Protein AF-A0A351PT34-F1 (afdb_monomer)

Solvent-accessible surface area (backbone atoms only — not comparable to full-atom values): 20825 Å² total; per-residue (Å²): 94,41,33,37,40,36,27,38,67,72,41,41,56,56,54,56,76,32,40,38,92,77,50,46,73,50,76,48,78,38,96,47,91,84,58,63,81,78,79,71,58,79,75,64,71,78,38,69,30,39,33,36,29,38,81,54,64,69,60,34,54,50,48,55,47,46,53,30,66,76,67,69,41,60,70,79,36,53,37,54,43,52,58,39,51,56,33,73,46,65,73,33,46,58,56,27,42,64,65,46,55,67,95,84,51,29,52,23,41,34,34,23,20,41,56,41,47,61,27,49,52,38,79,81,74,46,54,42,41,69,61,23,24,44,67,40,31,50,61,53,44,32,54,48,50,52,50,41,48,73,75,42,35,82,53,55,43,47,30,44,31,38,38,35,36,48,71,50,50,43,44,45,42,48,58,32,41,61,40,91,50,27,61,47,22,49,66,64,43,24,35,76,72,90,63,58,81,58,33,85,75,18,84,92,52,97,68,54,60,68,59,53,48,48,49,46,56,46,67,38,45,74,54,54,50,76,85,41,46,66,57,46,62,71,44,35,38,65,84,61,35,44,62,75,39,46,54,52,85,56,64,69,41,62,81,73,29,68,51,55,44,48,72,62,54,42,69,67,56,71,93,82,49,63,52,59,82,48,84,46,64,71,50,30,58,49,31,54,55,33,46,52,52,34,54,55,49,49,39,70,52,23,78,81,43,44,38,37,37,31,32,67,39,33,35,42,72,49,43,64,75,43,47,77,54,44,51,82,31,37,60,61,40,54,51,51,54,52,60,45,44,77,77,40,88,53,46,78,47,77,35,49,83,38,77,66,17,75,37,63,78,22,18,38,44,46,56,39,42,9,47,64,24,10,54,52,46,35,53,52,50,49,51,57,72,70,79,107

Nearest PDB structures (foldseek):
  8ik1-assembly1_A  TM=6.262E-01  e=2.803E-04  Geobacillus sp. PA-3
  8ik1-assembly2_B  TM=6.720E-01  e=3.844E-03  Geobacillus sp. PA-3
  7e16-assembly2_B  TM=6.379E-01  e=2.253E-03  Geobacillus thermodenitrificans
  2hsj-assembly1_D  TM=5.787E-01  e=2.644E-03  Streptococcus pneumoniae TIGR4
  7osk-assembly2_B  TM=1.761E-01  e=2.899E+00  Ignisphaera aggregans DSM 17230

pLDDT: mean 87.59, std 12.41, range [37.28, 98.88]

Mean predicted aligned error: 6.76 Å

Radius of gyration: 22.77 Å; Cα contacts (8 Å, |Δi|>4): 614; chains: 1; bounding box: 52×45×59 Å

Sequence (388 aa):
MKCLLIGLKSDIALVQTTMRADVDCNWLLVDEYCELDRNLDEGCLYYDAIIVAVADKTVSARMVKSVIETLSISPNKVFDFYRYYDSLMPYMRADRCMKAVSSEGLDGIILGISMAAVGIIPEMLGNYVNLAVSSQDLYYNYKTLDYCYNKYNTKLRTAKRVIIDMYDYTYFNFDVSLGIMALPYYSRYHGFILDSHNFEDNHLYSYDFSRLTSYVINSQSESFVAAKKVLWDKIFDMKNSYNVYADISFPIRWGERFHIASDEEIANYNVKTSIVTRTYQKTIDENVATFEKLLKLIYRINPDMDIVLVFMPFYYQTQMKYEALYQNHKEFFLNTITEFKKRYPIRFINYKNCFLAHEKRCYFDAIHFNYWGASNFTKLLKNDLHNL

Structure (mmCIF, N/CA/C/O backbone):
data_AF-A0A351PT34-F1
#
_entry.id   AF-A0A351PT34-F1
#
loop_
_atom_site.group_PDB
_atom_site.id
_atom_site.type_symbol
_atom_site.label_atom_id
_atom_site.label_alt_id
_atom_site.label_comp_id
_atom_site.label_asym_id
_atom_site.label_entity_id
_atom_site.label_seq_id
_atom_site.pdbx_PDB_ins_code
_atom_site.Cartn_x
_atom_site.Cartn_y
_atom_site.Cartn_z
_atom_site.occupancy
_atom_site.B_iso_or_equiv
_atom_site.auth_seq_id
_atom_site.auth_comp_id
_atom_site.auth_asym_id
_atom_site.auth_atom_id
_atom_site.pdbx_PDB_model_num
ATOM 1 N N . MET A 1 1 ? 22.731 -13.973 -27.785 1.00 88.69 1 MET A N 1
ATOM 2 C CA . MET A 1 1 ? 22.156 -12.666 -28.180 1.00 88.69 1 MET A CA 1
ATOM 3 C C . MET A 1 1 ? 22.954 -11.599 -27.468 1.00 88.69 1 MET A C 1
ATOM 5 O O . MET A 1 1 ? 23.203 -11.788 -26.284 1.00 88.69 1 MET A O 1
ATOM 9 N N . LYS A 1 2 ? 23.384 -10.558 -28.179 1.00 93.19 2 LYS A N 1
ATOM 10 C CA . LYS A 1 2 ? 24.205 -9.475 -27.636 1.00 93.19 2 LYS A CA 1
ATOM 11 C C . LYS A 1 2 ? 23.333 -8.304 -27.214 1.00 93.19 2 LYS A C 1
ATOM 13 O O . LYS A 1 2 ? 22.642 -7.716 -28.045 1.00 93.19 2 LYS A O 1
ATOM 18 N N . CYS A 1 3 ? 23.397 -7.939 -25.945 1.00 94.00 3 CYS A N 1
ATOM 19 C CA . CYS A 1 3 ? 22.664 -6.820 -25.376 1.00 94.00 3 CYS A CA 1
ATOM 20 C C . CYS A 1 3 ? 23.618 -5.764 -24.816 1.00 94.00 3 CYS A C 1
ATOM 22 O O . CYS A 1 3 ? 24.674 -6.090 -24.273 1.00 94.00 3 CYS A O 1
ATOM 24 N N . LEU A 1 4 ? 23.213 -4.502 -24.929 1.00 92.75 4 LEU A N 1
ATOM 25 C CA . LEU A 1 4 ? 23.863 -3.378 -24.267 1.00 92.75 4 LEU A CA 1
ATOM 26 C C . LEU A 1 4 ? 22.914 -2.799 -23.218 1.00 92.75 4 LEU A C 1
ATOM 28 O O . LEU A 1 4 ? 21.814 -2.365 -23.562 1.00 92.75 4 LEU A O 1
ATOM 32 N N . LEU A 1 5 ? 23.341 -2.773 -21.956 1.00 92.12 5 LEU A N 1
ATOM 33 C CA . LEU A 1 5 ? 22.661 -2.030 -20.895 1.00 92.12 5 LEU A CA 1
ATOM 34 C C . LEU A 1 5 ? 23.243 -0.624 -20.788 1.00 92.12 5 LEU A C 1
ATOM 36 O O . LEU A 1 5 ? 24.460 -0.465 -20.747 1.00 92.12 5 LEU A O 1
ATOM 40 N N . ILE A 1 6 ? 22.384 0.384 -20.685 1.00 89.56 6 ILE A N 1
ATOM 41 C CA . ILE A 1 6 ? 22.793 1.779 -20.497 1.00 89.56 6 ILE A CA 1
ATOM 42 C C . ILE A 1 6 ? 22.073 2.338 -19.276 1.00 89.56 6 ILE A C 1
ATOM 44 O O . ILE A 1 6 ? 20.843 2.312 -19.227 1.00 89.56 6 ILE A O 1
ATOM 48 N N . GLY A 1 7 ? 22.813 2.850 -18.296 1.00 87.94 7 GLY A N 1
ATOM 49 C CA . GLY A 1 7 ? 22.222 3.400 -17.078 1.00 87.94 7 GLY A CA 1
ATOM 50 C C . GLY A 1 7 ? 23.202 3.534 -15.918 1.00 87.94 7 GLY A C 1
ATOM 51 O O . GLY A 1 7 ? 24.412 3.348 -16.067 1.00 87.94 7 GLY A O 1
ATOM 52 N N . LEU A 1 8 ? 22.660 3.858 -14.744 1.00 82.25 8 LEU A N 1
ATOM 53 C CA . LEU A 1 8 ? 23.435 3.918 -13.506 1.00 82.25 8 LEU A CA 1
ATOM 54 C C . LEU A 1 8 ? 23.854 2.511 -13.067 1.00 82.25 8 LEU A C 1
ATOM 56 O O . LEU A 1 8 ? 23.142 1.530 -13.297 1.00 82.25 8 LEU A O 1
ATOM 60 N N . LYS A 1 9 ? 24.968 2.419 -12.333 1.00 81.81 9 LYS A N 1
ATOM 61 C CA . LYS A 1 9 ? 25.490 1.149 -11.799 1.00 81.81 9 LYS A CA 1
ATOM 62 C C . LYS A 1 9 ? 24.443 0.339 -11.025 1.00 81.81 9 LYS A C 1
ATOM 64 O O . LYS A 1 9 ? 24.374 -0.876 -11.190 1.00 81.81 9 LYS A O 1
ATOM 69 N N . SER A 1 10 ? 23.640 0.996 -10.187 1.00 76.06 10 SER A N 1
ATOM 70 C CA . SER A 1 10 ? 22.600 0.335 -9.385 1.00 76.06 10 SER A CA 1
ATOM 71 C C . SER A 1 10 ? 21.512 -0.298 -10.249 1.00 76.06 10 SER A C 1
ATOM 73 O O . SER A 1 10 ? 21.052 -1.403 -9.970 1.00 76.06 10 SER A O 1
ATOM 75 N N . ASP A 1 11 ? 21.114 0.404 -11.304 1.00 80.50 11 ASP A N 1
ATOM 76 C CA . ASP A 1 11 ? 19.986 0.032 -12.144 1.00 80.50 11 ASP A CA 1
ATOM 77 C C . ASP A 1 11 ? 20.396 -1.075 -13.114 1.00 80.50 11 ASP A C 1
ATOM 79 O O . ASP A 1 11 ? 19.663 -2.045 -13.281 1.00 80.50 11 ASP A O 1
ATOM 83 N N . ILE A 1 12 ? 21.605 -0.985 -13.674 1.00 85.69 12 ILE A N 1
ATOM 84 C CA . ILE A 1 12 ? 22.213 -2.056 -14.471 1.00 85.69 12 ILE A CA 1
ATOM 85 C C . ILE A 1 12 ? 22.315 -3.342 -13.653 1.00 85.69 12 ILE A C 1
ATOM 87 O O . ILE A 1 12 ? 21.863 -4.384 -14.123 1.00 85.69 12 ILE A O 1
ATOM 91 N N . ALA A 1 13 ? 22.842 -3.273 -12.425 1.00 81.75 13 ALA A N 1
ATOM 92 C CA . ALA A 1 13 ? 22.970 -4.448 -11.567 1.00 81.75 13 ALA A CA 1
ATOM 93 C C . ALA A 1 13 ? 21.612 -5.127 -11.333 1.00 81.75 13 ALA A C 1
ATOM 95 O O . ALA A 1 13 ? 21.509 -6.345 -11.457 1.00 81.75 13 ALA A O 1
ATOM 96 N N . LEU A 1 14 ? 20.560 -4.345 -11.062 1.00 78.06 14 LEU A N 1
ATOM 97 C CA . LEU A 1 14 ? 19.203 -4.862 -10.897 1.00 78.06 14 LEU A CA 1
ATOM 98 C C . LEU A 1 14 ? 18.681 -5.525 -12.179 1.00 78.06 14 LEU A C 1
ATOM 100 O O . LEU A 1 14 ? 18.246 -6.675 -12.136 1.00 78.06 14 LEU A O 1
ATOM 104 N N . VAL A 1 15 ? 18.758 -4.837 -13.321 1.00 84.12 15 VAL A N 1
ATOM 105 C CA . VAL A 1 15 ? 18.279 -5.368 -14.606 1.00 84.12 15 VAL A CA 1
ATOM 106 C C . VAL A 1 15 ? 18.992 -6.674 -14.962 1.00 84.12 15 VAL A C 1
ATOM 108 O O . VAL A 1 15 ? 18.329 -7.642 -15.344 1.00 84.12 15 VAL A O 1
ATOM 111 N N . GLN A 1 16 ? 20.309 -6.753 -14.746 1.00 85.31 16 GLN A N 1
ATOM 112 C CA . GLN A 1 16 ? 21.107 -7.958 -14.999 1.00 85.31 16 GLN A CA 1
ATOM 113 C C . GLN A 1 16 ? 20.617 -9.177 -14.217 1.00 85.31 16 GLN A C 1
ATOM 115 O O . GLN A 1 16 ? 20.589 -10.268 -14.780 1.00 85.31 16 GLN A O 1
ATOM 120 N N . THR A 1 17 ? 20.156 -9.012 -12.968 1.00 80.56 17 THR A N 1
ATOM 121 C CA . THR A 1 17 ? 19.618 -10.140 -12.175 1.00 80.56 17 THR A CA 1
ATOM 122 C C . THR A 1 17 ? 18.403 -10.816 -12.814 1.00 80.56 17 THR A C 1
ATOM 124 O O . THR A 1 17 ? 18.017 -11.913 -12.417 1.00 80.56 17 THR A O 1
ATOM 127 N N . THR A 1 18 ? 17.783 -10.159 -13.796 1.00 79.94 18 THR A N 1
ATOM 128 C CA . THR A 1 18 ? 16.522 -10.595 -14.409 1.00 79.94 18 THR A CA 1
ATOM 129 C C . THR A 1 18 ? 16.674 -11.006 -15.866 1.00 79.94 18 THR A C 1
ATOM 131 O O . THR A 1 18 ? 15.737 -11.528 -16.477 1.00 79.94 18 THR A O 1
ATOM 134 N N . MET A 1 19 ? 17.872 -10.809 -16.413 1.00 86.50 19 MET A N 1
ATOM 135 C CA . MET A 1 19 ? 18.257 -11.326 -17.714 1.00 86.50 19 MET A CA 1
ATOM 136 C C . MET A 1 19 ? 18.486 -12.834 -17.628 1.00 86.50 19 MET A C 1
ATOM 138 O O . MET A 1 19 ? 18.852 -13.379 -16.586 1.00 86.50 19 MET A O 1
ATOM 142 N N . ARG A 1 20 ? 18.256 -13.530 -18.739 1.00 88.31 20 ARG A N 1
ATOM 143 C CA . ARG A 1 20 ? 18.582 -14.953 -18.839 1.00 88.31 20 ARG A CA 1
ATOM 144 C C . ARG A 1 20 ? 20.097 -15.143 -18.867 1.00 88.31 20 ARG A C 1
ATOM 146 O O . ARG A 1 20 ? 20.826 -14.319 -19.414 1.00 88.31 20 ARG A O 1
ATOM 153 N N . ALA A 1 21 ? 20.557 -16.264 -18.318 1.00 87.38 21 ALA A N 1
ATOM 154 C CA . ALA A 1 21 ? 21.982 -16.574 -18.193 1.00 87.38 21 ALA A CA 1
ATOM 155 C C . ALA A 1 21 ? 22.719 -16.723 -19.541 1.00 87.38 21 ALA A C 1
ATOM 157 O O . ALA A 1 21 ? 23.940 -16.627 -19.579 1.00 87.38 21 ALA A O 1
ATOM 158 N N . ASP A 1 22 ? 21.998 -16.970 -20.638 1.00 88.94 22 ASP A N 1
ATOM 159 C CA . ASP A 1 22 ? 22.531 -17.136 -21.996 1.00 88.94 22 ASP A CA 1
ATOM 160 C C . ASP A 1 22 ? 22.596 -15.825 -22.807 1.00 88.94 22 ASP A C 1
ATOM 162 O O . ASP A 1 22 ? 22.963 -15.832 -23.990 1.00 88.94 22 ASP A O 1
ATOM 166 N N . VAL A 1 23 ? 22.248 -14.688 -22.195 1.00 91.12 23 VAL A N 1
ATOM 167 C CA . VAL A 1 23 ? 22.363 -13.368 -22.822 1.00 91.12 23 VAL A CA 1
ATOM 168 C C . VAL A 1 23 ? 23.766 -12.805 -22.604 1.00 91.12 23 VAL A C 1
ATOM 170 O O . VAL A 1 23 ? 24.199 -12.597 -21.474 1.00 91.12 23 VAL A O 1
ATOM 173 N N . ASP A 1 24 ? 24.459 -12.518 -23.706 1.00 92.50 24 ASP A N 1
ATOM 174 C CA . ASP A 1 24 ? 25.754 -11.838 -23.703 1.00 92.50 24 ASP A CA 1
ATOM 175 C C . ASP A 1 24 ? 25.510 -10.338 -23.511 1.00 92.50 24 ASP A C 1
ATOM 177 O O . ASP A 1 24 ? 24.868 -9.699 -24.348 1.00 92.50 24 ASP A O 1
ATOM 181 N N . CYS A 1 25 ? 25.942 -9.788 -22.379 1.00 90.75 25 CYS A N 1
ATOM 182 C CA . CYS A 1 25 ? 25.548 -8.460 -21.934 1.00 90.75 25 CYS A CA 1
ATOM 183 C C . CYS A 1 25 ? 26.762 -7.584 -21.628 1.00 90.75 25 CYS A C 1
ATOM 185 O O . CYS A 1 25 ? 27.471 -7.818 -20.651 1.00 90.75 25 CYS A O 1
ATOM 187 N N . ASN A 1 26 ? 26.911 -6.502 -22.390 1.00 91.19 26 ASN A N 1
ATOM 188 C CA . ASN A 1 26 ? 27.830 -5.413 -22.072 1.00 91.19 26 ASN A CA 1
ATOM 189 C C . ASN A 1 26 ? 27.077 -4.249 -21.423 1.00 91.19 26 ASN A C 1
ATOM 191 O O . ASN A 1 26 ? 25.846 -4.174 -21.475 1.00 91.19 26 ASN A O 1
ATOM 195 N N . TRP A 1 27 ? 27.818 -3.326 -20.817 1.00 88.62 27 TRP A N 1
ATOM 196 C CA . TRP A 1 27 ? 27.250 -2.154 -20.165 1.00 88.62 27 TRP A CA 1
ATOM 197 C C . TRP A 1 27 ? 27.975 -0.871 -20.551 1.00 88.62 27 TRP A C 1
ATOM 199 O O . TRP A 1 27 ? 29.199 -0.833 -20.666 1.00 88.62 27 TRP A O 1
ATOM 209 N N . LEU A 1 28 ? 27.192 0.194 -20.672 1.00 86.00 28 LEU A N 1
ATOM 210 C CA . LEU A 1 28 ? 27.648 1.569 -20.704 1.00 86.00 28 LEU A CA 1
ATOM 211 C C . LEU A 1 28 ? 27.178 2.237 -19.409 1.00 86.00 28 LEU A C 1
ATOM 213 O O . LEU A 1 28 ? 25.996 2.554 -19.247 1.00 86.00 28 LEU A O 1
ATOM 217 N N . LEU A 1 29 ? 28.108 2.387 -18.465 1.00 80.38 29 LEU A N 1
ATOM 218 C CA . LEU A 1 29 ? 27.846 3.092 -17.216 1.00 80.38 29 LEU A CA 1
ATOM 219 C C . LEU A 1 29 ? 27.753 4.587 -17.482 1.00 80.38 29 LEU A C 1
ATOM 221 O O . LEU A 1 29 ? 28.527 5.142 -18.262 1.00 80.38 29 LEU A O 1
ATOM 225 N N . VAL A 1 30 ? 26.833 5.227 -16.776 1.00 74.25 30 VAL A N 1
ATOM 226 C CA . VAL A 1 30 ? 26.807 6.678 -16.650 1.00 74.25 30 VAL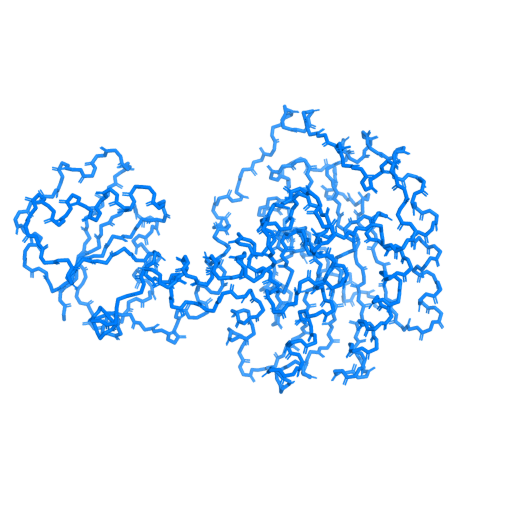 A CA 1
ATOM 227 C C . VAL A 1 30 ? 26.900 7.057 -15.186 1.00 74.25 30 VAL A C 1
ATOM 229 O O . VAL A 1 30 ? 26.234 6.453 -14.343 1.00 74.25 30 VAL A O 1
ATOM 232 N N . ASP A 1 31 ? 27.772 8.018 -14.895 1.00 66.81 31 ASP A N 1
ATOM 233 C CA . ASP A 1 31 ? 28.004 8.502 -13.535 1.00 66.81 31 ASP A CA 1
ATOM 234 C C . ASP A 1 31 ? 26.850 9.406 -13.094 1.00 66.81 31 ASP A C 1
ATOM 236 O O . ASP A 1 31 ? 26.349 9.291 -11.975 1.00 66.81 31 ASP A O 1
ATOM 240 N N . GLU A 1 32 ? 26.345 10.224 -14.022 1.00 65.62 32 GLU A N 1
ATOM 241 C CA . GLU A 1 32 ? 25.172 11.063 -13.823 1.00 65.62 32 GLU A CA 1
ATOM 242 C C . GLU A 1 32 ? 24.239 11.052 -15.036 1.00 65.62 32 GLU A C 1
ATOM 244 O O . GLU A 1 32 ? 24.641 10.912 -16.194 1.00 65.62 32 GLU A O 1
ATOM 249 N N . TYR A 1 33 ? 22.953 11.297 -14.777 1.00 64.38 33 TYR A N 1
ATOM 250 C CA . TYR A 1 33 ? 21.924 11.360 -15.814 1.00 64.38 33 TYR A CA 1
ATOM 251 C C . TYR A 1 33 ? 22.118 12.494 -16.844 1.00 64.38 33 TYR A C 1
ATOM 253 O O . TYR A 1 33 ? 21.413 12.546 -17.857 1.00 64.38 33 TYR A O 1
ATOM 261 N N . CYS A 1 34 ? 23.018 13.442 -16.586 1.00 59.59 34 CYS A N 1
ATOM 262 C CA . CYS A 1 34 ? 23.300 14.582 -17.455 1.00 59.59 34 CYS A CA 1
ATOM 263 C C . CYS A 1 34 ? 24.416 14.307 -18.485 1.00 59.59 34 CYS A C 1
ATOM 265 O O . CYS A 1 34 ? 24.529 15.054 -19.454 1.00 59.59 34 CYS A O 1
ATOM 267 N N . GLU A 1 35 ? 25.199 13.234 -18.329 1.00 62.88 35 GLU A N 1
ATOM 268 C CA . GLU A 1 35 ? 26.380 12.950 -19.170 1.00 62.88 35 GLU A CA 1
ATOM 269 C C . GLU A 1 35 ? 26.117 11.942 -20.301 1.00 62.88 35 GLU A C 1
ATOM 271 O O . GLU A 1 35 ? 26.996 11.611 -21.096 1.00 62.88 35 GLU A O 1
ATOM 276 N N . LEU A 1 36 ? 24.874 11.482 -20.393 1.00 60.16 36 LEU A N 1
ATOM 277 C CA . LEU A 1 36 ? 24.427 10.360 -21.212 1.00 60.16 36 LEU A CA 1
ATOM 278 C C . LEU A 1 36 ? 24.641 10.499 -22.724 1.00 60.16 36 LEU A C 1
ATOM 280 O O . LEU A 1 36 ? 24.808 9.486 -23.397 1.00 60.16 36 LEU A O 1
ATOM 284 N N . ASP A 1 37 ? 24.687 11.718 -23.259 1.00 57.22 37 ASP A N 1
ATOM 285 C CA . ASP A 1 37 ? 24.884 11.931 -24.697 1.00 57.22 37 ASP A CA 1
ATOM 286 C C . ASP A 1 37 ? 26.363 11.815 -25.127 1.00 57.22 37 ASP A C 1
ATOM 288 O O . ASP A 1 37 ? 26.646 11.735 -26.319 1.00 57.22 37 ASP A O 1
ATOM 292 N N . ARG A 1 38 ? 27.328 11.794 -24.189 1.00 58.19 38 ARG A N 1
ATOM 293 C CA . ARG A 1 38 ? 28.769 11.863 -24.520 1.00 58.19 38 ARG A CA 1
ATOM 294 C C . ARG A 1 38 ? 29.431 10.517 -24.820 1.00 58.19 38 ARG A C 1
ATOM 296 O O . ARG A 1 38 ? 30.517 10.510 -25.390 1.00 58.19 38 ARG A O 1
ATOM 303 N N . ASN A 1 39 ? 28.788 9.407 -24.460 1.00 61.59 39 ASN A N 1
ATOM 304 C CA . ASN A 1 39 ? 29.368 8.059 -24.542 1.00 61.59 39 ASN A CA 1
ATOM 305 C C . ASN A 1 39 ? 28.641 7.130 -25.537 1.00 61.59 39 ASN A C 1
ATOM 307 O O . ASN A 1 39 ? 28.889 5.927 -25.552 1.00 61.59 39 ASN A O 1
ATOM 311 N N . LEU A 1 40 ? 27.718 7.665 -26.341 1.00 70.88 40 LEU A N 1
ATOM 312 C CA . LEU A 1 40 ? 27.011 6.918 -27.382 1.00 70.88 40 LEU A CA 1
ATOM 313 C C . LEU A 1 40 ? 27.804 6.979 -28.694 1.00 70.88 40 LEU A C 1
ATOM 315 O O . LEU A 1 40 ? 28.000 8.059 -29.245 1.00 70.88 40 LEU A O 1
ATOM 319 N N . ASP A 1 41 ? 28.225 5.825 -29.210 1.00 75.62 41 ASP A N 1
ATOM 320 C CA . ASP A 1 41 ? 28.946 5.712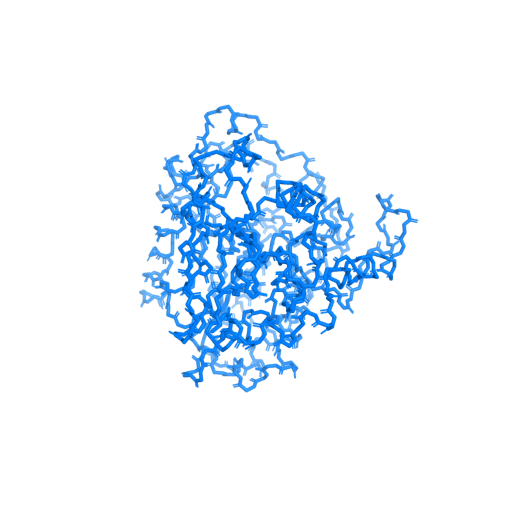 -30.481 1.00 75.62 41 ASP A CA 1
ATOM 321 C C . ASP A 1 41 ? 28.339 4.645 -31.414 1.00 75.62 41 ASP A C 1
ATOM 323 O O . ASP A 1 41 ? 27.401 3.917 -31.063 1.00 75.62 41 ASP A O 1
ATOM 327 N N . GLU A 1 42 ? 28.883 4.544 -32.630 1.00 76.62 42 GLU A N 1
ATOM 328 C CA . GLU A 1 42 ? 28.472 3.552 -33.635 1.00 76.62 42 GLU A CA 1
ATOM 329 C C . GLU A 1 42 ? 28.631 2.097 -33.154 1.00 76.62 42 GLU A C 1
ATOM 331 O O . GLU A 1 42 ? 27.983 1.195 -33.687 1.00 76.62 42 GLU A O 1
ATOM 336 N N . GLY A 1 43 ? 29.423 1.849 -32.105 1.00 78.88 43 GLY A N 1
ATOM 337 C CA . GLY A 1 43 ? 29.565 0.552 -31.449 1.00 78.88 43 GLY A CA 1
ATOM 338 C C . GLY A 1 43 ? 28.241 -0.005 -30.914 1.00 78.88 43 GLY A C 1
ATOM 339 O O . GLY A 1 43 ? 28.062 -1.223 -30.826 1.00 78.88 43 GLY A O 1
ATOM 340 N N . CYS A 1 44 ? 27.260 0.859 -30.642 1.00 79.62 44 CYS A N 1
ATOM 341 C CA . CYS A 1 44 ? 25.910 0.457 -30.248 1.00 79.62 44 CYS A CA 1
ATOM 342 C C . CYS A 1 44 ? 25.160 -0.318 -31.354 1.00 79.62 44 CYS A C 1
ATOM 344 O O . CYS A 1 44 ? 24.260 -1.104 -31.052 1.00 79.62 44 CYS A O 1
ATOM 346 N N . LEU A 1 45 ? 25.531 -0.149 -32.632 1.00 82.06 45 LEU A N 1
ATOM 347 C CA . LEU A 1 45 ? 24.875 -0.810 -33.770 1.00 82.06 45 LEU A CA 1
ATOM 348 C C . LEU A 1 45 ? 25.103 -2.330 -33.802 1.00 82.06 45 LEU A C 1
ATOM 350 O O . LEU A 1 45 ? 24.301 -3.056 -34.397 1.00 82.06 45 LEU A O 1
ATOM 354 N N . TYR A 1 46 ? 26.161 -2.817 -33.145 1.00 87.81 46 TYR A N 1
ATOM 355 C CA . TYR A 1 46 ? 26.529 -4.237 -33.113 1.00 87.81 46 TYR A CA 1
ATOM 356 C C . TYR A 1 46 ? 25.693 -5.080 -32.142 1.00 87.81 46 TYR A C 1
ATOM 358 O O . TYR A 1 46 ? 25.857 -6.301 -32.099 1.00 87.81 46 TYR A O 1
ATOM 366 N N . TYR A 1 47 ? 24.809 -4.455 -31.363 1.00 91.50 47 TYR A N 1
ATOM 367 C CA . TYR A 1 47 ? 23.953 -5.155 -30.413 1.00 91.50 47 TYR A CA 1
ATOM 368 C C . TYR A 1 47 ? 22.600 -5.534 -31.034 1.00 91.50 47 TYR A C 1
ATOM 370 O O . TYR A 1 47 ? 22.011 -4.822 -31.859 1.00 91.50 47 TYR A O 1
ATOM 378 N N . ASP A 1 48 ? 22.089 -6.690 -30.612 1.00 91.25 48 ASP A N 1
ATOM 379 C CA . ASP A 1 48 ? 20.762 -7.181 -30.983 1.00 91.25 48 ASP A CA 1
ATOM 380 C C . ASP A 1 48 ? 19.667 -6.367 -30.278 1.00 91.25 48 ASP A C 1
ATOM 382 O O . ASP A 1 48 ? 18.604 -6.122 -30.853 1.00 91.25 48 ASP A O 1
ATOM 386 N N . ALA A 1 49 ? 19.949 -5.920 -29.049 1.00 92.44 49 ALA A N 1
ATOM 387 C CA . ALA A 1 49 ? 19.077 -5.064 -28.257 1.00 92.44 49 ALA A CA 1
ATOM 388 C C . ALA A 1 49 ? 19.872 -4.058 -27.414 1.00 92.44 49 ALA A C 1
ATOM 390 O O . ALA A 1 49 ? 20.937 -4.374 -26.881 1.00 92.44 49 ALA A O 1
ATOM 391 N N . ILE A 1 50 ? 19.302 -2.869 -27.249 1.00 91.88 50 ILE A N 1
ATOM 392 C CA . ILE A 1 50 ? 19.782 -1.824 -26.346 1.00 91.88 50 ILE A CA 1
ATOM 393 C C . ILE A 1 50 ? 18.717 -1.606 -25.284 1.00 91.88 50 ILE A C 1
ATOM 395 O O . ILE A 1 50 ? 17.547 -1.396 -25.596 1.00 91.88 50 ILE A O 1
ATOM 399 N N . ILE A 1 51 ? 19.116 -1.662 -24.024 1.00 92.19 51 ILE A N 1
ATOM 400 C CA . ILE A 1 51 ? 18.215 -1.595 -22.883 1.00 92.19 51 ILE A CA 1
ATOM 401 C C . ILE A 1 51 ? 18.638 -0.399 -22.037 1.00 92.19 51 ILE A C 1
ATOM 403 O O . ILE A 1 51 ? 19.715 -0.374 -21.444 1.00 92.19 51 ILE A O 1
ATOM 407 N N . VAL A 1 52 ? 17.763 0.593 -21.978 1.00 90.88 52 VAL A N 1
ATOM 408 C CA . VAL A 1 52 ? 17.874 1.734 -21.080 1.00 90.88 52 VAL A CA 1
ATOM 409 C C . VAL A 1 52 ? 17.397 1.290 -19.700 1.00 90.88 52 VAL A C 1
ATOM 411 O O . VAL A 1 52 ? 16.205 1.097 -19.460 1.00 90.88 52 VAL A O 1
ATOM 414 N N . ALA A 1 53 ? 18.354 1.092 -18.800 1.00 88.56 53 ALA A N 1
ATOM 415 C CA . ALA A 1 53 ? 18.163 0.710 -17.410 1.00 88.56 53 ALA A CA 1
ATOM 416 C C . ALA A 1 53 ? 18.189 1.969 -16.531 1.00 88.56 53 ALA A C 1
ATOM 418 O O . ALA A 1 53 ? 19.106 2.168 -15.739 1.00 88.56 53 ALA A O 1
ATOM 419 N N . VAL A 1 54 ? 17.193 2.844 -16.697 1.00 83.06 54 VAL A N 1
ATOM 420 C CA . VAL A 1 54 ? 17.038 4.072 -15.903 1.00 83.06 54 VAL A CA 1
ATOM 421 C C . VAL A 1 54 ? 15.612 4.171 -15.387 1.00 83.06 54 VAL A C 1
ATOM 423 O O . VAL A 1 54 ? 14.673 4.212 -16.177 1.00 83.06 54 VAL A O 1
ATOM 426 N N . ALA A 1 55 ? 15.438 4.190 -14.064 1.00 76.38 55 ALA A N 1
ATOM 427 C CA . ALA A 1 55 ? 14.095 4.240 -13.477 1.00 76.38 55 ALA A CA 1
ATOM 428 C C . ALA A 1 55 ? 13.429 5.614 -13.568 1.00 76.38 55 ALA A C 1
ATOM 430 O O . ALA A 1 55 ? 12.198 5.695 -13.581 1.00 76.38 55 ALA A O 1
ATOM 431 N N . ASP A 1 56 ? 14.210 6.697 -13.630 1.00 79.12 56 ASP A N 1
ATOM 432 C CA . ASP A 1 56 ? 13.635 8.022 -13.835 1.00 79.12 56 ASP A CA 1
ATOM 433 C C . ASP A 1 56 ? 12.992 8.097 -15.226 1.00 79.12 56 ASP A C 1
ATOM 435 O O . ASP A 1 56 ? 13.666 8.019 -16.254 1.00 79.12 56 ASP A O 1
ATOM 439 N N . LYS A 1 57 ? 11.667 8.266 -15.257 1.00 79.00 57 LYS A N 1
ATOM 440 C CA . LYS A 1 57 ? 10.881 8.240 -16.498 1.00 79.00 57 LYS A CA 1
ATOM 441 C C . LYS A 1 57 ? 11.262 9.363 -17.460 1.00 79.00 57 LYS A C 1
ATOM 443 O O . LYS A 1 57 ? 11.205 9.169 -18.673 1.00 79.00 57 LYS A O 1
ATOM 448 N N . THR A 1 58 ? 11.642 10.528 -16.939 1.00 81.88 58 THR A N 1
ATOM 449 C CA . THR A 1 58 ? 11.991 11.693 -17.760 1.00 81.88 58 THR A CA 1
ATOM 450 C C . THR A 1 58 ? 13.350 11.483 -18.411 1.00 81.88 58 THR A C 1
ATOM 452 O O . THR A 1 58 ? 13.505 11.690 -19.617 1.00 81.88 58 THR A O 1
ATOM 455 N N . VAL A 1 59 ? 14.329 11.024 -17.629 1.00 82.94 59 VAL A N 1
ATOM 456 C CA . VAL A 1 59 ? 15.669 10.722 -18.130 1.00 82.94 59 VAL A CA 1
ATOM 457 C C . VAL A 1 59 ? 15.630 9.541 -19.094 1.00 82.94 59 VAL A C 1
ATOM 459 O O . VAL A 1 59 ? 16.186 9.648 -20.185 1.00 82.94 59 VAL A O 1
ATOM 462 N N . SER A 1 60 ? 14.936 8.456 -18.743 1.00 86.44 60 SER A N 1
ATOM 463 C CA . SER A 1 60 ? 14.813 7.270 -19.596 1.00 86.44 60 SER A CA 1
ATOM 464 C C . SER A 1 60 ? 14.178 7.613 -20.947 1.00 86.44 60 SER A C 1
ATOM 466 O O . SER A 1 60 ? 14.729 7.278 -21.996 1.00 86.44 60 SER A O 1
ATOM 468 N N . ALA A 1 61 ? 13.086 8.390 -20.958 1.00 85.62 61 ALA A N 1
ATOM 469 C CA . ALA A 1 61 ? 12.447 8.828 -22.200 1.00 85.62 61 ALA A CA 1
ATOM 470 C C . ALA A 1 61 ? 13.385 9.671 -23.080 1.00 85.62 61 ALA A C 1
ATOM 472 O O . ALA A 1 61 ? 13.438 9.470 -24.296 1.00 85.62 61 ALA A O 1
ATOM 473 N N . ARG A 1 62 ? 14.154 10.586 -22.473 1.00 85.50 62 ARG A N 1
ATOM 474 C CA . ARG A 1 62 ? 15.176 11.366 -23.184 1.00 85.50 62 ARG A CA 1
ATOM 475 C C . ARG A 1 62 ? 16.267 10.461 -23.759 1.00 85.50 62 ARG A C 1
ATOM 477 O O . ARG A 1 62 ? 16.612 10.618 -24.922 1.00 85.50 62 ARG A O 1
ATOM 484 N N . MET A 1 63 ? 16.763 9.496 -22.987 1.00 83.75 63 MET A N 1
ATOM 485 C CA . MET A 1 63 ? 17.793 8.555 -23.439 1.00 83.75 63 MET A CA 1
ATOM 486 C C . MET A 1 63 ? 17.330 7.692 -24.603 1.00 83.75 63 MET A C 1
ATOM 488 O O . MET A 1 63 ? 18.047 7.552 -25.586 1.00 83.75 63 MET A O 1
ATOM 492 N N . VAL A 1 64 ? 16.133 7.113 -24.506 1.00 88.50 64 VAL A N 1
ATOM 493 C CA . VAL A 1 64 ? 15.560 6.306 -25.587 1.00 88.50 64 VAL A CA 1
ATOM 494 C C . VAL A 1 64 ? 15.473 7.131 -26.865 1.00 88.50 64 VAL A C 1
ATOM 496 O O . VAL A 1 64 ? 15.837 6.637 -27.932 1.00 88.50 64 VAL A O 1
ATOM 499 N N . LYS A 1 65 ? 15.052 8.396 -26.751 1.00 87.25 65 LYS A N 1
ATOM 500 C CA . LYS A 1 65 ? 15.029 9.336 -27.871 1.00 87.25 65 LYS A CA 1
ATOM 501 C C . LYS A 1 65 ? 16.434 9.563 -28.446 1.00 87.25 65 LYS A C 1
ATOM 503 O O . LYS A 1 65 ? 16.604 9.358 -29.642 1.00 87.25 65 LYS A O 1
ATOM 508 N N . SER A 1 66 ? 17.435 9.885 -27.619 1.00 82.31 66 SER A N 1
ATOM 509 C CA . SER A 1 66 ? 18.828 10.071 -28.067 1.00 82.31 66 SER A CA 1
ATOM 510 C C . SER A 1 66 ? 19.389 8.828 -28.771 1.00 82.31 66 SER A C 1
ATOM 512 O O . SER A 1 66 ? 19.963 8.942 -29.849 1.00 82.31 66 SER A O 1
ATOM 514 N N . VAL A 1 67 ? 19.192 7.625 -28.218 1.00 84.62 67 VAL A N 1
ATOM 515 C CA . VAL A 1 67 ? 19.684 6.368 -28.818 1.00 84.62 67 VAL A CA 1
ATOM 516 C C . VAL A 1 67 ? 19.050 6.115 -30.189 1.00 84.62 67 VAL A C 1
ATOM 518 O O . VAL A 1 67 ? 19.730 5.674 -31.113 1.00 84.62 67 VAL A O 1
ATOM 521 N N . ILE A 1 68 ? 17.751 6.382 -30.339 1.00 88.00 68 ILE A N 1
ATOM 522 C CA . ILE A 1 68 ? 17.037 6.166 -31.603 1.00 88.00 68 ILE A CA 1
ATOM 523 C C . ILE A 1 68 ? 17.425 7.224 -32.640 1.00 88.00 68 ILE A C 1
ATOM 525 O O . ILE A 1 68 ? 17.736 6.875 -33.776 1.00 88.00 68 ILE A O 1
ATOM 529 N N . GLU A 1 69 ? 17.394 8.503 -32.266 1.00 85.75 69 GLU A N 1
ATOM 530 C CA . GLU A 1 69 ? 17.538 9.620 -33.205 1.00 85.75 69 GLU A CA 1
ATOM 531 C C . GLU A 1 69 ? 18.999 9.881 -33.580 1.00 85.75 69 GLU A C 1
ATOM 533 O O . GLU A 1 69 ? 19.305 10.017 -34.763 1.00 85.75 69 GLU A O 1
ATOM 538 N N . THR A 1 70 ? 19.915 9.896 -32.607 1.00 80.25 70 THR A N 1
ATOM 539 C CA . THR A 1 70 ? 21.330 10.221 -32.852 1.00 80.25 70 THR A CA 1
ATOM 540 C C . THR A 1 70 ? 22.054 9.091 -33.577 1.00 80.25 70 THR A C 1
ATOM 542 O O . THR A 1 70 ? 22.852 9.347 -34.473 1.00 80.25 70 THR A O 1
ATOM 545 N N . LEU A 1 71 ? 21.759 7.834 -33.228 1.00 79.00 71 LEU A N 1
ATOM 546 C CA . LEU A 1 71 ? 22.429 6.662 -33.806 1.00 79.00 71 LEU A CA 1
ATOM 547 C C . LEU A 1 71 ? 21.612 5.982 -34.917 1.00 79.00 71 LEU A C 1
ATOM 549 O O . LEU A 1 71 ? 22.029 4.949 -35.440 1.00 79.00 71 LEU A O 1
ATOM 553 N N . SER A 1 72 ? 20.442 6.529 -35.276 1.00 81.75 72 SER A N 1
ATOM 554 C CA . SER A 1 72 ? 19.522 5.957 -36.276 1.00 81.75 72 SER A CA 1
ATOM 555 C C . SER A 1 72 ? 19.182 4.477 -36.024 1.00 81.75 72 SER A C 1
ATOM 557 O O . SER A 1 72 ? 19.003 3.682 -36.951 1.00 81.75 72 SER A O 1
ATOM 559 N N . ILE A 1 73 ? 19.097 4.083 -34.750 1.00 84.12 73 ILE A N 1
ATOM 560 C CA . ILE A 1 73 ? 18.815 2.703 -34.348 1.00 84.12 73 ILE A CA 1
ATOM 561 C C . ILE A 1 73 ? 17.317 2.440 -34.450 1.00 84.12 73 ILE A C 1
ATOM 563 O O . ILE A 1 73 ? 16.490 3.236 -34.012 1.00 84.12 73 ILE A O 1
ATOM 567 N N . SER A 1 74 ? 16.953 1.275 -34.994 1.00 86.19 74 SER A N 1
ATOM 568 C CA . SER A 1 74 ? 15.551 0.865 -35.076 1.00 86.19 74 SER A CA 1
ATOM 569 C C . SER A 1 74 ? 14.877 0.925 -33.694 1.00 86.19 74 SER A C 1
ATOM 571 O O . SER A 1 74 ? 15.354 0.260 -32.767 1.00 86.19 74 SER A O 1
ATOM 573 N N . PRO A 1 75 ? 13.721 1.604 -33.551 1.00 86.06 75 PRO A N 1
ATOM 574 C CA . PRO A 1 75 ? 12.989 1.675 -32.285 1.00 86.06 75 PRO A CA 1
ATOM 575 C C . PRO A 1 75 ? 12.646 0.309 -31.680 1.00 86.06 75 PRO A C 1
ATOM 577 O O . PRO A 1 75 ? 12.451 0.204 -30.471 1.00 86.06 75 PRO A O 1
ATOM 580 N N . ASN A 1 76 ? 12.579 -0.746 -32.500 1.00 84.38 76 ASN A N 1
ATOM 581 C CA . ASN A 1 76 ? 12.303 -2.116 -32.063 1.00 84.38 76 ASN A CA 1
ATOM 582 C C . ASN A 1 76 ? 13.481 -2.780 -31.333 1.00 84.38 76 ASN A C 1
ATOM 584 O O . ASN A 1 76 ? 13.257 -3.749 -30.612 1.00 84.38 76 ASN A O 1
ATOM 588 N N . LYS A 1 77 ? 14.706 -2.263 -31.497 1.00 87.75 77 LYS A N 1
ATOM 589 C CA . LYS A 1 77 ? 15.901 -2.733 -30.781 1.00 87.75 77 LYS A CA 1
ATOM 590 C C . LYS A 1 77 ? 16.093 -2.056 -29.422 1.00 87.75 77 LYS A C 1
ATOM 592 O O . LYS A 1 77 ? 16.846 -2.577 -28.609 1.00 87.75 77 LYS A O 1
ATOM 597 N N . VAL A 1 78 ? 15.444 -0.914 -29.176 1.00 89.12 78 VAL A N 1
ATOM 598 C CA . VAL A 1 78 ? 15.647 -0.100 -27.966 1.00 89.12 78 VAL A CA 1
ATOM 599 C C . VAL A 1 78 ? 14.510 -0.317 -26.965 1.00 89.12 78 VAL A C 1
ATOM 601 O O . VAL A 1 78 ? 13.331 -0.176 -27.307 1.00 89.12 78 VAL A O 1
ATOM 604 N N . PHE A 1 79 ? 14.849 -0.630 -25.718 1.00 87.12 79 PHE A N 1
ATOM 605 C CA . PHE A 1 79 ? 13.909 -0.854 -24.621 1.00 87.12 79 PHE A CA 1
ATOM 606 C C . PHE A 1 79 ? 14.121 0.168 -23.515 1.00 87.12 79 PHE A C 1
ATOM 608 O O . PHE A 1 79 ? 15.210 0.255 -22.965 1.00 87.12 79 PHE A O 1
ATOM 615 N N . ASP A 1 80 ? 13.063 0.880 -23.140 1.00 89.25 80 ASP A N 1
ATOM 616 C CA . ASP A 1 80 ? 12.970 1.476 -21.809 1.00 89.25 80 ASP A CA 1
ATOM 617 C C . ASP A 1 80 ? 12.615 0.347 -20.839 1.00 89.25 80 ASP A C 1
ATOM 619 O O . ASP A 1 80 ? 11.481 -0.140 -20.864 1.00 89.25 80 ASP A O 1
ATOM 623 N N . PHE A 1 81 ? 13.589 -0.139 -20.065 1.00 87.12 81 PHE A N 1
ATOM 624 C CA . PHE A 1 81 ? 13.399 -1.344 -19.263 1.00 87.12 81 PHE A CA 1
ATOM 625 C C . PHE A 1 81 ? 12.239 -1.185 -18.281 1.00 87.12 81 PHE A C 1
ATOM 627 O O . PHE A 1 81 ? 11.304 -1.981 -18.311 1.00 87.12 81 PHE A O 1
ATOM 634 N N . TYR A 1 82 ? 12.280 -0.148 -17.441 1.00 81.56 82 TYR A N 1
ATOM 635 C CA . TYR A 1 82 ? 11.300 0.048 -16.374 1.00 81.56 82 TYR A CA 1
ATOM 636 C C . TYR A 1 82 ? 9.917 0.343 -16.941 1.00 81.56 82 TYR A C 1
ATOM 638 O O . TYR A 1 82 ? 8.931 -0.245 -16.506 1.00 81.56 82 TYR A O 1
ATOM 646 N N . ARG A 1 83 ? 9.834 1.186 -17.976 1.00 82.50 83 ARG A N 1
ATOM 647 C CA . ARG A 1 83 ? 8.552 1.527 -18.597 1.00 82.50 83 ARG A CA 1
ATOM 648 C C . ARG A 1 83 ? 7.911 0.330 -19.305 1.00 82.50 83 ARG A C 1
ATOM 650 O O . ARG A 1 83 ? 6.696 0.149 -19.225 1.00 82.50 83 ARG A O 1
ATOM 657 N N . TYR A 1 84 ? 8.702 -0.497 -19.992 1.00 85.12 84 TYR A N 1
ATOM 658 C CA . TYR A 1 84 ? 8.183 -1.714 -20.618 1.00 85.12 84 TYR A CA 1
ATOM 659 C C . TYR A 1 84 ? 7.827 -2.765 -19.563 1.00 85.12 84 TYR A C 1
ATOM 661 O O . TYR A 1 84 ? 6.764 -3.375 -19.650 1.00 85.12 84 TYR A O 1
ATOM 669 N N . TYR A 1 85 ? 8.657 -2.927 -18.532 1.00 81.94 85 TYR A N 1
ATOM 670 C CA . TYR A 1 85 ? 8.389 -3.806 -17.399 1.00 81.94 85 TYR A CA 1
ATOM 671 C C . TYR A 1 85 ? 7.057 -3.465 -16.706 1.00 81.94 85 TYR A C 1
ATOM 673 O O . TYR A 1 85 ? 6.204 -4.343 -16.552 1.00 81.94 85 TYR A O 1
ATOM 681 N N . ASP A 1 86 ? 6.832 -2.190 -16.375 1.00 78.31 86 ASP A N 1
ATOM 682 C CA . ASP A 1 86 ? 5.596 -1.696 -15.752 1.00 78.31 86 ASP A CA 1
ATOM 683 C C . ASP A 1 86 ? 4.353 -2.034 -16.590 1.00 78.31 86 ASP A C 1
ATOM 685 O O . ASP A 1 86 ? 3.294 -2.352 -16.041 1.00 78.31 86 ASP A O 1
ATOM 689 N N . SER A 1 87 ? 4.481 -2.018 -17.923 1.00 80.94 87 SER A N 1
ATOM 690 C CA . SER A 1 87 ? 3.393 -2.364 -18.849 1.00 80.94 87 SER A CA 1
ATOM 691 C C . SER A 1 87 ? 3.022 -3.851 -18.839 1.00 80.94 87 SER A C 1
ATOM 693 O O . SER A 1 87 ? 1.902 -4.217 -19.189 1.00 80.94 87 SER A O 1
ATOM 695 N N . LEU A 1 88 ? 3.951 -4.719 -18.424 1.00 80.44 88 LEU A N 1
ATOM 696 C CA . LEU A 1 88 ? 3.732 -6.163 -18.316 1.00 80.44 88 LEU A CA 1
ATOM 697 C C . LEU A 1 88 ? 3.141 -6.563 -16.961 1.00 80.44 88 LEU A C 1
ATOM 699 O O . LEU A 1 88 ? 2.653 -7.689 -16.813 1.00 80.44 88 LEU A O 1
ATOM 703 N N . MET A 1 89 ? 3.209 -5.681 -15.963 1.00 78.75 89 MET A N 1
ATOM 704 C CA . MET A 1 89 ? 2.756 -5.993 -14.617 1.00 78.75 89 MET A CA 1
ATOM 705 C C . MET A 1 89 ? 1.257 -5.809 -14.431 1.00 78.75 89 MET A C 1
ATOM 707 O O . MET A 1 89 ? 0.663 -4.884 -14.979 1.00 78.75 89 MET A O 1
ATOM 711 N N . PRO A 1 90 ? 0.609 -6.649 -13.602 1.00 84.50 90 PRO A N 1
ATOM 712 C CA . PRO A 1 90 ? -0.744 -6.362 -13.159 1.00 84.50 90 PRO A CA 1
ATOM 713 C C . PRO A 1 90 ? -0.836 -4.971 -12.532 1.00 84.50 90 PRO A C 1
ATOM 715 O O . PRO A 1 90 ? 0.016 -4.583 -11.726 1.00 84.50 90 PRO A O 1
ATOM 718 N N . TYR A 1 91 ? -1.892 -4.243 -12.888 1.00 85.56 91 TYR A N 1
ATOM 719 C CA . TYR A 1 91 ? -2.086 -2.891 -12.392 1.00 85.56 91 TYR A CA 1
ATOM 720 C C . TYR A 1 91 ? -2.254 -2.842 -10.871 1.00 85.56 91 TYR A C 1
ATOM 722 O O . TYR A 1 91 ? -1.591 -2.053 -10.210 1.00 85.56 91 TYR A O 1
ATOM 730 N N . MET A 1 92 ? -3.140 -3.674 -10.315 1.00 90.31 92 MET A N 1
ATOM 731 C CA . MET A 1 92 ? -3.458 -3.660 -8.886 1.00 90.31 92 MET A CA 1
ATOM 732 C C . MET A 1 92 ? -2.348 -4.327 -8.075 1.00 90.31 92 MET A C 1
ATOM 734 O O . MET A 1 92 ? -1.930 -5.447 -8.394 1.00 90.31 92 MET A O 1
ATOM 738 N N . ARG A 1 93 ? -1.941 -3.700 -6.963 1.00 88.75 93 ARG A N 1
ATOM 739 C CA . ARG A 1 93 ? -0.964 -4.279 -6.023 1.00 88.75 93 ARG A CA 1
ATOM 740 C C . ARG A 1 93 ? -1.372 -5.680 -5.572 1.00 88.75 93 ARG A C 1
ATOM 742 O O . ARG A 1 93 ? -0.532 -6.573 -5.524 1.00 88.75 93 ARG A O 1
ATOM 749 N N . ALA A 1 94 ? -2.666 -5.885 -5.334 1.00 92.25 94 ALA A N 1
ATOM 750 C CA . ALA A 1 94 ? -3.230 -7.170 -4.940 1.00 92.25 94 ALA A CA 1
ATOM 751 C C . ALA A 1 94 ? -2.821 -8.321 -5.876 1.00 92.25 94 ALA A C 1
ATOM 753 O O . ALA A 1 94 ? -2.395 -9.381 -5.421 1.00 92.25 94 ALA A O 1
ATOM 754 N N . ASP A 1 95 ? -2.884 -8.099 -7.192 1.00 90.62 95 ASP A N 1
ATOM 755 C CA . ASP A 1 95 ? -2.489 -9.105 -8.176 1.00 90.62 95 ASP A CA 1
ATOM 756 C C . ASP A 1 95 ? -0.980 -9.352 -8.183 1.00 90.62 95 ASP A C 1
ATOM 758 O O . ASP A 1 95 ? -0.549 -10.489 -8.368 1.00 90.62 95 ASP A O 1
ATOM 762 N N . ARG A 1 96 ? -0.176 -8.305 -7.987 1.00 85.19 96 ARG A N 1
ATOM 763 C CA . ARG A 1 96 ? 1.287 -8.417 -7.968 1.00 85.19 96 ARG A CA 1
ATOM 764 C C . ARG A 1 96 ? 1.759 -9.234 -6.775 1.00 85.19 96 ARG A C 1
ATOM 766 O O . ARG A 1 96 ? 2.444 -10.237 -6.962 1.00 85.19 96 ARG A O 1
ATOM 773 N N . CYS A 1 97 ? 1.304 -8.875 -5.576 1.00 85.69 97 CYS A N 1
ATOM 774 C CA . CYS A 1 97 ? 1.674 -9.571 -4.349 1.00 85.69 97 CYS A CA 1
ATOM 775 C C . CYS A 1 97 ? 1.195 -11.028 -4.366 1.00 85.69 97 CYS A C 1
ATOM 777 O O . CYS A 1 97 ? 1.988 -11.933 -4.131 1.00 85.69 97 CYS A O 1
ATOM 779 N N . MET A 1 98 ? -0.070 -11.292 -4.717 1.00 87.62 98 MET A N 1
ATOM 780 C CA . MET A 1 98 ? -0.616 -12.657 -4.678 1.00 87.62 98 MET A CA 1
ATOM 781 C C . MET A 1 98 ? -0.015 -13.596 -5.735 1.00 87.62 98 MET A C 1
ATOM 783 O O . MET A 1 98 ? 0.060 -14.814 -5.519 1.00 87.62 98 MET A O 1
ATOM 787 N N . LYS A 1 99 ? 0.434 -13.067 -6.881 1.00 83.31 99 LYS A N 1
ATOM 788 C CA . LYS A 1 99 ? 1.150 -13.864 -7.887 1.00 83.31 99 LYS A CA 1
ATOM 789 C C . LYS A 1 99 ? 2.550 -14.261 -7.422 1.00 83.31 99 LYS A C 1
ATOM 791 O O . LYS A 1 99 ? 2.932 -15.395 -7.700 1.00 83.31 99 LYS A O 1
ATOM 796 N N . ALA A 1 100 ? 3.240 -13.390 -6.685 1.00 75.00 100 ALA A N 1
ATOM 797 C CA . ALA A 1 100 ? 4.588 -13.633 -6.165 1.00 75.00 100 ALA A CA 1
ATOM 798 C C . ALA A 1 100 ? 4.644 -14.658 -5.014 1.00 75.00 100 ALA A C 1
ATOM 800 O O . ALA A 1 100 ? 5.680 -15.264 -4.761 1.00 75.00 100 ALA A O 1
ATOM 801 N N . VAL A 1 101 ? 3.517 -14.905 -4.337 1.00 75.19 101 VAL A N 1
ATOM 802 C CA . VAL A 1 101 ? 3.426 -15.910 -3.263 1.00 75.19 101 VAL A CA 1
ATOM 803 C C . VAL A 1 101 ? 3.881 -17.284 -3.743 1.00 75.19 101 VAL A C 1
ATOM 805 O O . VAL A 1 101 ? 3.316 -17.817 -4.710 1.00 75.19 101 VAL A O 1
ATOM 808 N N . SER A 1 102 ? 4.839 -17.864 -3.015 1.00 69.44 102 SER A N 1
ATOM 809 C CA . SER A 1 102 ? 5.357 -19.214 -3.242 1.00 69.44 102 SER A CA 1
ATOM 810 C C . SER A 1 102 ? 4.2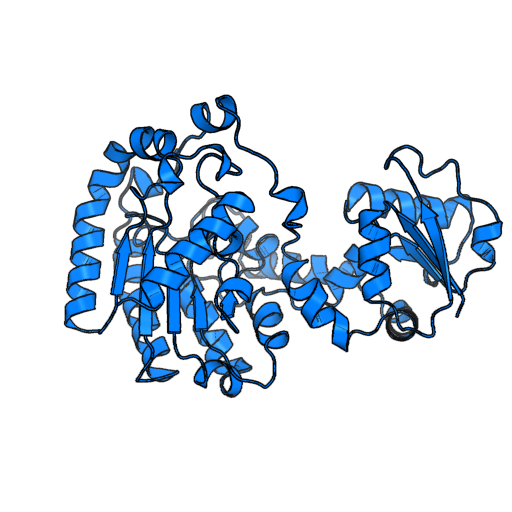69 -20.288 -3.094 1.00 69.44 102 SER A C 1
ATOM 812 O O . SER A 1 102 ? 3.184 -20.064 -2.558 1.00 69.44 102 SER A O 1
ATOM 814 N N . SER A 1 103 ? 4.549 -21.500 -3.569 1.00 69.31 103 SER A N 1
ATOM 815 C CA . SER A 1 103 ? 3.644 -22.644 -3.400 1.00 69.31 103 SER A CA 1
ATOM 816 C C . SER A 1 103 ? 3.553 -23.162 -1.958 1.00 69.31 103 SER A C 1
ATOM 818 O O . SER A 1 103 ? 2.725 -24.025 -1.693 1.00 69.31 103 SER A O 1
ATOM 820 N N . GLU A 1 104 ? 4.376 -22.657 -1.033 1.00 69.94 104 GLU A N 1
ATOM 821 C CA . GLU A 1 104 ? 4.537 -23.191 0.332 1.00 69.94 104 GLU A CA 1
ATOM 822 C C . GLU A 1 104 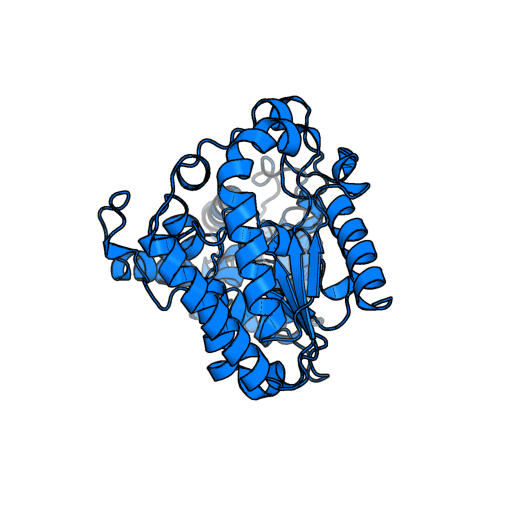? 3.475 -22.696 1.336 1.00 69.94 104 GLU A C 1
ATOM 824 O O . GLU A 1 104 ? 3.526 -23.038 2.514 1.00 69.94 104 GLU A O 1
ATOM 829 N N . GLY A 1 105 ? 2.466 -21.952 0.868 1.00 78.81 105 GLY A N 1
ATOM 830 C CA . GLY A 1 105 ? 1.373 -21.434 1.698 1.00 78.81 105 GLY A CA 1
ATOM 831 C C . GLY A 1 105 ? 1.745 -20.159 2.462 1.00 78.81 105 GLY A C 1
ATOM 832 O O . GLY A 1 105 ? 2.914 -19.854 2.651 1.00 78.81 105 GLY A O 1
ATOM 833 N N . LEU A 1 106 ? 0.746 -19.376 2.863 1.00 90.56 106 LEU A N 1
ATOM 834 C CA . LEU A 1 106 ? 0.901 -18.058 3.477 1.00 90.56 106 LEU A CA 1
ATOM 835 C C . LEU A 1 106 ? 0.938 -18.144 5.000 1.00 90.56 106 LEU A C 1
ATOM 837 O O . LEU A 1 106 ? 0.060 -18.740 5.616 1.00 90.56 106 LEU A O 1
ATOM 841 N N . ASP A 1 107 ? 1.889 -17.460 5.625 1.00 92.50 107 ASP A N 1
ATOM 842 C CA . ASP A 1 107 ? 1.865 -17.257 7.074 1.00 92.50 107 ASP A CA 1
ATOM 843 C C . ASP A 1 107 ? 0.867 -16.159 7.451 1.00 92.50 107 ASP A C 1
ATOM 845 O O . ASP A 1 107 ? 0.135 -16.289 8.436 1.00 92.50 107 ASP A O 1
ATOM 849 N N . GLY A 1 108 ? 0.762 -15.108 6.633 1.00 95.19 108 GLY A N 1
ATOM 850 C CA . GLY A 1 108 ? -0.234 -14.076 6.867 1.00 95.19 108 GLY A CA 1
ATOM 851 C C . GLY A 1 108 ? -0.389 -13.023 5.778 1.00 95.19 108 GLY A C 1
ATOM 852 O O . GLY A 1 108 ? 0.268 -13.033 4.738 1.00 95.19 108 GLY A O 1
ATOM 853 N N . ILE A 1 109 ? -1.321 -12.113 6.032 1.00 97.31 109 ILE A N 1
ATOM 854 C CA . ILE A 1 109 ? -1.721 -11.024 5.140 1.00 97.31 109 ILE A CA 1
ATOM 855 C C . ILE A 1 109 ? -1.610 -9.714 5.917 1.00 97.31 109 ILE A C 1
ATOM 857 O O . ILE A 1 109 ? -2.016 -9.643 7.075 1.00 97.31 109 ILE A O 1
ATOM 861 N N . ILE A 1 110 ? -1.092 -8.671 5.278 1.00 98.19 110 ILE A N 1
ATOM 862 C CA . ILE A 1 110 ? -1.075 -7.308 5.807 1.00 98.19 110 ILE A CA 1
ATOM 863 C C . ILE A 1 110 ? -2.056 -6.467 4.988 1.00 98.19 110 ILE A C 1
ATOM 865 O O . ILE A 1 110 ? -1.980 -6.415 3.758 1.00 98.19 110 ILE A O 1
ATOM 869 N N . LEU A 1 111 ? -2.979 -5.828 5.695 1.00 98.69 111 LEU A N 1
ATOM 870 C CA . LEU A 1 111 ? -3.949 -4.850 5.218 1.00 98.69 111 LEU A CA 1
ATOM 871 C C . LEU A 1 111 ? -3.687 -3.512 5.919 1.00 98.69 111 LEU A C 1
ATOM 873 O O . LEU A 1 111 ? -3.040 -3.461 6.966 1.00 98.69 111 LEU A O 1
ATOM 877 N N . GLY A 1 112 ? -4.224 -2.433 5.366 1.00 97.12 112 GLY A N 1
ATOM 878 C CA . GLY A 1 112 ? -4.113 -1.095 5.935 1.00 97.12 112 GLY A CA 1
ATOM 879 C C . GLY A 1 112 ? -3.711 -0.060 4.900 1.00 97.12 112 GLY A C 1
ATOM 880 O O . GLY A 1 112 ? -3.964 -0.237 3.709 1.00 97.12 112 GLY A O 1
ATOM 881 N N . ILE A 1 113 ? -3.092 1.018 5.376 1.00 95.25 113 ILE A N 1
ATOM 882 C CA . ILE A 1 113 ? -2.804 2.228 4.602 1.00 95.25 113 ILE A CA 1
ATOM 883 C C . ILE A 1 113 ? -1.293 2.366 4.323 1.00 95.25 113 ILE A C 1
ATOM 885 O O . ILE A 1 113 ? -0.536 1.396 4.394 1.00 95.25 113 ILE A O 1
ATOM 889 N N . SER A 1 114 ? -0.829 3.575 3.992 1.00 92.81 114 SER A N 1
ATOM 890 C CA . SER A 1 114 ? 0.570 3.879 3.691 1.00 92.81 114 SER A CA 1
ATOM 891 C C . SER A 1 114 ? 1.520 3.391 4.778 1.00 92.81 114 SER A C 1
ATOM 893 O O . SER A 1 114 ? 2.565 2.858 4.431 1.00 92.81 114 SER A O 1
ATOM 895 N N . MET A 1 115 ? 1.176 3.510 6.066 1.00 93.00 115 MET A N 1
ATOM 896 C CA . MET A 1 115 ? 2.069 3.092 7.150 1.00 93.00 115 MET A CA 1
ATOM 897 C C . MET A 1 115 ? 2.377 1.597 7.096 1.00 93.00 115 MET A C 1
ATOM 899 O O . MET A 1 115 ? 3.552 1.239 7.109 1.00 93.00 115 MET A O 1
ATOM 903 N N . ALA A 1 116 ? 1.370 0.732 6.951 1.00 95.25 116 ALA A N 1
ATOM 904 C CA . ALA A 1 116 ? 1.608 -0.691 6.710 1.00 95.25 116 ALA A CA 1
ATOM 905 C C . ALA A 1 116 ? 2.314 -0.952 5.377 1.00 95.25 116 ALA A C 1
ATOM 907 O O . ALA A 1 116 ? 3.220 -1.785 5.327 1.00 95.25 116 ALA A O 1
ATOM 908 N N . ALA A 1 117 ? 1.933 -0.242 4.310 1.00 92.12 117 ALA A N 1
ATOM 909 C CA . ALA A 1 117 ? 2.502 -0.440 2.976 1.00 92.12 117 ALA A CA 1
ATOM 910 C C . ALA A 1 117 ? 4.025 -0.243 2.957 1.00 92.12 117 ALA A C 1
ATOM 912 O O . ALA A 1 117 ? 4.721 -0.906 2.193 1.00 92.12 117 ALA A O 1
ATOM 913 N N . VAL A 1 118 ? 4.541 0.658 3.800 1.00 88.88 118 VAL A N 1
ATOM 914 C CA . VAL A 1 118 ? 5.954 1.060 3.776 1.00 88.88 118 VAL A CA 1
ATOM 915 C C . VAL A 1 118 ? 6.718 0.782 5.073 1.00 88.88 118 VAL A C 1
ATOM 917 O O . VAL A 1 118 ? 7.940 0.936 5.109 1.00 88.88 118 VAL A O 1
ATOM 920 N N . GLY A 1 119 ? 6.009 0.448 6.150 1.00 92.06 119 GLY A N 1
ATOM 921 C CA . GLY A 1 119 ? 6.544 0.302 7.502 1.00 92.06 119 GLY A CA 1
ATOM 922 C C . GLY A 1 119 ? 6.595 -1.138 8.011 1.00 92.06 119 GLY A C 1
ATOM 923 O O . GLY A 1 119 ? 7.233 -1.374 9.034 1.00 92.06 119 GLY A O 1
ATOM 924 N N . ILE A 1 120 ? 5.968 -2.092 7.313 1.00 93.50 120 ILE A N 1
ATOM 925 C CA . ILE A 1 120 ? 6.047 -3.525 7.625 1.00 93.50 120 ILE A CA 1
ATOM 926 C C . ILE A 1 120 ? 6.757 -4.240 6.476 1.00 93.50 120 ILE A C 1
ATOM 928 O O . ILE A 1 120 ? 6.305 -4.160 5.336 1.00 93.50 120 ILE A O 1
ATOM 932 N N . ILE A 1 121 ? 7.846 -4.946 6.793 1.00 91.25 121 ILE A N 1
ATOM 933 C CA . ILE A 1 121 ? 8.678 -5.690 5.834 1.00 91.25 121 ILE A CA 1
ATOM 934 C C . ILE A 1 121 ? 8.266 -7.173 5.861 1.00 91.25 121 ILE A C 1
ATOM 936 O O . ILE A 1 121 ? 8.636 -7.882 6.804 1.00 91.25 121 ILE A O 1
ATOM 940 N N . PRO A 1 122 ? 7.481 -7.670 4.886 1.00 89.62 122 PRO A N 1
ATOM 941 C CA . PRO A 1 122 ? 6.884 -9.007 4.953 1.00 89.62 122 PRO A CA 1
ATOM 942 C C . PRO A 1 122 ? 7.909 -10.132 5.108 1.00 89.62 122 PRO A C 1
ATOM 944 O O . PRO A 1 122 ? 7.704 -11.039 5.913 1.00 89.62 122 PRO A O 1
ATOM 947 N N . GLU A 1 123 ? 9.053 -10.019 4.433 1.00 85.44 123 GLU A N 1
ATOM 948 C CA . GLU A 1 123 ? 10.144 -11.000 4.428 1.00 85.44 123 GLU A CA 1
ATOM 949 C C . GLU A 1 123 ? 10.730 -11.229 5.826 1.00 85.44 123 GLU A C 1
ATOM 951 O O . GLU A 1 123 ? 11.268 -12.294 6.126 1.00 85.44 123 GLU A O 1
ATOM 956 N N . MET A 1 124 ? 10.618 -10.239 6.715 1.00 89.31 124 MET A N 1
ATOM 957 C CA . MET A 1 124 ? 11.085 -10.361 8.095 1.00 89.31 124 MET A CA 1
ATOM 958 C C . MET A 1 124 ? 10.076 -11.094 8.993 1.00 89.31 124 MET A C 1
ATOM 960 O O . MET A 1 124 ? 10.471 -11.621 10.041 1.00 89.31 124 MET A O 1
ATOM 964 N N . LEU A 1 125 ? 8.797 -11.159 8.604 1.00 89.94 125 LEU A N 1
ATOM 965 C CA . LEU A 1 125 ? 7.728 -11.846 9.340 1.00 89.94 125 LEU A CA 1
ATOM 966 C C . LEU A 1 125 ? 7.563 -13.320 8.942 1.00 89.94 125 LEU A C 1
ATOM 968 O O . LEU A 1 125 ? 7.072 -14.098 9.758 1.00 89.94 125 LEU A O 1
ATOM 972 N N . GLY A 1 126 ? 7.994 -13.708 7.741 1.00 88.19 126 GLY A N 1
ATOM 973 C CA . GLY A 1 126 ? 7.805 -15.047 7.169 1.00 88.19 126 GLY A CA 1
ATOM 974 C C . GLY A 1 126 ? 7.229 -14.949 5.757 1.00 88.19 126 GLY A C 1
ATOM 975 O O . GLY A 1 126 ? 7.501 -13.981 5.051 1.00 88.19 126 GLY A O 1
ATOM 976 N N . ASN A 1 127 ? 6.392 -15.905 5.347 1.00 88.75 127 ASN A N 1
ATOM 977 C CA . ASN A 1 127 ? 5.702 -15.833 4.056 1.00 88.75 127 ASN A CA 1
ATOM 978 C C . ASN A 1 127 ? 4.432 -14.968 4.153 1.00 88.75 127 ASN A C 1
ATOM 980 O O . ASN A 1 127 ? 3.307 -15.477 4.152 1.00 88.75 127 ASN A O 1
ATOM 984 N N . TYR A 1 128 ? 4.614 -13.655 4.314 1.00 91.75 128 TYR A N 1
ATOM 985 C CA . TYR A 1 128 ? 3.525 -12.677 4.383 1.00 91.75 128 TYR A CA 1
ATOM 986 C C . TYR A 1 128 ? 3.317 -11.971 3.043 1.00 91.75 128 TYR A C 1
ATOM 988 O O . TYR A 1 128 ? 4.266 -11.698 2.314 1.00 91.75 128 TYR A O 1
ATOM 996 N N . VAL A 1 129 ? 2.072 -11.585 2.758 1.00 91.56 129 VAL A N 1
ATOM 997 C CA . VAL A 1 129 ? 1.749 -10.672 1.650 1.00 91.56 129 VAL A CA 1
ATOM 998 C C . VAL A 1 129 ? 1.284 -9.326 2.159 1.00 91.56 129 VAL A C 1
ATOM 1000 O O . VAL A 1 129 ? 0.364 -9.253 2.970 1.00 91.56 129 VAL A O 1
ATOM 1003 N N . ASN A 1 130 ? 1.870 -8.248 1.640 1.00 93.50 130 ASN A N 1
ATOM 1004 C CA . ASN A 1 130 ? 1.438 -6.894 1.962 1.00 93.50 130 ASN A CA 1
ATOM 1005 C C . ASN A 1 130 ? 0.537 -6.313 0.877 1.00 93.50 130 ASN A C 1
ATOM 1007 O O . ASN A 1 130 ? 1.015 -5.872 -0.168 1.00 93.50 130 ASN A O 1
ATOM 1011 N N . LEU A 1 131 ? -0.766 -6.311 1.150 1.00 95.69 131 LEU A N 1
ATOM 1012 C CA . LEU A 1 131 ? -1.806 -5.783 0.270 1.00 95.69 131 LEU A CA 1
ATOM 1013 C C . LEU A 1 131 ? -2.157 -4.319 0.591 1.00 95.69 131 LEU A C 1
ATOM 1015 O O . LEU A 1 131 ? -3.050 -3.764 -0.047 1.00 95.69 131 LEU A O 1
ATOM 1019 N N . ALA A 1 132 ? -1.491 -3.697 1.568 1.00 95.12 132 ALA A N 1
ATOM 1020 C CA . ALA A 1 132 ? -1.701 -2.295 1.899 1.00 95.12 132 ALA A CA 1
ATOM 1021 C C . ALA A 1 132 ? -1.146 -1.379 0.797 1.00 95.12 132 ALA A C 1
ATOM 1023 O O . ALA A 1 132 ? -0.088 -1.638 0.216 1.00 95.12 132 ALA A O 1
ATOM 1024 N N . VAL A 1 133 ? -1.847 -0.276 0.540 1.00 93.31 133 VAL A N 1
ATOM 1025 C CA . VAL A 1 133 ? -1.363 0.827 -0.300 1.00 93.31 133 VAL A CA 1
ATOM 1026 C C . VAL A 1 133 ? -1.657 2.161 0.372 1.00 93.31 133 VAL A C 1
ATOM 1028 O O . VAL A 1 133 ? -2.496 2.263 1.271 1.00 93.31 133 VAL A O 1
ATOM 1031 N N . SER A 1 134 ? -0.983 3.215 -0.077 1.00 92.69 134 SER A N 1
ATOM 1032 C CA . SER A 1 134 ? -1.249 4.563 0.416 1.00 92.69 134 SER A CA 1
ATOM 1033 C C . SER A 1 134 ? -2.705 4.973 0.196 1.00 92.69 134 SER A C 1
ATOM 1035 O O . SER A 1 134 ? -3.287 4.706 -0.851 1.00 92.69 134 SER A O 1
ATOM 1037 N N . SER A 1 135 ? -3.276 5.641 1.199 1.00 94.50 135 SER A N 1
ATOM 1038 C CA . SER A 1 135 ? -4.672 6.098 1.232 1.00 94.50 135 SER A CA 1
ATOM 1039 C C . SER A 1 135 ? -5.751 5.006 1.191 1.00 94.50 135 SER A C 1
ATOM 1041 O O . SER A 1 135 ? -6.918 5.343 1.065 1.00 94.50 135 SER A O 1
ATOM 1043 N N . GLN A 1 136 ? -5.414 3.724 1.348 1.00 97.06 136 GLN A N 1
ATOM 1044 C CA . GLN A 1 136 ? -6.413 2.657 1.443 1.00 97.06 136 GLN A CA 1
ATOM 1045 C C . GLN A 1 136 ? -7.237 2.761 2.738 1.00 97.06 136 GLN A C 1
ATOM 1047 O O . GLN A 1 136 ? -6.690 2.700 3.842 1.00 97.06 136 GLN A O 1
ATOM 1052 N N . ASP A 1 137 ? -8.555 2.909 2.604 1.00 97.62 137 ASP A N 1
ATOM 1053 C CA . ASP A 1 137 ? -9.516 2.927 3.712 1.00 97.62 137 ASP A CA 1
ATOM 1054 C C . ASP A 1 137 ? -10.085 1.528 4.026 1.00 97.62 137 ASP A C 1
ATOM 1056 O O . ASP A 1 137 ? -9.669 0.509 3.461 1.00 97.62 137 ASP A O 1
ATOM 1060 N N . LEU A 1 138 ? -11.018 1.450 4.979 1.00 98.50 138 LEU A N 1
ATOM 1061 C CA . LEU A 1 138 ? -11.634 0.187 5.395 1.00 98.50 138 LEU A CA 1
ATOM 1062 C C . LEU A 1 138 ? -12.450 -0.470 4.271 1.00 98.50 138 LEU A C 1
ATOM 1064 O O . LEU A 1 138 ? -12.405 -1.698 4.138 1.00 98.50 138 LEU A O 1
ATOM 1068 N N . TYR A 1 139 ? -13.135 0.324 3.443 1.00 98.75 139 TYR A N 1
ATOM 1069 C CA . TYR A 1 139 ? -13.867 -0.164 2.272 1.00 98.75 139 TYR A CA 1
ATOM 1070 C C . TYR A 1 139 ? -12.927 -0.853 1.294 1.00 98.75 139 TYR A C 1
ATOM 1072 O O . TYR A 1 139 ? -13.140 -2.010 0.916 1.00 98.75 139 TYR A O 1
ATOM 1080 N N . TYR A 1 140 ? -11.819 -0.204 0.963 1.00 98.69 140 TYR A N 1
ATOM 1081 C CA . TYR A 1 140 ? -10.870 -0.757 0.017 1.00 98.69 140 TYR A CA 1
ATOM 1082 C C . TYR A 1 140 ? -10.009 -1.888 0.575 1.00 98.69 140 TYR A C 1
ATOM 1084 O O . TYR A 1 140 ? -9.630 -2.777 -0.191 1.00 98.69 140 TYR A O 1
ATOM 1092 N N . ASN A 1 141 ? -9.770 -1.951 1.888 1.00 98.75 141 ASN A N 1
ATOM 1093 C CA . ASN A 1 141 ? -9.235 -3.164 2.516 1.00 98.75 141 ASN A CA 1
ATOM 1094 C C . ASN A 1 141 ? -10.178 -4.359 2.315 1.00 98.75 141 ASN A C 1
ATOM 1096 O O . ASN A 1 141 ? -9.7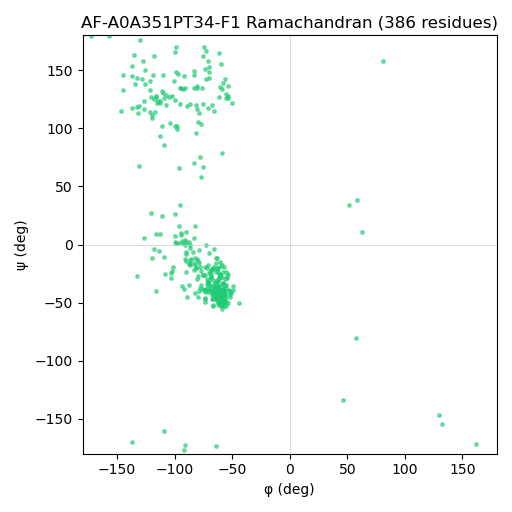28 -5.438 1.924 1.00 98.75 141 ASN A O 1
ATOM 1100 N N . TYR A 1 142 ? -11.485 -4.163 2.530 1.00 98.88 142 TYR A N 1
ATOM 1101 C CA . TYR A 1 142 ? -12.498 -5.192 2.292 1.00 98.88 142 TYR A CA 1
ATOM 1102 C C . TYR A 1 142 ? -12.549 -5.622 0.823 1.00 98.88 142 TYR A C 1
ATOM 1104 O O . TYR A 1 142 ? -12.419 -6.813 0.542 1.00 98.88 142 TYR A O 1
ATOM 1112 N N . LYS A 1 143 ? -12.673 -4.681 -0.120 1.00 98.81 143 LYS A N 1
ATOM 1113 C CA . LYS A 1 143 ? -12.736 -4.994 -1.559 1.00 98.81 143 LYS A CA 1
ATOM 1114 C C . LYS A 1 143 ? -11.477 -5.691 -2.062 1.00 98.81 143 LYS A C 1
ATOM 1116 O O . LYS A 1 143 ? -11.574 -6.645 -2.831 1.00 98.81 143 LYS A O 1
ATOM 1121 N N . THR A 1 144 ? -10.307 -5.258 -1.595 1.00 98.62 144 THR A N 1
ATOM 1122 C CA . THR A 1 144 ? -9.029 -5.889 -1.937 1.00 98.62 144 THR A CA 1
ATOM 1123 C C . THR A 1 144 ? -8.972 -7.330 -1.438 1.00 98.62 144 THR A C 1
ATOM 1125 O O . THR A 1 144 ? -8.617 -8.230 -2.201 1.00 98.62 144 THR A O 1
ATOM 1128 N N . LEU A 1 145 ? -9.363 -7.579 -0.183 1.00 98.69 145 LEU A N 1
ATOM 1129 C CA . LEU A 1 145 ? -9.375 -8.934 0.363 1.00 98.69 145 LEU A CA 1
ATOM 1130 C C . LEU A 1 145 ? -10.428 -9.820 -0.317 1.00 98.69 145 LEU A C 1
ATOM 1132 O O . LEU A 1 145 ? -10.130 -10.972 -0.622 1.00 98.69 145 LEU A O 1
ATOM 1136 N N . ASP A 1 146 ? -11.625 -9.297 -0.590 1.00 98.75 146 ASP A N 1
ATOM 1137 C CA . ASP A 1 146 ? -12.702 -10.025 -1.276 1.00 98.75 146 ASP A CA 1
ATOM 1138 C C . ASP A 1 146 ? -12.280 -10.425 -2.693 1.00 98.75 146 ASP A C 1
ATOM 1140 O O . ASP A 1 146 ? -12.412 -11.579 -3.103 1.00 98.75 146 ASP A O 1
ATOM 1144 N N . TYR A 1 147 ? -11.651 -9.507 -3.424 1.00 98.56 147 TYR A N 1
ATOM 1145 C CA . TYR A 1 147 ? -11.050 -9.808 -4.717 1.00 98.56 147 TYR A CA 1
ATOM 1146 C C . TYR A 1 147 ? -10.001 -10.922 -4.623 1.00 98.56 147 TYR A C 1
ATOM 1148 O O . TYR A 1 147 ? -10.049 -11.890 -5.389 1.00 98.56 147 TYR A O 1
ATOM 1156 N N . CYS A 1 148 ? -9.087 -10.833 -3.653 1.00 97.12 148 CYS A N 1
ATOM 1157 C CA . CYS A 1 148 ? -8.093 -11.875 -3.418 1.00 97.12 148 CYS A CA 1
ATOM 1158 C C . CYS A 1 148 ? -8.732 -13.215 -3.034 1.00 97.12 148 CYS A C 1
ATOM 1160 O O . CYS A 1 148 ? -8.262 -14.259 -3.482 1.00 97.12 148 CYS A O 1
ATOM 1162 N N . TYR A 1 149 ? -9.811 -13.212 -2.252 1.00 97.12 149 TYR A N 1
ATOM 1163 C CA . TYR A 1 149 ? -10.532 -14.424 -1.876 1.00 97.12 149 TYR A CA 1
ATOM 1164 C C . TYR A 1 149 ? -11.175 -15.098 -3.083 1.00 97.12 149 TYR A C 1
ATOM 1166 O O . TYR A 1 149 ? -11.102 -16.319 -3.205 1.00 97.12 149 TYR A O 1
ATOM 1174 N N . ASN A 1 150 ? -11.762 -14.321 -3.991 1.00 97.50 150 ASN A N 1
ATOM 1175 C CA . ASN A 1 150 ? -12.409 -14.859 -5.182 1.00 97.50 150 ASN A CA 1
ATOM 1176 C C . ASN A 1 150 ? -11.388 -15.346 -6.226 1.00 97.50 150 ASN A C 1
ATOM 1178 O O . ASN A 1 150 ? -11.595 -16.386 -6.847 1.00 97.50 150 ASN A O 1
ATOM 1182 N N . LYS A 1 151 ? -10.262 -14.640 -6.398 1.00 95.94 151 LYS A N 1
ATOM 1183 C CA . LYS A 1 151 ? -9.273 -14.934 -7.451 1.00 95.94 151 LYS A CA 1
ATOM 1184 C C . LYS A 1 151 ? -8.127 -15.853 -7.019 1.00 95.94 151 LYS A C 1
ATOM 1186 O O . LYS A 1 151 ? -7.657 -16.665 -7.811 1.00 95.94 151 LYS A O 1
ATOM 1191 N N . TYR A 1 152 ? -7.666 -15.733 -5.776 1.00 93.31 152 TYR A N 1
ATOM 1192 C CA . TYR A 1 152 ? -6.483 -16.418 -5.235 1.00 93.31 152 TYR A CA 1
ATOM 1193 C C . TYR A 1 152 ? -6.820 -17.315 -4.037 1.00 93.31 152 TYR A C 1
ATOM 1195 O O . TYR A 1 152 ? -5.969 -17.579 -3.185 1.00 93.31 152 TYR A O 1
ATOM 1203 N N . ASN A 1 153 ? -8.063 -17.799 -3.989 1.00 91.81 153 ASN A N 1
ATOM 1204 C CA . ASN A 1 153 ? -8.654 -18.545 -2.881 1.00 91.81 153 ASN A CA 1
ATOM 1205 C C . ASN A 1 153 ? -7.733 -19.624 -2.291 1.00 91.81 153 ASN A C 1
ATOM 1207 O O . ASN A 1 153 ? -7.494 -19.648 -1.086 1.00 91.81 153 ASN A O 1
ATOM 1211 N N . THR A 1 154 ? -7.175 -20.479 -3.154 1.00 90.25 154 THR A N 1
ATOM 1212 C CA . THR A 1 154 ? -6.320 -21.607 -2.762 1.00 90.25 154 THR A CA 1
ATOM 1213 C C . THR A 1 154 ? -5.098 -21.159 -1.968 1.00 90.25 154 THR A C 1
ATOM 1215 O O . THR A 1 154 ? -4.754 -21.798 -0.980 1.00 90.25 154 THR A O 1
ATOM 1218 N N . LYS A 1 155 ? -4.467 -20.044 -2.358 1.00 89.12 155 LYS A N 1
ATOM 1219 C CA . LYS A 1 155 ? -3.339 -19.475 -1.610 1.00 89.12 155 LYS A CA 1
ATOM 1220 C C . LYS A 1 155 ? -3.834 -18.816 -0.326 1.00 89.12 155 LYS A C 1
ATOM 1222 O O . LYS A 1 155 ? -3.300 -19.072 0.747 1.00 89.12 155 LYS A O 1
ATOM 1227 N N . LEU A 1 156 ? -4.886 -18.005 -0.424 1.00 92.06 156 LEU A N 1
ATOM 1228 C CA . LEU A 1 156 ? -5.374 -17.181 0.681 1.00 92.06 156 LEU A CA 1
ATOM 1229 C C . LEU A 1 156 ? -5.856 -18.003 1.885 1.00 92.06 156 LEU A C 1
ATOM 1231 O O . LEU A 1 156 ? -5.604 -17.613 3.017 1.00 92.06 156 LEU A O 1
ATOM 1235 N N . ARG A 1 157 ? -6.493 -19.160 1.656 1.00 93.50 157 ARG A N 1
ATOM 1236 C CA . ARG A 1 157 ? -6.973 -20.051 2.732 1.00 93.50 157 ARG A CA 1
ATOM 1237 C C . ARG A 1 157 ? -5.867 -20.616 3.620 1.00 93.50 157 ARG A C 1
ATOM 1239 O O . ARG A 1 157 ? -6.159 -21.066 4.719 1.00 93.50 157 ARG A O 1
ATOM 1246 N N . THR A 1 158 ? -4.623 -20.622 3.145 1.00 93.81 158 THR A N 1
ATOM 1247 C CA . THR A 1 158 ? -3.484 -21.100 3.941 1.00 93.81 158 THR A CA 1
ATOM 1248 C C . THR A 1 158 ? -2.996 -20.067 4.956 1.00 93.81 158 THR A C 1
ATOM 1250 O O . THR A 1 158 ? -2.298 -20.448 5.891 1.00 93.81 158 THR A O 1
ATOM 1253 N N . ALA A 1 159 ? -3.398 -18.796 4.805 1.00 95.44 159 ALA A N 1
ATOM 1254 C CA . ALA A 1 159 ? -3.046 -17.723 5.725 1.00 95.44 159 ALA A CA 1
ATOM 1255 C C . ALA A 1 159 ? -3.525 -18.036 7.146 1.00 95.44 159 ALA A C 1
ATOM 1257 O O . ALA A 1 159 ? -4.675 -18.430 7.361 1.00 95.44 159 ALA A O 1
ATOM 1258 N N . LYS A 1 160 ? -2.632 -17.831 8.116 1.00 95.25 160 LYS A N 1
ATOM 1259 C CA . LYS A 1 160 ? -2.892 -18.071 9.544 1.00 95.25 160 LYS A CA 1
ATOM 1260 C C . LYS A 1 160 ? -3.159 -16.778 10.306 1.00 95.25 160 LYS A C 1
ATOM 1262 O O . LYS A 1 160 ? -3.776 -16.804 11.368 1.00 95.25 160 LYS A O 1
ATOM 1267 N N . ARG A 1 161 ? -2.681 -15.651 9.772 1.00 97.38 161 ARG A N 1
ATOM 1268 C CA . ARG A 1 161 ? -2.778 -14.340 10.409 1.00 97.38 161 ARG A CA 1
ATOM 1269 C C . ARG A 1 161 ? -3.174 -13.235 9.437 1.00 97.38 161 ARG A C 1
ATOM 1271 O O . ARG A 1 161 ? -2.708 -13.201 8.300 1.00 97.38 161 ARG A O 1
ATOM 1278 N N . VAL A 1 162 ? -3.953 -12.273 9.922 1.00 98.50 162 VAL A N 1
ATOM 1279 C CA . VAL A 1 162 ? -4.171 -10.980 9.262 1.00 98.50 162 VAL A CA 1
ATOM 1280 C C . VAL A 1 162 ? -3.722 -9.859 10.191 1.00 98.50 162 VAL A C 1
ATOM 1282 O O . VAL A 1 162 ? -4.162 -9.782 11.335 1.00 98.50 162 VAL A O 1
ATOM 1285 N N . ILE A 1 163 ? -2.863 -8.977 9.689 1.00 98.69 163 ILE A N 1
ATOM 1286 C CA . ILE A 1 163 ? -2.467 -7.734 10.352 1.00 98.69 163 ILE A CA 1
ATOM 1287 C C . ILE A 1 163 ? -3.185 -6.590 9.643 1.00 98.69 163 ILE A C 1
ATOM 1289 O O . ILE A 1 163 ? -3.089 -6.479 8.423 1.00 98.69 163 ILE A O 1
ATOM 1293 N N . ILE A 1 164 ? -3.902 -5.751 10.385 1.00 98.75 164 ILE A N 1
ATOM 1294 C CA . ILE A 1 164 ? -4.607 -4.589 9.839 1.00 98.75 164 ILE A CA 1
ATOM 1295 C C . ILE A 1 164 ? -4.054 -3.338 10.509 1.00 98.75 164 ILE A C 1
ATOM 1297 O O . ILE A 1 164 ? -4.263 -3.125 11.705 1.00 98.75 164 ILE A O 1
ATOM 1301 N N . ASP A 1 165 ? -3.351 -2.512 9.742 1.00 97.94 165 ASP A N 1
ATOM 1302 C CA . ASP A 1 165 ? -3.008 -1.162 10.174 1.00 97.94 165 ASP A CA 1
ATOM 1303 C C . ASP A 1 165 ? -4.263 -0.289 10.171 1.00 97.94 165 ASP A C 1
ATOM 1305 O O . ASP A 1 165 ? -4.909 -0.080 9.143 1.00 97.94 165 ASP A O 1
ATOM 1309 N N . MET A 1 166 ? -4.607 0.187 11.364 1.00 97.25 166 MET A N 1
ATOM 1310 C CA . MET A 1 166 ? -5.797 0.982 11.626 1.00 97.25 166 MET A CA 1
ATOM 1311 C C . MET A 1 166 ? -5.547 2.486 11.482 1.00 97.25 166 MET A C 1
ATOM 1313 O O . MET A 1 166 ? -6.418 3.259 11.868 1.00 97.25 166 MET A O 1
ATOM 1317 N N . TYR A 1 167 ? -4.396 2.902 10.939 1.00 92.75 167 TYR A N 1
ATOM 1318 C CA . TYR A 1 167 ? -4.006 4.288 10.669 1.00 92.75 167 TYR A CA 1
ATOM 1319 C C . TYR A 1 167 ? -4.003 5.200 11.909 1.00 92.75 167 TYR A C 1
ATOM 1321 O O . TYR A 1 167 ? -2.957 5.452 12.501 1.00 92.75 167 TYR A O 1
ATOM 1329 N N . ASP A 1 168 ? -5.174 5.693 12.315 1.00 92.50 168 ASP A N 1
ATOM 1330 C CA . ASP A 1 168 ? -5.387 6.544 13.484 1.00 92.50 168 ASP A CA 1
ATOM 1331 C C . ASP A 1 168 ? -6.856 6.438 13.953 1.00 92.50 168 ASP A C 1
ATOM 1333 O O . ASP A 1 168 ? -7.691 5.765 13.348 1.00 92.50 168 ASP A O 1
ATOM 1337 N N . TYR A 1 169 ? -7.216 7.151 15.016 1.00 95.12 169 TYR A N 1
ATOM 1338 C CA . TYR A 1 169 ? -8.562 7.242 15.570 1.00 95.12 169 TYR A CA 1
ATOM 1339 C C . TYR A 1 169 ? -9.610 7.735 14.557 1.00 95.12 169 TYR A C 1
ATOM 1341 O O . TYR A 1 169 ? -10.798 7.497 14.746 1.00 95.12 169 TYR A O 1
ATOM 1349 N N . THR A 1 170 ? -9.195 8.380 13.463 1.00 94.62 170 THR A N 1
ATOM 1350 C CA . THR A 1 170 ? -10.084 8.866 12.396 1.00 94.62 170 THR A CA 1
ATOM 1351 C C . THR A 1 170 ? -10.375 7.837 11.310 1.00 94.62 170 THR A C 1
ATOM 1353 O O . THR A 1 170 ? -11.077 8.169 10.360 1.00 94.62 170 THR A O 1
ATOM 1356 N N . TYR A 1 171 ? -9.876 6.600 11.399 1.00 96.06 171 TYR A N 1
ATOM 1357 C CA . TYR A 1 171 ? -9.965 5.671 10.268 1.00 96.06 171 TYR A CA 1
ATOM 1358 C C . TYR A 1 171 ? -11.401 5.267 9.905 1.00 96.06 171 TYR A C 1
ATOM 1360 O O . TYR A 1 171 ? -11.723 5.146 8.729 1.00 96.06 171 TYR A O 1
ATOM 1368 N N . PHE A 1 172 ? -12.304 5.176 10.889 1.00 97.88 172 PHE A N 1
ATOM 1369 C CA . PHE A 1 172 ? -13.739 5.001 10.621 1.00 97.88 172 PHE A CA 1
ATOM 1370 C C . PHE A 1 172 ? -14.382 6.234 9.960 1.00 97.88 172 PHE A C 1
ATOM 1372 O O . PHE A 1 172 ? -15.405 6.112 9.304 1.00 97.88 172 PHE A O 1
ATOM 1379 N N . ASN A 1 173 ? -13.778 7.413 10.083 1.00 96.94 173 ASN A N 1
ATOM 1380 C CA . ASN A 1 173 ? -14.241 8.671 9.494 1.00 96.94 173 ASN A CA 1
ATOM 1381 C C . ASN A 1 173 ? -13.589 8.969 8.126 1.00 96.94 173 ASN A C 1
ATOM 1383 O O . ASN A 1 173 ? -13.710 10.081 7.609 1.00 96.94 173 ASN A O 1
ATOM 1387 N N . PHE A 1 174 ? -12.839 8.015 7.567 1.00 96.12 174 PHE A N 1
ATOM 1388 C CA . PHE A 1 174 ? -12.058 8.198 6.349 1.00 96.12 174 PHE A CA 1
ATOM 1389 C C . PHE A 1 174 ? -12.681 7.453 5.164 1.00 96.12 174 PHE A C 1
ATOM 1391 O O . PHE A 1 174 ? -12.952 6.258 5.249 1.00 96.12 174 PHE A O 1
ATOM 1398 N N . ASP A 1 175 ? -12.870 8.177 4.064 1.00 97.06 175 ASP A N 1
ATOM 1399 C CA . ASP A 1 175 ? -13.291 7.660 2.763 1.00 97.06 175 ASP A CA 1
ATOM 1400 C C . ASP A 1 175 ? -12.353 8.259 1.711 1.00 97.06 175 ASP A C 1
ATOM 1402 O O . ASP A 1 175 ? -12.309 9.481 1.514 1.00 97.06 175 ASP A O 1
ATOM 1406 N N . VAL A 1 176 ? -11.544 7.411 1.079 1.00 96.06 176 VAL A N 1
ATOM 1407 C CA . VAL A 1 176 ? -10.578 7.870 0.078 1.00 96.06 176 VAL A CA 1
ATOM 1408 C C . VAL A 1 176 ? -11.267 8.311 -1.205 1.00 96.06 176 VAL A C 1
ATOM 1410 O O . VAL A 1 176 ? -10.773 9.231 -1.858 1.00 96.06 176 VAL A O 1
ATOM 1413 N N . SER A 1 177 ? -12.406 7.703 -1.548 1.00 96.88 177 SER A N 1
ATOM 1414 C CA . SER A 1 177 ? -13.137 7.967 -2.786 1.00 96.88 177 SER A CA 1
ATOM 1415 C C . SER A 1 177 ? -13.750 9.367 -2.809 1.00 96.88 177 SER A C 1
ATOM 1417 O O . SER A 1 177 ? -13.833 9.954 -3.884 1.00 96.88 177 SER A O 1
ATOM 1419 N N . LEU A 1 178 ? -14.051 9.945 -1.638 1.00 95.62 178 LEU A N 1
ATOM 1420 C CA . LEU A 1 178 ? -14.539 11.322 -1.452 1.00 95.62 178 LEU A CA 1
ATOM 1421 C C . LEU A 1 178 ? -13.426 12.369 -1.251 1.00 95.62 178 LEU A C 1
ATOM 1423 O O . LEU A 1 178 ? -13.695 13.569 -1.165 1.00 95.62 178 LEU A O 1
ATOM 1427 N N . GLY A 1 179 ? -12.170 11.938 -1.126 1.00 92.62 179 GLY A N 1
ATOM 1428 C CA . GLY A 1 179 ? -11.035 12.809 -0.827 1.00 92.62 179 GLY A CA 1
ATOM 1429 C C . GLY A 1 179 ? -10.216 13.216 -2.053 1.00 92.62 179 GLY A C 1
ATOM 1430 O O . GLY A 1 179 ? -10.306 12.630 -3.128 1.00 92.62 179 GLY A O 1
ATOM 1431 N N . ILE A 1 180 ? -9.301 14.172 -1.859 1.00 91.62 180 ILE A N 1
ATOM 1432 C CA . ILE A 1 180 ? -8.283 14.550 -2.865 1.00 91.62 180 ILE A CA 1
ATOM 1433 C C . ILE A 1 180 ? -7.301 13.407 -3.181 1.00 91.62 180 ILE A C 1
ATOM 1435 O O . ILE A 1 180 ? -6.557 13.448 -4.159 1.00 91.62 180 ILE A O 1
ATOM 1439 N N . MET A 1 181 ? -7.275 12.386 -2.324 1.00 93.06 181 MET A N 1
ATOM 1440 C CA . MET A 1 181 ? -6.409 11.223 -2.469 1.00 93.06 181 MET A CA 1
ATOM 1441 C C . MET A 1 181 ? -7.023 10.120 -3.341 1.00 93.06 181 MET A C 1
ATOM 1443 O O . MET A 1 181 ? -6.320 9.150 -3.617 1.00 93.06 181 MET A O 1
ATOM 1447 N N . ALA A 1 182 ? -8.261 10.275 -3.831 1.00 94.94 182 ALA A N 1
ATOM 1448 C CA . ALA A 1 182 ? -8.901 9.296 -4.710 1.00 94.94 182 ALA A CA 1
ATOM 1449 C C . ALA A 1 182 ? -8.069 9.043 -5.979 1.00 94.94 182 ALA A C 1
ATOM 1451 O O . ALA A 1 182 ? -7.697 7.906 -6.268 1.00 94.94 182 ALA A O 1
ATOM 1452 N N . LEU A 1 183 ? -7.690 10.100 -6.709 1.00 92.69 183 LEU A N 1
ATOM 1453 C CA . LEU A 1 183 ? -6.892 9.941 -7.928 1.00 92.69 183 LEU A CA 1
ATOM 1454 C C . LEU A 1 183 ? -5.525 9.281 -7.650 1.00 92.69 183 LEU A C 1
ATOM 1456 O O . LEU A 1 183 ? -5.205 8.314 -8.344 1.00 92.69 183 LEU A O 1
ATOM 1460 N N . PRO A 1 184 ? -4.711 9.726 -6.669 1.00 92.25 184 PRO A N 1
ATOM 1461 C CA . PRO A 1 184 ? -3.484 9.018 -6.305 1.00 92.25 184 PRO A CA 1
ATOM 1462 C C . PRO A 1 184 ? -3.703 7.555 -5.902 1.00 92.25 184 PRO A C 1
ATOM 1464 O O . PRO A 1 184 ? -2.931 6.703 -6.339 1.00 92.25 184 PRO A O 1
ATOM 1467 N N . TYR A 1 185 ? -4.750 7.248 -5.127 1.00 94.62 185 TYR A N 1
ATOM 1468 C CA . TYR A 1 185 ? -5.092 5.881 -4.722 1.00 94.62 185 TYR A CA 1
ATOM 1469 C C . TYR A 1 185 ? -5.255 4.962 -5.933 1.00 94.62 185 TYR A C 1
ATOM 1471 O O . TYR A 1 185 ? -4.561 3.945 -6.048 1.00 94.62 185 TYR A O 1
ATOM 1479 N N . TYR A 1 186 ? -6.096 5.367 -6.884 1.00 93.38 186 TYR A N 1
ATOM 1480 C CA . TYR A 1 186 ? -6.363 4.549 -8.056 1.00 93.38 186 TYR A CA 1
ATOM 1481 C C . TYR A 1 186 ? -5.253 4.583 -9.095 1.00 93.38 186 TYR A C 1
ATOM 1483 O O . TYR A 1 186 ? -5.068 3.558 -9.728 1.00 93.38 186 TYR A O 1
ATOM 1491 N N . SER A 1 187 ? -4.546 5.704 -9.310 1.00 87.00 187 SER A N 1
ATOM 1492 C CA . SER A 1 187 ? -3.626 5.893 -10.458 1.00 87.00 187 SER A CA 1
ATOM 1493 C C . SER A 1 187 ? -2.133 5.769 -10.135 1.00 87.00 187 SER A C 1
ATOM 1495 O O . SER A 1 187 ? -1.337 5.458 -11.017 1.00 87.00 187 SER A O 1
ATOM 1497 N N . ARG A 1 188 ? -1.734 6.011 -8.880 1.00 85.12 188 ARG A N 1
ATOM 1498 C CA . ARG A 1 188 ? -0.323 6.018 -8.457 1.00 85.12 188 ARG A CA 1
ATOM 1499 C C . ARG A 1 188 ? -0.011 4.925 -7.450 1.00 85.12 188 ARG A C 1
ATOM 1501 O O . ARG A 1 188 ? 1.063 4.340 -7.494 1.00 85.12 188 ARG A O 1
ATOM 1508 N N . TYR A 1 189 ? -0.919 4.678 -6.515 1.00 88.19 189 TYR A N 1
ATOM 1509 C CA . TYR A 1 189 ? -0.700 3.709 -5.446 1.00 88.19 189 TYR A CA 1
ATOM 1510 C C . TYR A 1 189 ? -1.186 2.312 -5.806 1.00 88.19 189 TYR A C 1
ATOM 1512 O O . TYR A 1 189 ? -0.991 1.389 -5.020 1.00 88.19 189 TYR A O 1
ATOM 1520 N N . HIS A 1 190 ? -1.746 2.143 -7.009 1.00 88.88 190 HIS A N 1
ATOM 1521 C CA . HIS A 1 190 ? -2.157 0.847 -7.532 1.00 88.88 190 HIS A CA 1
ATOM 1522 C C . HIS A 1 190 ? -3.178 0.138 -6.632 1.00 88.88 190 HIS A C 1
ATOM 1524 O O . HIS A 1 190 ? -3.114 -1.083 -6.439 1.00 88.88 190 HIS A O 1
ATOM 1530 N N . GLY A 1 191 ? -4.094 0.930 -6.065 1.00 93.56 191 GLY A N 1
ATOM 1531 C CA . GLY A 1 191 ? -5.222 0.446 -5.284 1.00 93.56 191 GLY A CA 1
ATOM 1532 C C . GLY A 1 191 ? -6.205 -0.385 -6.107 1.00 93.56 191 GLY A C 1
ATOM 1533 O O . GLY A 1 191 ? -5.974 -0.726 -7.270 1.00 93.56 191 GLY A O 1
ATOM 1534 N N . PHE A 1 192 ? -7.323 -0.731 -5.486 1.00 96.31 192 PHE A N 1
ATOM 1535 C CA . PHE A 1 192 ? -8.394 -1.484 -6.116 1.00 96.31 192 PHE A CA 1
ATOM 1536 C C . PHE A 1 192 ? -9.197 -0.579 -7.059 1.00 96.31 192 PHE A C 1
ATOM 1538 O O . PHE A 1 192 ? -9.755 0.422 -6.627 1.00 96.31 192 PHE A O 1
ATOM 1545 N N . ILE A 1 193 ? -9.253 -0.930 -8.348 1.00 95.00 193 ILE A N 1
ATOM 1546 C CA . ILE A 1 193 ? -9.826 -0.073 -9.408 1.00 95.00 193 ILE A CA 1
ATOM 1547 C C . ILE A 1 193 ? -11.113 -0.623 -10.037 1.00 95.00 193 ILE A C 1
ATOM 1549 O O . ILE A 1 193 ? -11.552 -0.123 -11.067 1.00 95.00 193 ILE A O 1
ATOM 1553 N N . LEU A 1 194 ? -11.696 -1.686 -9.480 1.00 96.25 194 LEU A N 1
ATOM 1554 C CA . LEU A 1 194 ? -12.869 -2.348 -10.073 1.00 96.25 194 LEU A CA 1
ATOM 1555 C C . LEU A 1 194 ? -14.204 -1.889 -9.466 1.00 96.25 194 LEU A C 1
ATOM 1557 O O . LEU A 1 194 ? -15.248 -2.419 -9.832 1.00 96.25 194 LEU A O 1
ATOM 1561 N N . ASP A 1 195 ? -14.177 -0.955 -8.520 1.00 97.12 195 ASP A N 1
ATOM 1562 C CA . ASP A 1 195 ? -15.359 -0.406 -7.857 1.00 97.12 195 ASP A CA 1
ATOM 1563 C C . ASP A 1 195 ? -15.104 1.076 -7.578 1.0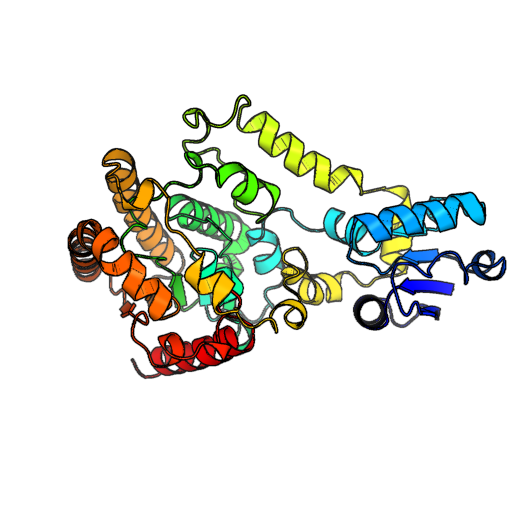0 97.12 195 ASP A C 1
ATOM 1565 O O . ASP A 1 195 ? -14.011 1.427 -7.134 1.00 97.12 195 ASP A O 1
ATOM 1569 N N . SER A 1 196 ? -16.082 1.922 -7.902 1.00 95.62 196 SER A N 1
ATOM 1570 C CA . SER A 1 196 ? -15.994 3.373 -7.730 1.00 95.62 196 SER A CA 1
ATOM 1571 C C . SER A 1 196 ? -16.200 3.799 -6.283 1.00 95.62 196 SER A C 1
ATOM 1573 O O . SER A 1 196 ? -15.802 4.904 -5.915 1.00 95.62 196 SER A O 1
ATOM 1575 N N . HIS A 1 197 ? -16.868 2.964 -5.478 1.00 96.81 197 HIS A N 1
ATOM 1576 C CA . HIS A 1 197 ? -17.428 3.359 -4.189 1.00 96.81 197 HIS A CA 1
ATOM 1577 C C . HIS A 1 197 ? -18.187 4.698 -4.309 1.00 96.81 197 HIS A C 1
ATOM 1579 O O . HIS A 1 197 ? -18.934 4.877 -5.275 1.00 96.81 197 HIS A O 1
ATOM 1585 N N . ASN A 1 198 ? -17.974 5.645 -3.391 1.00 97.19 198 ASN A N 1
ATOM 1586 C CA . ASN A 1 198 ? -18.627 6.957 -3.371 1.00 97.19 198 ASN A CA 1
ATOM 1587 C C . ASN A 1 198 ? -17.964 7.993 -4.313 1.00 97.19 198 ASN A C 1
ATOM 1589 O O . ASN A 1 198 ? -18.220 9.188 -4.188 1.00 97.19 198 ASN A O 1
ATOM 1593 N N . PHE A 1 199 ? -17.113 7.582 -5.267 1.00 96.31 199 PHE A N 1
ATOM 1594 C CA . PHE A 1 199 ? -16.351 8.513 -6.119 1.00 96.31 199 PHE A CA 1
ATOM 1595 C C . PHE A 1 199 ? -17.221 9.493 -6.918 1.00 96.31 199 PHE A C 1
ATOM 1597 O O . PHE A 1 199 ? -16.814 10.633 -7.121 1.00 96.31 199 PHE A O 1
ATOM 1604 N N . GLU A 1 200 ? -18.421 9.091 -7.339 1.00 94.94 200 GLU A N 1
ATOM 1605 C CA . GLU A 1 200 ? -19.330 9.971 -8.092 1.00 94.94 200 GLU A CA 1
ATOM 1606 C C . GLU A 1 200 ? -19.847 11.159 -7.256 1.00 94.94 200 GLU A C 1
ATOM 1608 O O . GLU A 1 200 ? -20.222 12.193 -7.807 1.00 94.94 200 GLU A O 1
ATOM 1613 N N . ASP A 1 201 ? -19.795 11.059 -5.924 1.00 95.44 201 ASP A N 1
ATOM 1614 C CA . ASP A 1 201 ? -20.118 12.157 -5.007 1.00 95.44 201 ASP A CA 1
ATOM 1615 C C . ASP A 1 201 ? -18.898 13.062 -4.719 1.00 95.44 201 ASP A C 1
ATOM 1617 O O . ASP A 1 201 ? -18.995 14.053 -3.987 1.00 95.44 201 ASP A O 1
ATOM 1621 N N . ASN A 1 202 ? -17.726 12.764 -5.291 1.00 94.69 202 ASN A N 1
ATOM 1622 C CA . ASN A 1 202 ? -16.509 13.537 -5.068 1.00 94.69 202 ASN A CA 1
ATOM 1623 C C . ASN A 1 202 ? -16.449 14.794 -5.948 1.00 94.69 202 ASN A C 1
ATOM 1625 O O . ASN A 1 202 ? -15.948 14.791 -7.072 1.00 94.69 202 ASN A O 1
ATOM 1629 N N . HIS A 1 203 ? -16.864 15.924 -5.378 1.00 92.75 203 HIS A N 1
ATOM 1630 C CA . HIS A 1 203 ? -16.882 17.227 -6.054 1.00 92.75 203 HIS A CA 1
ATOM 1631 C C . HIS A 1 203 ? -15.501 17.808 -6.424 1.00 92.75 203 HIS A C 1
ATOM 1633 O O . HIS A 1 203 ? -15.438 18.879 -7.028 1.00 92.75 203 HIS A O 1
ATOM 1639 N N . LEU A 1 204 ? -14.392 17.158 -6.052 1.00 92.94 204 LEU A N 1
ATOM 1640 C CA . LEU A 1 204 ? -13.042 17.592 -6.431 1.00 92.94 204 LEU A CA 1
ATOM 1641 C C . LEU A 1 204 ? -12.666 17.179 -7.860 1.00 92.94 204 LEU A C 1
ATOM 1643 O O . LEU A 1 204 ? -11.684 17.695 -8.399 1.00 92.94 204 LEU A O 1
ATOM 1647 N N . TYR A 1 205 ? -13.427 16.271 -8.474 1.00 93.06 205 TYR A N 1
ATOM 1648 C CA . TYR A 1 205 ? -13.178 15.771 -9.820 1.00 93.06 205 TYR A CA 1
ATOM 1649 C C . TYR A 1 205 ? -14.377 16.039 -10.731 1.00 93.06 205 TYR A C 1
ATOM 1651 O O . TYR A 1 205 ? -15.529 15.947 -10.327 1.00 93.06 205 TYR A O 1
ATOM 1659 N N . SER A 1 206 ? -14.098 16.405 -11.984 1.00 93.06 206 SER A N 1
ATOM 1660 C CA . SER A 1 206 ? -15.113 16.714 -13.004 1.00 93.06 206 SER A CA 1
ATOM 1661 C C . SER A 1 206 ? -15.380 15.556 -13.970 1.00 93.06 206 SER A C 1
ATOM 1663 O O . SER A 1 206 ? -16.057 15.731 -14.983 1.00 93.06 206 SER A O 1
ATOM 1665 N N . TYR A 1 207 ? -14.796 14.393 -13.701 1.00 92.44 207 TYR A N 1
ATOM 1666 C CA . TYR A 1 207 ? -14.893 13.192 -14.518 1.00 92.44 207 TYR A CA 1
ATOM 1667 C C . TYR A 1 207 ? -15.374 12.020 -13.668 1.00 92.44 207 TYR A C 1
ATOM 1669 O O . TYR A 1 207 ? -15.075 11.965 -12.479 1.00 92.44 207 TYR A O 1
ATOM 1677 N N . ASP A 1 208 ? -16.075 11.086 -14.306 1.00 93.69 208 ASP A N 1
ATOM 1678 C CA . ASP A 1 208 ? -16.567 9.863 -13.674 1.00 93.69 208 ASP A CA 1
ATOM 1679 C C . ASP A 1 208 ? -15.447 8.836 -13.426 1.00 93.69 208 ASP A C 1
ATOM 1681 O O . ASP A 1 208 ? -14.308 8.946 -13.915 1.00 93.69 208 ASP A O 1
ATOM 1685 N N . PHE A 1 209 ? -15.780 7.797 -12.664 1.00 95.12 209 PHE A N 1
ATOM 1686 C CA . PHE A 1 209 ? -14.843 6.722 -12.354 1.00 95.12 209 PHE A CA 1
ATOM 1687 C C . PHE A 1 209 ? -14.396 5.930 -13.597 1.00 95.12 209 PHE A C 1
ATOM 1689 O O . PHE A 1 209 ? -13.253 5.468 -13.680 1.00 95.12 209 PHE A O 1
ATOM 1696 N N . SER A 1 210 ? -15.267 5.793 -14.600 1.00 94.38 210 SER A N 1
ATOM 1697 C CA . SER A 1 210 ? -14.972 5.077 -15.851 1.00 94.38 210 SER A CA 1
ATOM 1698 C C . SER A 1 210 ? -13.843 5.749 -16.637 1.00 94.38 210 SER A C 1
ATOM 1700 O O . SER A 1 210 ? -12.915 5.096 -17.126 1.00 94.38 210 SER A O 1
ATOM 1702 N N . ARG A 1 211 ? -13.857 7.081 -16.710 1.00 93.00 211 ARG A N 1
ATOM 1703 C CA . ARG A 1 211 ? -12.812 7.867 -17.363 1.00 93.00 211 ARG A CA 1
ATOM 1704 C C . ARG A 1 211 ? -11.494 7.788 -16.602 1.00 93.00 211 ARG A C 1
ATOM 1706 O O . ARG A 1 211 ? -10.445 7.668 -17.237 1.00 93.00 211 ARG A O 1
ATOM 1713 N N . LEU A 1 212 ? -11.537 7.816 -15.270 1.00 91.00 212 LEU A N 1
ATOM 1714 C CA . LEU A 1 212 ? -10.349 7.636 -14.435 1.00 91.00 212 LEU A CA 1
ATOM 1715 C C . LEU A 1 212 ? -9.724 6.252 -14.653 1.00 91.00 212 LEU A C 1
ATOM 1717 O O . LEU A 1 212 ? -8.528 6.152 -14.919 1.00 91.00 212 LEU A O 1
ATOM 1721 N N . THR A 1 213 ? -10.517 5.186 -14.583 1.00 91.75 213 THR A N 1
ATOM 1722 C CA . THR A 1 213 ? -10.017 3.811 -14.752 1.00 91.75 213 THR A CA 1
ATOM 1723 C C . THR A 1 213 ? -9.505 3.564 -16.167 1.00 91.75 213 THR A C 1
ATOM 1725 O O . THR A 1 213 ? -8.445 2.962 -16.336 1.00 91.75 213 THR A O 1
ATOM 1728 N N . SER A 1 214 ? -10.177 4.116 -17.181 1.00 90.56 214 SER A N 1
ATOM 1729 C CA . SER A 1 214 ? -9.704 4.091 -18.568 1.00 90.56 214 SER A CA 1
ATOM 1730 C C . SER A 1 214 ? -8.355 4.791 -18.719 1.00 90.56 214 SER A C 1
ATOM 1732 O O . SER A 1 214 ? -7.453 4.240 -19.340 1.00 90.56 214 SER A O 1
ATOM 1734 N N . TYR A 1 215 ? -8.177 5.974 -18.119 1.00 87.31 215 TYR A N 1
ATOM 1735 C CA . TYR A 1 215 ? -6.888 6.672 -18.116 1.00 87.31 215 TYR A CA 1
ATOM 1736 C C . TYR A 1 215 ? -5.786 5.814 -17.485 1.00 87.31 215 TYR A C 1
ATOM 1738 O O . TYR A 1 215 ? -4.716 5.654 -18.067 1.00 87.31 215 TYR A O 1
ATOM 1746 N N . VAL A 1 216 ? -6.068 5.209 -16.331 1.00 86.25 216 VAL A N 1
ATOM 1747 C CA . VAL A 1 216 ? -5.130 4.338 -15.620 1.00 86.25 216 VAL A CA 1
ATOM 1748 C C . VAL A 1 216 ? -4.714 3.134 -16.475 1.00 86.25 216 VAL A C 1
ATOM 1750 O O . VAL A 1 216 ? -3.520 2.913 -16.682 1.00 86.25 216 VAL A O 1
ATOM 1753 N N . ILE A 1 217 ? -5.676 2.397 -17.034 1.00 83.25 217 ILE A N 1
ATOM 1754 C CA . ILE A 1 217 ? -5.420 1.202 -17.857 1.00 83.25 217 ILE A CA 1
ATOM 1755 C C . ILE A 1 217 ? -4.697 1.569 -19.165 1.00 83.25 217 ILE A C 1
ATOM 1757 O O . ILE A 1 217 ? -3.752 0.888 -19.579 1.00 83.25 217 ILE A O 1
ATOM 1761 N N . ASN A 1 218 ? -5.096 2.669 -19.805 1.00 83.75 218 ASN A N 1
ATOM 1762 C CA . ASN A 1 218 ? -4.472 3.135 -21.042 1.00 83.75 218 ASN A CA 1
ATOM 1763 C C . ASN A 1 218 ? -3.033 3.599 -20.792 1.00 83.75 218 ASN A C 1
ATOM 1765 O O . ASN A 1 218 ? -2.132 3.189 -21.516 1.00 83.75 218 ASN A O 1
ATOM 1769 N N . SER A 1 219 ? -2.782 4.347 -19.712 1.00 76.75 219 SER A N 1
ATOM 1770 C CA . SER A 1 219 ? -1.432 4.818 -19.368 1.00 76.75 219 SER A CA 1
ATOM 1771 C C . SER A 1 219 ? -0.434 3.670 -19.164 1.00 76.75 219 SER A C 1
ATOM 1773 O O . SER A 1 219 ? 0.738 3.784 -19.527 1.00 76.75 219 SER A O 1
ATOM 1775 N N . GLN A 1 220 ? -0.899 2.532 -18.638 1.00 74.94 220 GLN A N 1
ATOM 1776 C CA . GLN A 1 220 ? -0.067 1.345 -18.468 1.00 74.94 220 GLN A CA 1
ATOM 1777 C C . GLN A 1 220 ? 0.202 0.637 -19.806 1.00 74.94 220 GLN A C 1
ATOM 1779 O O . GLN A 1 220 ? 1.317 0.174 -20.050 1.00 74.94 220 GLN A O 1
ATOM 1784 N N . SER A 1 221 ? -0.799 0.571 -20.686 1.00 73.44 221 SER A N 1
ATOM 1785 C CA . SER A 1 221 ? -0.715 -0.150 -21.963 1.00 73.44 221 SER A CA 1
ATOM 1786 C C . SER A 1 221 ? -0.053 0.637 -23.098 1.00 73.44 221 SER A C 1
ATOM 1788 O O . SER A 1 221 ? 0.502 0.012 -23.996 1.00 73.44 221 SER A O 1
ATOM 1790 N N . GLU A 1 222 ? 0.002 1.973 -23.044 1.00 72.75 222 GLU A N 1
ATOM 1791 C CA . GLU A 1 222 ? 0.686 2.822 -24.044 1.00 72.75 222 GLU A CA 1
ATOM 1792 C C . GLU A 1 222 ? 2.158 2.447 -24.264 1.00 72.75 222 GLU A C 1
ATOM 1794 O O . GLU A 1 222 ? 2.724 2.657 -25.336 1.00 72.75 222 GLU A O 1
ATOM 1799 N N . SER A 1 223 ? 2.796 1.896 -23.235 1.00 69.75 223 SER A N 1
ATOM 1800 C CA . SER A 1 223 ? 4.207 1.507 -23.276 1.00 69.75 223 SER A CA 1
ATOM 1801 C C . SER A 1 223 ? 4.423 0.093 -23.819 1.00 69.75 223 SER A C 1
ATOM 1803 O O . SER A 1 223 ? 5.549 -0.282 -24.158 1.00 69.75 223 SER A O 1
ATOM 1805 N N . PHE A 1 224 ? 3.351 -0.694 -23.913 1.00 75.12 224 PHE A N 1
ATOM 1806 C CA . PHE A 1 224 ? 3.399 -2.057 -24.401 1.00 75.12 224 PHE A CA 1
ATOM 1807 C C . PHE A 1 224 ? 3.391 -2.078 -25.930 1.00 75.12 224 PHE A C 1
ATOM 1809 O O . PHE A 1 224 ? 2.444 -1.664 -26.594 1.00 75.12 224 PHE A O 1
ATOM 1816 N N . VAL A 1 225 ? 4.445 -2.652 -26.503 1.00 79.00 225 VAL A N 1
ATOM 1817 C CA . VAL A 1 225 ? 4.556 -2.897 -27.943 1.00 79.00 225 VAL A CA 1
ATOM 1818 C C . VAL A 1 225 ? 4.650 -4.401 -28.162 1.00 79.00 225 VAL A C 1
ATOM 1820 O O . VAL A 1 225 ? 5.645 -5.023 -27.782 1.00 79.00 225 VAL A O 1
ATOM 1823 N N . ALA A 1 226 ? 3.633 -4.991 -28.796 1.00 77.56 226 ALA A N 1
ATOM 1824 C CA . ALA A 1 226 ? 3.557 -6.438 -29.018 1.00 77.56 226 ALA A CA 1
ATOM 1825 C C . ALA A 1 226 ? 4.771 -6.981 -29.795 1.00 77.56 226 ALA A C 1
ATOM 1827 O O . ALA A 1 226 ? 5.323 -8.018 -29.435 1.00 77.56 226 ALA A O 1
ATOM 1828 N N . ALA A 1 227 ? 5.255 -6.240 -30.798 1.00 76.19 227 ALA A N 1
ATOM 1829 C CA . ALA A 1 227 ? 6.448 -6.610 -31.567 1.00 76.19 227 ALA A CA 1
ATOM 1830 C C . ALA A 1 227 ? 7.722 -6.700 -30.702 1.00 76.19 227 ALA A C 1
ATOM 1832 O O . ALA A 1 227 ? 8.604 -7.510 -30.981 1.00 76.19 227 ALA A O 1
ATOM 1833 N N . LYS A 1 228 ? 7.801 -5.918 -29.616 1.00 83.31 228 LYS A N 1
ATOM 1834 C CA . LYS A 1 228 ? 8.923 -5.936 -28.669 1.00 83.31 228 LYS A CA 1
ATOM 1835 C C . LYS A 1 228 ? 8.862 -7.115 -27.693 1.00 83.31 228 LYS A C 1
ATOM 1837 O O . LYS A 1 228 ? 9.897 -7.493 -27.150 1.00 83.31 228 LYS A O 1
ATOM 1842 N N . LYS A 1 229 ? 7.694 -7.747 -27.514 1.00 83.31 229 LYS A N 1
ATOM 1843 C CA . LYS A 1 229 ? 7.496 -8.820 -26.526 1.00 83.31 229 LYS A CA 1
ATOM 1844 C C . LYS A 1 229 ? 8.336 -10.057 -26.833 1.00 83.31 229 LYS A C 1
ATOM 1846 O O . LYS A 1 229 ? 8.935 -10.627 -25.931 1.00 83.31 229 LYS A O 1
ATOM 1851 N N . VAL A 1 230 ? 8.433 -10.443 -28.105 1.00 84.44 230 VAL A N 1
ATOM 1852 C CA . VAL A 1 230 ? 9.231 -11.613 -28.511 1.00 84.44 230 VAL A CA 1
ATOM 1853 C C . VAL A 1 230 ? 10.704 -11.428 -28.149 1.00 84.44 230 VAL A C 1
ATOM 1855 O O . VAL A 1 230 ? 11.349 -12.364 -27.687 1.00 84.44 230 VAL A O 1
ATOM 1858 N N . LEU A 1 231 ? 11.239 -10.224 -28.356 1.00 86.50 231 LEU A N 1
ATOM 1859 C CA . LEU A 1 231 ? 12.620 -9.905 -28.012 1.00 86.50 231 LEU A CA 1
ATOM 1860 C C . LEU A 1 231 ? 12.791 -9.767 -26.491 1.00 86.50 231 LEU A C 1
ATOM 1862 O O . LEU A 1 231 ? 13.729 -10.335 -25.946 1.00 86.50 231 LEU A O 1
ATOM 1866 N N . TRP A 1 232 ? 11.840 -9.141 -25.794 1.00 87.44 232 TRP A N 1
ATOM 1867 C CA . TRP A 1 232 ? 11.808 -9.101 -24.329 1.00 87.44 232 TRP A CA 1
ATOM 1868 C C . TRP A 1 232 ? 11.880 -10.499 -23.702 1.00 87.44 232 TRP A C 1
ATOM 1870 O O . TRP A 1 232 ? 12.741 -10.755 -22.866 1.00 87.44 232 TRP A O 1
ATOM 1880 N N . ASP A 1 233 ? 11.032 -11.430 -24.147 1.00 86.56 233 ASP A N 1
ATOM 1881 C CA . ASP A 1 233 ? 10.963 -12.790 -23.598 1.00 86.56 233 ASP A CA 1
ATOM 1882 C C . ASP A 1 233 ? 12.229 -13.616 -23.893 1.00 86.56 233 ASP A C 1
ATOM 1884 O O . ASP A 1 233 ? 12.500 -14.588 -23.183 1.00 86.56 233 ASP A O 1
ATOM 1888 N N . LYS A 1 234 ? 13.014 -13.236 -24.914 1.00 88.88 234 LYS A N 1
ATOM 1889 C CA . LYS A 1 234 ? 14.345 -13.800 -25.199 1.00 88.88 234 LYS A CA 1
ATOM 1890 C C . LYS A 1 234 ? 15.443 -13.216 -24.313 1.00 88.88 234 LYS A C 1
ATOM 1892 O O . LYS A 1 234 ? 16.455 -13.879 -24.132 1.00 88.88 234 LYS A O 1
ATOM 1897 N N . ILE A 1 235 ? 15.281 -11.988 -23.820 1.00 89.56 235 ILE A N 1
ATOM 1898 C CA . ILE A 1 235 ? 16.284 -11.302 -22.992 1.00 89.56 235 ILE A CA 1
ATOM 1899 C C . ILE A 1 235 ? 16.066 -11.628 -21.512 1.00 89.56 235 ILE A C 1
ATOM 1901 O O . ILE A 1 235 ? 17.014 -11.940 -20.795 1.00 89.56 235 ILE A O 1
ATOM 1905 N N . PHE A 1 236 ? 14.819 -11.570 -21.050 1.00 86.62 236 PHE A N 1
ATOM 1906 C CA . PHE A 1 236 ? 14.472 -11.621 -19.632 1.00 86.62 236 PHE A CA 1
ATOM 1907 C C . PHE A 1 236 ? 13.771 -12.932 -19.262 1.00 86.62 236 PHE A C 1
ATOM 1909 O O . PHE A 1 236 ? 13.005 -13.492 -20.054 1.00 86.62 236 PHE A O 1
ATOM 1916 N N . ASP A 1 237 ? 14.020 -13.428 -18.046 1.00 76.19 237 ASP A N 1
ATOM 1917 C CA . ASP A 1 237 ? 13.275 -14.553 -17.472 1.00 76.19 237 ASP A CA 1
ATOM 1918 C C . ASP A 1 237 ? 12.177 -14.043 -16.536 1.00 76.19 237 ASP A C 1
ATOM 1920 O O . ASP A 1 237 ? 12.399 -13.725 -15.362 1.00 76.19 237 ASP A O 1
ATOM 1924 N N . MET A 1 238 ? 10.952 -14.000 -17.065 1.00 61.78 238 MET A N 1
ATOM 1925 C CA . MET A 1 238 ? 9.815 -13.468 -16.324 1.00 61.78 238 MET A CA 1
ATOM 1926 C C . MET A 1 238 ? 9.441 -14.306 -15.086 1.00 61.78 238 MET A C 1
ATOM 1928 O O . MET A 1 238 ? 8.773 -13.794 -14.189 1.00 61.78 238 MET A O 1
ATOM 1932 N N . LYS A 1 239 ? 9.857 -15.582 -14.993 1.00 53.81 239 LYS A N 1
ATOM 1933 C CA . LYS A 1 239 ? 9.585 -16.407 -13.798 1.00 53.81 239 LYS A CA 1
ATOM 1934 C C . LYS A 1 239 ? 10.338 -15.898 -12.569 1.00 53.81 239 LYS A C 1
ATOM 1936 O O . LYS A 1 239 ? 9.774 -15.918 -11.479 1.00 53.81 239 LYS A O 1
ATOM 1941 N N . ASN A 1 240 ? 11.553 -15.385 -12.755 1.00 43.97 240 ASN A N 1
ATOM 1942 C CA . ASN A 1 240 ? 12.324 -14.749 -11.687 1.00 43.97 240 ASN A CA 1
ATOM 1943 C C . ASN A 1 240 ? 11.873 -13.296 -11.462 1.00 43.97 240 ASN A C 1
ATOM 1945 O O . ASN A 1 240 ? 11.899 -12.801 -10.337 1.00 43.97 240 ASN A O 1
ATOM 1949 N N . SER A 1 241 ? 11.377 -12.618 -12.503 1.00 45.56 241 SER A N 1
ATOM 1950 C CA . SER A 1 241 ? 11.005 -11.204 -12.415 1.00 45.56 241 SER A CA 1
ATOM 1951 C C . SER A 1 241 ? 9.733 -10.932 -11.602 1.00 45.56 241 SER A C 1
ATOM 1953 O O . SER A 1 241 ? 9.630 -9.863 -11.016 1.00 45.56 241 SER A O 1
ATOM 1955 N N . TYR A 1 242 ? 8.749 -11.841 -11.541 1.00 47.69 242 TYR A N 1
ATOM 1956 C CA . TYR A 1 242 ? 7.546 -11.594 -10.723 1.00 47.69 242 TYR A CA 1
ATOM 1957 C C . TYR A 1 242 ? 7.871 -11.461 -9.229 1.00 47.69 242 TYR A C 1
ATOM 1959 O O . TYR A 1 242 ? 7.208 -10.690 -8.548 1.00 47.69 242 TYR A O 1
ATOM 1967 N N . ASN A 1 243 ? 8.907 -12.148 -8.737 1.00 45.75 243 ASN A N 1
ATOM 1968 C CA . ASN A 1 243 ? 9.332 -12.069 -7.337 1.00 45.75 243 ASN A CA 1
ATOM 1969 C C . ASN A 1 243 ? 10.319 -10.921 -7.088 1.00 45.75 243 ASN A C 1
ATOM 1971 O O . ASN A 1 243 ? 10.255 -10.287 -6.045 1.00 45.75 243 ASN A O 1
ATOM 1975 N N . VAL A 1 244 ? 11.195 -10.617 -8.053 1.00 45.69 244 VAL A N 1
ATOM 1976 C CA . VAL A 1 244 ? 12.194 -9.535 -7.929 1.00 45.69 244 VAL A CA 1
ATOM 1977 C C . VAL A 1 244 ? 11.557 -8.142 -8.040 1.00 45.69 244 VAL A C 1
ATOM 1979 O O . VAL A 1 244 ? 12.070 -7.178 -7.480 1.00 45.69 244 VAL A O 1
ATOM 1982 N N . TYR A 1 245 ? 10.418 -8.031 -8.729 1.00 48.09 245 TYR A N 1
ATOM 1983 C CA . TYR A 1 245 ? 9.794 -6.753 -9.067 1.00 48.09 245 TYR A CA 1
ATOM 1984 C C . TYR A 1 245 ? 8.314 -6.623 -8.645 1.00 48.09 245 TYR A C 1
ATOM 1986 O O . TYR A 1 245 ? 7.696 -5.604 -8.958 1.00 48.09 245 TYR A O 1
ATOM 1994 N N . ALA A 1 246 ? 7.715 -7.580 -7.918 1.00 45.69 246 ALA A N 1
ATOM 1995 C CA . ALA A 1 246 ? 6.378 -7.370 -7.329 1.00 45.69 246 ALA A CA 1
ATOM 1996 C C . ALA A 1 246 ? 6.324 -6.101 -6.455 1.00 45.69 246 ALA A C 1
ATOM 1998 O O . ALA A 1 246 ? 5.278 -5.449 -6.380 1.00 45.69 246 ALA A O 1
ATOM 1999 N N . ASP A 1 247 ? 7.469 -5.709 -5.892 1.00 44.88 247 ASP A N 1
ATOM 2000 C CA . ASP A 1 247 ? 7.659 -4.440 -5.199 1.00 44.88 247 ASP A CA 1
ATOM 2001 C C . ASP A 1 247 ? 8.025 -3.260 -6.111 1.00 44.88 247 ASP A C 1
ATOM 2003 O O . ASP A 1 247 ? 7.916 -2.129 -5.679 1.00 44.88 247 ASP A O 1
ATOM 2007 N N . ILE A 1 248 ? 8.393 -3.428 -7.384 1.00 41.38 248 ILE A N 1
ATOM 2008 C CA . ILE A 1 248 ? 8.967 -2.331 -8.199 1.00 41.38 248 ILE A CA 1
ATOM 2009 C C . ILE A 1 248 ? 7.932 -1.381 -8.791 1.00 41.38 248 ILE A C 1
ATOM 2011 O O . ILE A 1 248 ? 8.221 -0.219 -9.033 1.00 41.38 248 ILE A O 1
ATOM 2015 N N . SER A 1 249 ? 6.681 -1.796 -8.890 1.00 37.28 249 SER A N 1
ATOM 2016 C CA . SER A 1 249 ? 5.556 -0.858 -9.071 1.00 37.28 249 SER A CA 1
ATOM 2017 C C . SER A 1 249 ? 5.219 -0.047 -7.803 1.00 37.28 249 SER A C 1
ATOM 2019 O O . SER A 1 249 ? 4.316 0.784 -7.794 1.00 37.28 249 SER A O 1
ATOM 2021 N N . PHE A 1 250 ? 5.955 -0.284 -6.719 1.00 41.69 250 PHE A N 1
ATOM 2022 C CA . PHE A 1 250 ? 6.128 0.621 -5.594 1.00 41.69 250 PHE A CA 1
ATOM 2023 C C . PHE A 1 250 ? 7.639 0.696 -5.345 1.00 41.69 250 PHE A C 1
ATOM 2025 O O . PHE A 1 250 ? 8.103 0.194 -4.323 1.00 41.69 250 PHE A O 1
ATOM 2032 N N . PRO A 1 251 ? 8.441 1.280 -6.262 1.00 38.50 251 PRO A N 1
ATOM 2033 C CA . PRO A 1 251 ? 9.877 1.369 -6.095 1.00 38.50 251 PRO A CA 1
ATOM 2034 C C . PRO A 1 251 ? 10.133 2.490 -5.098 1.00 38.50 251 PRO A C 1
ATOM 2036 O O . PRO A 1 251 ? 10.851 3.438 -5.344 1.00 38.50 251 PRO A O 1
ATOM 2039 N N . ILE A 1 252 ? 9.573 2.361 -3.912 1.00 44.25 252 ILE A N 1
ATOM 2040 C CA . ILE A 1 252 ? 10.350 2.570 -2.736 1.00 44.25 252 ILE A CA 1
ATOM 2041 C C . ILE A 1 252 ? 11.479 1.540 -2.837 1.00 44.25 252 ILE A C 1
ATOM 2043 O O . ILE A 1 252 ? 11.437 0.469 -2.235 1.00 44.25 252 ILE A O 1
ATOM 2047 N N . ARG A 1 253 ? 12.498 1.841 -3.656 1.00 55.28 253 ARG A N 1
ATOM 2048 C CA . ARG A 1 253 ? 13.788 1.185 -3.508 1.00 55.28 253 ARG A CA 1
ATOM 2049 C C . ARG A 1 253 ? 14.064 1.352 -2.023 1.00 55.28 253 ARG A C 1
ATOM 2051 O O . ARG A 1 253 ? 14.038 2.478 -1.538 1.00 55.28 253 ARG A O 1
ATOM 2058 N N . TRP A 1 254 ? 14.260 0.289 -1.253 1.00 53.62 254 TRP A N 1
ATOM 2059 C CA . TRP A 1 254 ? 14.612 0.484 0.157 1.00 53.62 254 TRP A CA 1
ATOM 2060 C C . TRP A 1 254 ? 15.845 1.413 0.287 1.00 53.62 254 TRP A C 1
ATOM 2062 O O . TRP A 1 254 ? 15.928 2.192 1.231 1.00 53.62 254 TRP A O 1
ATOM 2072 N N . GLY A 1 255 ? 16.683 1.451 -0.766 1.00 53.19 255 GLY A N 1
ATOM 2073 C CA . GLY A 1 255 ? 17.686 2.481 -1.089 1.00 53.19 255 GLY A CA 1
ATOM 2074 C C . GLY A 1 255 ? 17.233 3.951 -1.051 1.00 53.19 255 GLY A C 1
ATOM 2075 O O . GLY A 1 255 ? 17.967 4.813 -0.587 1.00 53.19 255 GLY A O 1
ATOM 2076 N N . GLU A 1 256 ? 16.026 4.263 -1.500 1.00 62.97 256 GLU A N 1
ATOM 2077 C CA . GLU A 1 256 ? 15.428 5.603 -1.465 1.00 62.97 256 GLU A CA 1
ATOM 2078 C C . GLU A 1 256 ? 14.797 5.927 -0.101 1.00 62.97 256 GLU A C 1
ATOM 2080 O O . GLU A 1 256 ? 14.504 7.081 0.189 1.00 62.97 256 GLU A O 1
ATOM 2085 N N . ARG A 1 257 ? 14.642 4.936 0.790 1.00 77.12 257 ARG A N 1
ATOM 2086 C CA . ARG A 1 257 ? 14.117 5.112 2.161 1.00 77.12 257 ARG A CA 1
ATOM 2087 C C . ARG A 1 257 ? 15.218 5.158 3.200 1.00 77.12 257 ARG A C 1
ATOM 2089 O O . ARG A 1 257 ? 14.986 4.790 4.348 1.00 77.12 257 ARG A O 1
ATOM 2096 N N . PHE A 1 258 ? 16.414 5.576 2.818 1.00 82.31 258 PHE A N 1
ATOM 2097 C CA . PHE A 1 258 ? 17.464 5.890 3.781 1.00 82.31 258 PHE A CA 1
ATOM 2098 C C . PHE A 1 258 ? 17.440 7.356 4.221 1.00 82.31 258 PHE A C 1
ATOM 2100 O O . PHE A 1 258 ? 18.135 7.696 5.176 1.00 82.31 258 PHE A O 1
ATOM 2107 N N . HIS A 1 259 ? 16.608 8.197 3.588 1.00 87.38 259 HIS A N 1
ATOM 2108 C CA . HIS A 1 259 ? 16.359 9.560 4.058 1.00 87.38 259 HIS A CA 1
ATOM 2109 C C . HIS A 1 259 ? 15.865 9.559 5.509 1.00 87.38 259 HIS A C 1
ATOM 2111 O O . HIS A 1 259 ? 15.106 8.680 5.939 1.00 87.38 259 HIS A O 1
ATOM 2117 N N . ILE A 1 260 ? 16.331 10.553 6.256 1.00 92.88 260 ILE A N 1
ATOM 2118 C CA . ILE A 1 260 ? 15.925 10.823 7.629 1.00 92.88 260 ILE A CA 1
ATOM 2119 C C . ILE A 1 260 ? 15.245 12.184 7.621 1.00 92.88 260 ILE A C 1
ATOM 2121 O O . ILE A 1 260 ? 15.852 13.162 7.186 1.00 92.88 260 ILE A O 1
ATOM 2125 N N . ALA A 1 261 ? 14.026 12.239 8.152 1.00 92.38 261 ALA A N 1
ATOM 2126 C CA . ALA A 1 261 ? 13.257 13.468 8.248 1.00 92.38 261 ALA A CA 1
ATOM 2127 C C . ALA A 1 261 ? 14.062 14.576 8.951 1.00 92.38 261 ALA A C 1
ATOM 2129 O O . ALA A 1 261 ? 14.566 14.413 10.071 1.00 92.38 261 ALA A O 1
ATOM 2130 N N . SER A 1 262 ? 14.163 15.717 8.283 1.00 93.31 262 SER A N 1
ATOM 2131 C CA . SER A 1 262 ? 14.702 16.951 8.837 1.00 93.31 262 SER A CA 1
ATOM 2132 C C . SER A 1 262 ? 13.741 17.561 9.860 1.00 93.31 262 SER A C 1
ATOM 2134 O O . SER A 1 262 ? 12.531 17.318 9.851 1.00 93.31 262 SER A O 1
ATOM 2136 N N . ASP A 1 263 ? 14.279 18.403 10.744 1.00 93.00 263 ASP A N 1
ATOM 2137 C CA . ASP A 1 263 ? 13.457 19.128 11.719 1.00 93.00 263 ASP A CA 1
ATOM 2138 C C . ASP A 1 263 ? 12.472 20.083 11.029 1.00 93.00 263 ASP A C 1
ATOM 2140 O O . ASP A 1 263 ? 11.363 20.284 11.520 1.00 93.00 263 ASP A O 1
ATOM 2144 N N . GLU A 1 264 ? 12.839 20.617 9.859 1.00 92.44 264 GLU A N 1
ATOM 2145 C CA . GLU A 1 264 ? 11.960 21.449 9.039 1.00 92.44 264 GLU A CA 1
ATOM 2146 C C . GLU A 1 264 ? 10.774 20.651 8.479 1.00 92.44 264 GLU A C 1
ATOM 2148 O O . GLU A 1 264 ? 9.633 21.097 8.608 1.00 92.44 264 GLU A O 1
ATOM 2153 N N . GLU A 1 265 ? 11.003 19.457 7.918 1.00 90.06 265 GLU A N 1
ATOM 2154 C CA . GLU A 1 265 ? 9.924 18.580 7.432 1.00 90.06 265 GLU A CA 1
ATOM 2155 C C . GLU A 1 265 ? 8.931 18.238 8.551 1.00 90.06 265 GLU A C 1
ATOM 2157 O O . GLU A 1 265 ? 7.715 18.290 8.348 1.00 90.06 265 GLU A O 1
ATOM 2162 N N . ILE A 1 266 ? 9.433 17.951 9.755 1.00 90.62 266 ILE A N 1
ATOM 2163 C CA . ILE A 1 266 ? 8.605 17.663 10.935 1.00 90.62 266 ILE A CA 1
ATOM 2164 C C . ILE A 1 266 ? 7.833 18.911 11.382 1.00 90.62 266 ILE A C 1
ATOM 2166 O O . ILE A 1 266 ? 6.626 18.843 11.633 1.00 90.62 266 ILE A O 1
ATOM 2170 N N . ALA A 1 267 ? 8.499 20.064 11.470 1.00 88.62 267 ALA A N 1
ATOM 2171 C CA . ALA A 1 267 ? 7.877 21.313 11.896 1.00 88.62 267 ALA A CA 1
ATOM 2172 C C . ALA A 1 267 ? 6.779 21.769 10.920 1.00 88.62 267 ALA A C 1
ATOM 2174 O O . ALA A 1 267 ? 5.703 22.201 11.355 1.00 88.62 267 ALA A O 1
ATOM 2175 N N . ASN A 1 268 ? 7.022 21.618 9.616 1.00 88.69 268 ASN A N 1
ATOM 2176 C CA . ASN A 1 268 ? 6.125 22.044 8.544 1.00 88.69 268 ASN A CA 1
ATOM 2177 C C . ASN A 1 268 ? 5.010 21.041 8.241 1.00 88.69 268 ASN A C 1
ATOM 2179 O O . ASN A 1 268 ? 4.008 21.423 7.627 1.00 88.69 268 ASN A O 1
ATOM 2183 N N . TYR A 1 269 ? 5.129 19.791 8.696 1.00 87.44 269 TYR A N 1
ATOM 2184 C CA . TYR A 1 269 ? 4.059 18.813 8.548 1.00 87.44 269 TYR A CA 1
ATOM 2185 C C . TYR A 1 269 ? 2.763 19.351 9.150 1.00 87.44 269 TYR A C 1
ATOM 2187 O O . TYR A 1 269 ? 2.748 19.853 10.281 1.00 87.44 269 TYR A O 1
ATOM 2195 N N . ASN A 1 270 ? 1.676 19.283 8.373 1.00 79.75 270 ASN A N 1
ATOM 2196 C CA . ASN A 1 270 ? 0.388 19.790 8.804 1.00 79.75 270 ASN A CA 1
ATOM 2197 C C . ASN A 1 270 ? -0.788 18.883 8.473 1.00 79.75 270 ASN A C 1
ATOM 2199 O O . ASN A 1 270 ? -1.138 18.693 7.310 1.00 79.75 270 ASN A O 1
ATOM 2203 N N . VAL A 1 271 ? -1.462 18.409 9.520 1.00 70.94 271 VAL A N 1
ATOM 2204 C CA . VAL A 1 271 ? -2.727 17.685 9.415 1.00 70.94 271 VAL A CA 1
ATOM 2205 C C . VAL A 1 271 ? -3.849 18.699 9.181 1.00 70.94 271 VAL A C 1
ATOM 2207 O O . VAL A 1 271 ? -4.612 19.049 10.075 1.00 70.94 271 VAL A O 1
ATOM 2210 N N . LYS A 1 272 ? -3.928 19.225 7.955 1.00 60.31 272 LYS A N 1
ATOM 2211 C CA . LYS A 1 272 ? -5.010 20.118 7.499 1.00 60.31 272 LYS A CA 1
ATOM 2212 C C . LYS A 1 272 ? -6.114 19.354 6.769 1.00 60.31 272 LYS A C 1
ATOM 2214 O O . LYS A 1 272 ? -6.700 19.856 5.814 1.00 60.31 272 LYS A O 1
ATOM 2219 N N . THR A 1 273 ? -6.386 18.120 7.177 1.00 72.81 273 THR A N 1
ATOM 2220 C CA . THR A 1 273 ? -7.419 17.306 6.541 1.00 72.81 273 THR A CA 1
ATOM 2221 C C . THR A 1 273 ? -8.733 17.454 7.300 1.00 72.81 273 THR A C 1
ATOM 2223 O O . THR A 1 273 ? -8.792 17.407 8.530 1.00 72.81 273 THR A O 1
ATOM 2226 N N . SER A 1 274 ? -9.821 17.648 6.556 1.00 85.00 274 SER A N 1
ATOM 2227 C CA . SER A 1 274 ? -11.161 17.795 7.132 1.00 85.00 274 SER A CA 1
ATOM 2228 C C . SER A 1 274 ? -11.613 16.544 7.895 1.00 85.00 274 SER A C 1
ATOM 2230 O O . SER A 1 274 ? -12.458 16.650 8.772 1.00 85.00 274 SER A O 1
ATOM 2232 N N . ILE A 1 275 ? -11.011 15.382 7.622 1.00 87.94 275 ILE A N 1
ATOM 2233 C CA . ILE A 1 275 ? -11.277 14.109 8.314 1.00 87.94 275 ILE A CA 1
ATOM 2234 C C . ILE A 1 275 ? -10.889 14.129 9.796 1.00 87.94 275 ILE A C 1
ATOM 2236 O O . ILE A 1 275 ? -11.372 13.305 10.564 1.00 87.94 275 ILE A O 1
ATOM 2240 N N . VAL A 1 276 ? -10.000 15.041 10.201 1.00 87.44 276 VAL A N 1
ATOM 2241 C CA . VAL A 1 276 ? -9.601 15.188 11.605 1.00 87.44 276 VAL A CA 1
ATOM 2242 C C . VAL A 1 276 ? -10.480 16.220 12.305 1.00 87.44 276 VAL A C 1
ATOM 2244 O O . VAL A 1 276 ? -10.871 16.027 13.450 1.00 87.44 276 VAL A O 1
ATOM 2247 N N . THR A 1 277 ? -10.843 17.302 11.616 1.00 87.38 277 THR A N 1
ATOM 2248 C CA . THR A 1 277 ? -11.600 18.414 12.215 1.00 87.38 277 THR A CA 1
ATOM 2249 C C . THR A 1 277 ? -13.117 18.281 12.097 1.00 87.38 277 THR A C 1
ATOM 2251 O O . THR A 1 277 ? -13.837 19.038 12.746 1.00 87.38 277 THR A O 1
ATOM 2254 N N . ARG A 1 278 ? -13.624 17.350 11.283 1.00 90.94 278 ARG A N 1
ATOM 2255 C CA . ARG A 1 278 ? -15.057 17.121 11.057 1.00 90.94 278 ARG A CA 1
ATOM 2256 C C . ARG A 1 278 ? -15.422 15.662 11.284 1.00 90.94 278 ARG A C 1
ATOM 2258 O O . ARG A 1 278 ? -14.586 14.775 11.140 1.00 90.94 278 ARG A O 1
ATOM 2265 N N . THR A 1 279 ? -16.701 15.435 11.554 1.00 93.00 279 THR A N 1
ATOM 2266 C CA . THR A 1 279 ? -17.300 14.106 11.698 1.00 93.00 279 THR A CA 1
ATOM 2267 C C . THR A 1 279 ? -18.271 13.869 10.547 1.00 93.00 279 THR A C 1
ATOM 2269 O O . THR A 1 279 ? -19.204 14.647 10.345 1.00 93.00 279 THR A O 1
ATOM 2272 N N . TYR A 1 280 ? -18.058 12.793 9.800 1.00 95.44 280 TYR A N 1
ATOM 2273 C CA . TYR A 1 280 ? -18.871 12.371 8.667 1.00 95.44 280 TYR A CA 1
ATOM 2274 C C . TYR A 1 280 ? -19.652 11.116 9.058 1.00 95.44 280 TYR A C 1
ATOM 2276 O O . TYR A 1 280 ? -19.220 9.994 8.811 1.00 95.44 280 TYR A O 1
ATOM 2284 N N . GLN A 1 281 ? -20.819 11.300 9.686 1.00 96.75 281 GLN A N 1
ATOM 2285 C CA . GLN A 1 281 ? -21.573 10.188 10.279 1.00 96.75 281 GLN A CA 1
ATOM 2286 C C . GLN A 1 281 ? -21.910 9.075 9.274 1.00 96.75 281 GLN A C 1
ATOM 2288 O O . GLN A 1 281 ? -21.761 7.906 9.600 1.00 96.75 281 GLN A O 1
ATOM 2293 N N . LYS A 1 282 ? -22.282 9.426 8.033 1.00 97.31 282 LYS A N 1
ATOM 2294 C CA . LYS A 1 282 ? -22.553 8.433 6.978 1.00 97.31 282 LYS A CA 1
ATOM 2295 C C . LYS A 1 282 ? -21.339 7.541 6.696 1.00 97.31 282 LYS A C 1
ATOM 2297 O O . LYS A 1 282 ? -21.483 6.327 6.630 1.00 97.31 282 LYS A O 1
ATOM 2302 N N . THR A 1 283 ? -20.155 8.144 6.583 1.00 97.81 283 THR A N 1
ATOM 2303 C CA . THR A 1 283 ? -18.886 7.428 6.396 1.00 97.81 283 THR A CA 1
ATOM 2304 C C . THR A 1 283 ? -18.571 6.546 7.600 1.00 97.81 283 THR A C 1
ATOM 2306 O O . THR A 1 283 ? -18.164 5.404 7.427 1.00 97.81 283 THR A O 1
ATOM 2309 N N . ILE A 1 284 ? -18.806 7.041 8.819 1.00 98.25 284 ILE A N 1
ATOM 2310 C CA . ILE A 1 284 ? -18.616 6.266 10.051 1.00 98.25 284 ILE A CA 1
ATOM 2311 C C . ILE A 1 284 ? -19.516 5.030 10.073 1.00 98.25 284 ILE A C 1
ATOM 2313 O O . ILE A 1 284 ? -19.017 3.923 10.275 1.00 98.25 284 ILE A O 1
ATOM 2317 N N . ASP A 1 285 ? -20.816 5.198 9.832 1.00 98.44 285 ASP A N 1
ATOM 2318 C CA . ASP A 1 285 ? -21.785 4.100 9.840 1.00 98.44 285 ASP A CA 1
ATOM 2319 C C . ASP A 1 285 ? -21.425 3.041 8.786 1.00 98.44 285 ASP A C 1
ATOM 2321 O O . ASP A 1 285 ? -21.409 1.837 9.068 1.00 98.44 285 ASP A O 1
ATOM 2325 N N . GLU A 1 286 ? -21.063 3.489 7.580 1.00 98.56 286 GLU A N 1
ATOM 2326 C CA . GLU A 1 286 ? -20.602 2.617 6.505 1.00 98.56 286 GLU A CA 1
ATOM 2327 C C . GLU A 1 286 ? -19.317 1.872 6.878 1.00 98.56 286 GLU A C 1
ATOM 2329 O O . GLU A 1 286 ? -19.232 0.657 6.683 1.00 98.56 286 GLU A O 1
ATOM 2334 N N . ASN A 1 287 ? -18.319 2.560 7.431 1.00 98.56 287 ASN A N 1
ATOM 2335 C CA . ASN A 1 287 ? -17.032 1.961 7.764 1.00 98.56 287 ASN A CA 1
ATOM 2336 C C . ASN A 1 287 ? -17.121 0.992 8.945 1.00 98.56 287 ASN A C 1
ATOM 2338 O O . ASN A 1 287 ? -16.426 -0.024 8.947 1.00 98.56 287 ASN A O 1
ATOM 2342 N N . VAL A 1 288 ? -18.001 1.237 9.920 1.00 98.75 288 VAL A N 1
ATOM 2343 C CA . VAL A 1 288 ? -18.300 0.266 10.985 1.00 98.75 288 VAL A CA 1
ATOM 2344 C C . VAL A 1 288 ? -18.909 -1.003 10.384 1.00 98.75 288 VAL A C 1
ATOM 2346 O O . VAL A 1 288 ? -18.441 -2.109 10.667 1.00 98.75 288 VAL A O 1
ATOM 2349 N N . ALA A 1 289 ? -19.904 -0.864 9.503 1.00 98.75 289 ALA A N 1
ATOM 2350 C CA . ALA A 1 289 ? -20.517 -2.006 8.824 1.00 98.75 289 ALA A CA 1
ATOM 2351 C C . ALA A 1 289 ? -19.519 -2.746 7.914 1.00 98.75 289 ALA A C 1
ATOM 2353 O O . ALA A 1 289 ? -19.513 -3.976 7.836 1.00 98.75 289 ALA A O 1
ATOM 2354 N N . THR A 1 290 ? -18.651 -2.003 7.237 1.00 98.88 290 THR A N 1
ATOM 2355 C CA . THR A 1 290 ? -17.605 -2.524 6.356 1.00 98.88 290 THR A CA 1
ATOM 2356 C C . THR A 1 290 ? -16.532 -3.270 7.131 1.00 98.88 290 THR A C 1
ATOM 2358 O O . THR A 1 290 ? -16.137 -4.359 6.719 1.00 98.88 290 THR A O 1
ATOM 2361 N N . PHE A 1 291 ? -16.106 -2.755 8.283 1.00 98.88 291 PHE A N 1
ATOM 2362 C CA . PHE A 1 291 ? -15.170 -3.462 9.148 1.00 98.88 291 PHE A CA 1
ATOM 2363 C C . PHE A 1 291 ? -15.763 -4.788 9.637 1.00 98.88 291 PHE A C 1
ATOM 2365 O O . PHE A 1 291 ? -15.081 -5.811 9.626 1.00 98.88 291 PHE A O 1
ATOM 2372 N N . GLU A 1 292 ? -17.062 -4.830 9.948 1.00 98.81 292 GLU A N 1
ATOM 2373 C CA . GLU A 1 292 ? -17.731 -6.095 10.256 1.00 98.81 292 GLU A CA 1
ATOM 2374 C C . GLU A 1 292 ? -17.734 -7.072 9.068 1.00 98.81 292 GLU A C 1
ATOM 2376 O O . GLU A 1 292 ? -17.467 -8.264 9.249 1.00 98.81 292 GLU A O 1
ATOM 2381 N N . LYS A 1 293 ? -18.005 -6.589 7.846 1.00 98.81 293 LYS A N 1
ATOM 2382 C CA . LYS A 1 293 ? -17.921 -7.408 6.622 1.00 98.81 293 LYS A CA 1
ATOM 2383 C C . LYS A 1 293 ? -16.505 -7.942 6.403 1.00 98.81 293 LYS A C 1
ATOM 2385 O O . LYS A 1 293 ? -16.356 -9.114 6.060 1.00 98.81 293 LYS A O 1
ATOM 2390 N N . LEU A 1 294 ? -15.485 -7.118 6.643 1.00 98.88 294 LEU A N 1
ATOM 2391 C CA . LEU A 1 294 ? -14.081 -7.508 6.562 1.00 98.88 294 LEU A CA 1
ATOM 2392 C C . LEU A 1 294 ? -13.758 -8.631 7.553 1.00 98.88 294 LEU A C 1
ATOM 2394 O O . LEU A 1 294 ? -13.240 -9.662 7.135 1.00 98.88 294 LEU A O 1
ATOM 2398 N N . LEU A 1 295 ? -14.126 -8.492 8.830 1.00 98.81 295 LEU A N 1
ATOM 2399 C CA . LEU A 1 295 ? -13.907 -9.540 9.836 1.00 98.81 295 LEU A CA 1
ATOM 2400 C C . LEU A 1 295 ? -14.622 -10.848 9.468 1.00 98.81 295 LEU A C 1
ATOM 2402 O O . LEU A 1 295 ? -14.021 -11.921 9.516 1.00 98.81 295 LEU A O 1
ATOM 2406 N N . LYS A 1 296 ? -15.885 -10.771 9.030 1.00 98.75 296 LYS A N 1
ATOM 2407 C CA . LYS A 1 296 ? -16.648 -11.941 8.558 1.00 98.75 296 LYS A CA 1
ATOM 2408 C C . LYS A 1 296 ? -15.980 -12.626 7.367 1.00 98.75 296 LYS A C 1
ATOM 2410 O O . LYS A 1 296 ? -15.928 -13.854 7.320 1.00 98.75 296 LYS A O 1
ATOM 2415 N N . LEU A 1 297 ? -15.461 -11.854 6.413 1.00 98.88 297 LEU A N 1
ATOM 2416 C CA . LEU A 1 297 ? -14.719 -12.391 5.276 1.00 98.88 297 LEU A CA 1
ATOM 2417 C C . LEU A 1 297 ? -13.423 -13.075 5.727 1.00 98.88 297 LEU A C 1
ATOM 2419 O O . LEU A 1 297 ? -13.135 -14.174 5.260 1.00 98.88 297 LEU A O 1
ATOM 2423 N N . ILE A 1 298 ? -12.677 -12.474 6.658 1.00 98.75 298 ILE A N 1
ATOM 2424 C CA . ILE A 1 298 ? -11.449 -13.063 7.204 1.00 98.75 298 ILE A CA 1
ATOM 2425 C C . ILE A 1 298 ? -11.734 -14.435 7.835 1.00 98.75 298 ILE A C 1
ATOM 2427 O O . ILE A 1 298 ? -11.084 -15.414 7.471 1.00 98.75 298 ILE A O 1
ATOM 2431 N N . TYR A 1 299 ? -12.760 -14.551 8.682 1.00 98.38 299 TYR A N 1
ATOM 2432 C CA . TYR A 1 299 ? -13.133 -15.845 9.274 1.00 98.38 299 TYR A CA 1
ATOM 2433 C C . TYR A 1 299 ? -13.738 -16.834 8.268 1.00 98.38 299 TYR A C 1
ATOM 2435 O O . TYR A 1 299 ? -13.648 -18.046 8.450 1.00 98.38 299 TYR A O 1
ATOM 2443 N N . ARG A 1 300 ? -14.321 -16.352 7.164 1.00 97.88 300 ARG A N 1
ATOM 2444 C CA . ARG A 1 300 ? -14.746 -17.215 6.051 1.00 97.88 300 ARG A CA 1
ATOM 2445 C C . ARG A 1 300 ? -13.556 -17.777 5.265 1.00 97.88 300 ARG A C 1
ATOM 2447 O O . ARG A 1 300 ? -13.659 -18.876 4.716 1.00 97.88 300 ARG A O 1
ATOM 2454 N N . ILE A 1 301 ? -12.458 -17.026 5.165 1.00 97.25 301 ILE A N 1
ATOM 2455 C CA . ILE A 1 301 ? -11.208 -17.490 4.548 1.00 97.25 301 ILE A CA 1
ATOM 2456 C C . ILE A 1 301 ? -10.605 -18.604 5.400 1.00 97.25 301 ILE A C 1
ATOM 2458 O O . ILE A 1 301 ? -10.333 -19.685 4.877 1.00 97.25 301 ILE A O 1
ATOM 2462 N N . ASN A 1 302 ? -10.439 -18.339 6.695 1.00 96.56 302 ASN A N 1
ATOM 2463 C CA . ASN A 1 302 ? -9.939 -19.288 7.677 1.00 96.56 302 ASN A CA 1
ATOM 2464 C C . ASN A 1 302 ? -10.624 -19.027 9.038 1.00 96.56 302 ASN A C 1
ATOM 2466 O O . ASN A 1 302 ? -10.410 -17.957 9.611 1.00 96.56 302 ASN A O 1
ATOM 2470 N N . PRO A 1 303 ? -11.432 -19.966 9.568 1.00 96.38 303 PRO A N 1
ATOM 2471 C CA . PRO A 1 303 ? -12.102 -19.803 10.862 1.00 96.38 303 PRO A CA 1
ATOM 2472 C C . PRO A 1 303 ? -11.148 -19.611 12.047 1.00 96.38 303 PRO A C 1
ATOM 2474 O O . PRO A 1 303 ? -11.526 -18.968 13.022 1.00 96.38 303 PRO A O 1
ATOM 2477 N N . ASP A 1 304 ? -9.914 -20.107 11.933 1.00 96.31 304 ASP A N 1
ATOM 2478 C CA . ASP A 1 304 ? -8.886 -20.029 12.974 1.00 96.31 304 ASP A CA 1
ATOM 2479 C C . ASP A 1 304 ? -7.926 -18.845 12.762 1.00 96.31 304 ASP A C 1
ATOM 2481 O O . ASP A 1 304 ? -6.833 -18.811 13.327 1.00 96.31 304 ASP A O 1
ATOM 2485 N N . MET A 1 305 ? -8.297 -17.878 11.914 1.00 97.56 305 MET A N 1
ATOM 2486 C CA . MET A 1 305 ? -7.443 -16.729 11.626 1.00 97.56 305 MET A CA 1
ATOM 2487 C C . MET A 1 305 ? -7.169 -15.903 12.888 1.00 97.56 305 MET A C 1
ATOM 2489 O O . MET A 1 305 ? -8.089 -15.403 13.540 1.00 97.56 305 MET A O 1
ATOM 2493 N N . ASP A 1 306 ? -5.891 -15.659 13.162 1.00 97.25 306 ASP A N 1
ATOM 2494 C CA . ASP A 1 306 ? -5.453 -14.675 14.148 1.00 97.25 306 ASP A CA 1
ATOM 2495 C C . ASP A 1 306 ? -5.504 -13.270 13.531 1.00 97.25 306 ASP A C 1
ATOM 2497 O O . ASP A 1 306 ? -4.808 -12.978 12.556 1.00 97.25 306 ASP A O 1
ATOM 2501 N N . ILE A 1 307 ? -6.351 -12.393 14.071 1.00 98.56 307 ILE A N 1
ATOM 2502 C CA . ILE A 1 307 ? -6.538 -11.031 13.556 1.00 98.56 307 ILE A CA 1
ATOM 2503 C C . ILE A 1 307 ? -5.902 -10.035 14.519 1.00 98.56 307 ILE A C 1
ATOM 2505 O O . ILE A 1 307 ? -6.321 -9.906 15.673 1.00 98.56 307 ILE A O 1
ATOM 2509 N N . VAL A 1 308 ? -4.927 -9.279 14.019 1.00 98.56 308 VAL A N 1
ATOM 2510 C CA . VAL A 1 308 ? -4.167 -8.293 14.788 1.00 98.56 308 VAL A CA 1
ATOM 2511 C C . VAL A 1 308 ? -4.360 -6.915 14.187 1.00 98.56 308 VAL A C 1
ATOM 2513 O O . VAL A 1 308 ? -3.850 -6.595 13.117 1.00 98.56 308 VAL A O 1
ATOM 2516 N N . LEU A 1 309 ? -5.091 -6.076 14.902 1.00 98.69 309 LEU A N 1
ATOM 2517 C CA . LEU A 1 309 ? -5.213 -4.661 14.601 1.00 98.69 309 LEU A CA 1
ATOM 2518 C C . LEU A 1 309 ? -4.021 -3.922 15.207 1.00 98.69 309 LEU A C 1
ATOM 2520 O O . LEU A 1 309 ? -3.689 -4.142 16.376 1.00 98.69 309 LEU A O 1
ATOM 2524 N N . VAL A 1 310 ? -3.406 -3.019 14.453 1.00 98.25 310 VAL A N 1
ATOM 2525 C CA . VAL A 1 310 ? -2.272 -2.229 14.940 1.00 98.25 310 VAL A CA 1
ATOM 2526 C C . VAL A 1 310 ? -2.495 -0.742 14.716 1.00 98.25 310 VAL A C 1
ATOM 2528 O O . VAL A 1 310 ? -3.021 -0.333 13.686 1.00 98.25 310 VAL A O 1
ATOM 2531 N N . PHE A 1 311 ? -2.055 0.074 15.671 1.00 97.06 311 PHE A N 1
ATOM 2532 C CA . PHE A 1 311 ? -1.655 1.444 15.360 1.00 97.06 311 PHE A CA 1
ATOM 2533 C C . PHE A 1 311 ? -0.150 1.502 15.245 1.00 97.06 311 PHE A C 1
ATOM 2535 O O . PHE A 1 311 ? 0.542 1.147 16.197 1.00 97.06 311 PHE A O 1
ATOM 2542 N N . MET A 1 312 ? 0.341 1.986 14.111 1.00 96.06 312 MET A N 1
ATOM 2543 C CA . MET A 1 312 ? 1.752 2.298 13.922 1.00 96.06 312 MET A CA 1
ATOM 2544 C C . MET A 1 312 ? 2.066 3.697 14.489 1.00 96.06 312 MET A C 1
ATOM 2546 O O . MET A 1 312 ? 1.185 4.559 14.507 1.00 96.06 312 MET A O 1
ATOM 2550 N N . PRO A 1 313 ? 3.286 3.953 14.997 1.00 94.81 313 PRO A N 1
ATOM 2551 C CA . PRO A 1 313 ? 3.608 5.239 15.605 1.00 94.81 313 PRO A CA 1
ATOM 2552 C C . PRO A 1 313 ? 3.948 6.312 14.574 1.00 94.81 313 PRO A C 1
ATOM 2554 O O . PRO A 1 313 ? 4.793 6.109 13.699 1.00 94.81 313 PRO A O 1
ATOM 2557 N N . PHE A 1 314 ? 3.389 7.503 14.763 1.00 93.50 314 PHE A N 1
ATOM 2558 C CA . PHE A 1 314 ? 3.961 8.723 14.195 1.00 93.50 314 PHE A CA 1
ATOM 2559 C C . PHE A 1 314 ? 5.193 9.146 14.989 1.00 93.50 314 PHE A C 1
ATOM 2561 O O . PHE A 1 314 ? 5.369 8.740 16.140 1.00 93.50 314 PHE A O 1
ATOM 2568 N N . TYR A 1 315 ? 6.026 10.006 14.400 1.00 95.31 315 TYR A N 1
ATOM 2569 C CA . TYR A 1 315 ? 7.093 10.624 15.172 1.00 95.31 315 TYR A CA 1
ATOM 2570 C C . TYR A 1 315 ? 6.484 11.441 16.318 1.00 95.31 315 TYR A C 1
ATOM 2572 O O . TYR A 1 315 ? 5.512 12.175 16.129 1.00 95.31 315 TYR A O 1
ATOM 2580 N N . TYR A 1 316 ? 7.048 11.318 17.517 1.00 94.38 316 TYR A N 1
ATOM 2581 C CA . TYR A 1 316 ? 6.442 11.796 18.758 1.00 94.38 316 TYR A CA 1
ATOM 2582 C C . TYR A 1 316 ? 6.077 13.285 18.712 1.00 94.38 316 TYR A C 1
ATOM 2584 O O . TYR A 1 316 ? 4.980 13.668 19.117 1.00 94.38 316 TYR A O 1
ATOM 2592 N N . GLN A 1 317 ? 6.955 14.134 18.166 1.00 91.88 317 GLN A N 1
ATOM 2593 C CA . GLN A 1 317 ? 6.674 15.570 18.038 1.00 91.88 317 GLN A CA 1
ATOM 2594 C C . GLN A 1 317 ? 5.471 15.838 17.123 1.00 91.88 317 GLN A C 1
ATOM 2596 O O . GLN A 1 317 ? 4.634 16.686 17.434 1.00 91.88 317 GLN A O 1
ATOM 2601 N N . THR A 1 318 ? 5.346 15.074 16.035 1.00 90.50 318 THR A N 1
ATOM 2602 C CA . THR A 1 318 ? 4.190 15.120 15.138 1.00 90.50 318 THR A CA 1
ATOM 2603 C C . THR A 1 318 ? 2.921 14.703 15.870 1.00 90.50 318 THR A C 1
ATOM 2605 O O . THR A 1 318 ? 1.917 15.406 15.803 1.00 90.50 318 THR A O 1
ATOM 2608 N N . GLN A 1 319 ? 2.961 13.596 16.613 1.00 89.12 319 GLN A N 1
ATOM 2609 C CA . GLN A 1 319 ? 1.807 13.128 17.377 1.00 89.12 319 GLN A CA 1
ATOM 2610 C C . GLN A 1 319 ? 1.349 14.175 18.400 1.00 89.12 319 GLN A C 1
ATOM 2612 O O . GLN A 1 319 ? 0.171 14.523 18.435 1.00 89.12 319 GLN A O 1
ATOM 2617 N N . MET A 1 320 ? 2.277 14.749 19.172 1.00 89.12 320 MET A N 1
ATOM 2618 C CA . MET A 1 320 ? 1.965 15.770 20.179 1.00 89.12 320 MET A CA 1
ATOM 2619 C C . MET A 1 320 ? 1.354 17.035 19.583 1.00 89.12 320 MET A C 1
ATOM 2621 O O . MET A 1 320 ? 0.442 17.609 20.174 1.00 89.12 320 MET A O 1
ATOM 2625 N N . LYS A 1 321 ? 1.791 17.437 18.386 1.00 87.31 321 LYS A N 1
ATOM 2626 C CA . LYS A 1 321 ? 1.229 18.592 17.675 1.00 87.31 321 LYS A CA 1
ATOM 2627 C C . LYS A 1 321 ? -0.260 18.417 17.343 1.00 87.31 321 LYS A C 1
ATOM 2629 O O . LYS A 1 321 ? -0.977 19.412 17.259 1.00 87.31 321 LYS A O 1
ATOM 2634 N N . TYR A 1 322 ? -0.726 17.178 17.169 1.00 83.69 322 TYR A N 1
ATOM 2635 C CA . TYR A 1 322 ? -2.085 16.874 16.705 1.00 83.69 322 TYR A CA 1
ATOM 2636 C C . TYR A 1 322 ? -2.948 16.087 17.695 1.00 83.69 322 TYR A C 1
ATOM 2638 O O . TYR A 1 322 ? -4.133 15.900 17.426 1.00 83.69 322 TYR A O 1
ATOM 2646 N N . GLU A 1 323 ? -2.415 15.676 18.847 1.00 85.75 323 GLU A N 1
ATOM 2647 C CA . GLU A 1 323 ? -3.114 14.855 19.850 1.00 85.75 323 GLU A CA 1
ATOM 2648 C C . GLU A 1 323 ? -4.484 15.439 20.230 1.00 85.75 323 GLU A C 1
ATOM 2650 O O . GLU A 1 323 ? -5.468 14.703 20.307 1.00 85.75 323 GLU A O 1
ATOM 2655 N N . ALA A 1 324 ? -4.569 16.765 20.399 1.00 84.75 324 ALA A N 1
ATOM 2656 C CA . ALA A 1 324 ? -5.814 17.464 20.720 1.00 84.75 324 ALA A CA 1
ATOM 2657 C C . ALA A 1 324 ? -6.874 17.339 19.613 1.00 84.75 324 ALA A C 1
ATOM 2659 O O . ALA A 1 324 ? -8.058 17.204 19.912 1.00 84.75 324 ALA A O 1
ATOM 2660 N N . LEU A 1 325 ? -6.463 17.342 18.340 1.00 83.44 325 LEU A N 1
ATOM 2661 C CA . LEU A 1 325 ? -7.393 17.215 17.216 1.00 83.44 325 LEU A CA 1
ATOM 2662 C C . LEU A 1 325 ? -7.978 15.801 17.120 1.00 83.44 325 LEU A C 1
ATOM 2664 O O . LEU A 1 325 ? -9.131 15.627 16.733 1.00 83.44 325 LEU A O 1
ATOM 2668 N N . TYR A 1 326 ? -7.194 14.791 17.496 1.00 85.44 326 TYR A N 1
ATOM 2669 C CA . TYR A 1 326 ? -7.619 13.396 17.455 1.00 85.44 326 TYR A CA 1
ATOM 2670 C C . TYR A 1 326 ? -8.455 12.962 18.666 1.00 85.44 326 TYR A C 1
ATOM 2672 O O . TYR A 1 326 ? -9.159 11.955 18.567 1.00 85.44 326 TYR A O 1
ATOM 2680 N N . GLN A 1 327 ? -8.429 13.701 19.788 1.00 83.44 327 GLN A N 1
ATOM 2681 C CA . GLN A 1 327 ? -9.192 13.322 20.991 1.00 83.44 327 GLN A CA 1
ATOM 2682 C C . GLN A 1 327 ? -10.683 13.137 20.705 1.00 83.44 327 GLN A C 1
ATOM 2684 O O . GLN A 1 327 ? -11.281 12.196 21.219 1.00 83.44 327 GLN A O 1
ATOM 2689 N N . ASN A 1 328 ? -11.256 13.965 19.827 1.00 83.56 328 ASN A N 1
ATOM 2690 C CA . ASN A 1 328 ? -12.678 13.902 19.482 1.00 83.56 328 ASN A CA 1
ATOM 2691 C C . ASN A 1 328 ? -13.088 12.575 18.821 1.00 83.56 328 ASN A C 1
ATOM 2693 O O . ASN A 1 328 ? -14.252 12.196 18.879 1.00 83.56 328 ASN A O 1
ATOM 2697 N N . HIS A 1 329 ? -12.142 11.859 18.208 1.00 92.81 329 HIS A N 1
ATOM 2698 C CA . HIS A 1 329 ? -12.390 10.579 17.533 1.00 92.81 329 HIS A CA 1
ATOM 2699 C C . HIS A 1 329 ? -11.966 9.374 18.378 1.00 92.81 329 HIS A C 1
ATOM 2701 O O . HIS A 1 329 ? -12.416 8.252 18.149 1.00 92.81 329 HIS A O 1
ATOM 2707 N N . LYS A 1 330 ? -11.096 9.596 19.369 1.00 94.50 330 LYS A N 1
ATOM 2708 C CA . LYS A 1 330 ? -10.450 8.545 20.160 1.00 94.50 330 LYS A CA 1
ATOM 2709 C C . LYS A 1 330 ? -11.441 7.685 20.931 1.00 94.50 330 LYS A C 1
ATOM 2711 O O . LYS A 1 330 ? -11.343 6.461 20.875 1.00 94.50 330 LYS A O 1
ATOM 2716 N N . GLU A 1 331 ? -12.375 8.311 21.643 1.00 94.56 331 GLU A N 1
ATOM 2717 C CA . GLU A 1 331 ? -13.369 7.586 22.440 1.00 94.56 331 GLU A CA 1
ATOM 2718 C C . GLU A 1 331 ? -14.238 6.694 21.548 1.00 94.56 331 GLU A C 1
ATOM 2720 O O . GLU A 1 331 ? -14.337 5.491 21.788 1.00 94.56 331 GLU A O 1
ATOM 2725 N N . PHE A 1 332 ? -14.781 7.257 20.464 1.00 95.88 332 PHE A N 1
ATOM 2726 C CA . PHE A 1 332 ? -15.570 6.505 19.491 1.00 95.88 332 PHE A CA 1
ATOM 2727 C C . PHE A 1 332 ? -14.790 5.314 18.921 1.00 95.88 332 PHE A C 1
ATOM 2729 O O . PHE A 1 332 ? -15.298 4.190 18.908 1.00 95.88 332 PHE A O 1
ATOM 2736 N N . PHE A 1 333 ? -13.547 5.537 18.484 1.00 97.81 333 PHE A N 1
ATOM 2737 C CA . PHE A 1 333 ? -12.710 4.483 17.920 1.00 97.81 333 PHE A CA 1
ATOM 2738 C C . PHE A 1 333 ? -12.484 3.349 18.928 1.00 97.81 333 PHE A C 1
ATOM 2740 O O . PHE A 1 333 ? -12.744 2.185 18.624 1.00 97.81 333 PHE A O 1
ATOM 2747 N N . LEU A 1 334 ? -12.025 3.670 20.143 1.00 97.12 334 LEU A N 1
ATOM 2748 C CA . LEU A 1 334 ? -11.698 2.664 21.159 1.00 97.12 334 LEU A CA 1
ATOM 2749 C C . LEU A 1 334 ? -12.938 1.893 21.629 1.00 97.12 334 LEU A C 1
ATOM 2751 O O . LEU A 1 334 ? -12.862 0.672 21.808 1.00 97.12 334 LEU A O 1
ATOM 2755 N N . ASN A 1 335 ? -14.080 2.570 21.767 1.00 97.62 335 ASN A N 1
ATOM 2756 C CA . ASN A 1 335 ? -15.353 1.926 22.084 1.00 97.62 335 ASN A CA 1
ATOM 2757 C C . ASN A 1 335 ? -15.775 0.979 20.955 1.00 97.62 335 ASN A C 1
ATOM 2759 O O . ASN A 1 335 ? -16.094 -0.179 21.216 1.00 97.62 335 ASN A O 1
ATOM 2763 N N . THR A 1 336 ? -15.666 1.413 19.697 1.00 98.25 336 THR A N 1
ATOM 2764 C CA . THR A 1 336 ? -15.963 0.576 18.524 1.00 98.25 336 THR A CA 1
ATOM 2765 C C . THR A 1 336 ? -15.101 -0.689 18.505 1.00 98.25 336 THR A C 1
ATOM 2767 O O . THR A 1 336 ? -15.632 -1.794 18.393 1.00 98.25 336 THR A O 1
ATOM 2770 N N . ILE A 1 337 ? -13.781 -0.570 18.697 1.00 98.31 337 ILE A N 1
ATOM 2771 C CA . ILE A 1 337 ? -12.883 -1.736 18.775 1.00 98.31 337 ILE A CA 1
ATOM 2772 C C . ILE A 1 337 ? -13.261 -2.661 19.938 1.00 98.31 337 ILE A C 1
ATOM 2774 O O . ILE A 1 337 ? -13.243 -3.882 19.782 1.00 98.31 337 ILE A O 1
ATOM 2778 N N . THR A 1 338 ? -13.637 -2.103 21.088 1.00 98.06 338 THR A N 1
ATOM 2779 C CA . THR A 1 338 ? -14.081 -2.882 22.252 1.00 98.06 338 THR A CA 1
ATOM 2780 C C . THR A 1 338 ? -15.351 -3.677 21.944 1.00 98.06 338 THR A C 1
ATOM 2782 O O . THR A 1 338 ? -15.414 -4.865 22.260 1.00 98.06 338 THR A O 1
ATOM 2785 N N . GLU A 1 339 ? -16.329 -3.084 21.256 1.00 98.19 339 GLU A N 1
ATOM 2786 C CA . GLU A 1 339 ? -17.542 -3.795 20.831 1.00 98.19 339 GLU A CA 1
ATOM 2787 C C . GLU A 1 339 ? -17.259 -4.900 19.803 1.00 98.19 339 GLU A C 1
ATOM 2789 O O . GLU A 1 339 ? -17.895 -5.957 19.827 1.00 98.19 339 GLU A O 1
ATOM 2794 N N . PHE A 1 340 ? -16.282 -4.713 18.911 1.00 98.50 340 PHE A N 1
ATOM 2795 C CA . PHE A 1 340 ? -15.857 -5.782 18.004 1.00 98.50 340 PHE A CA 1
ATOM 2796 C C . PHE A 1 340 ? -15.130 -6.915 18.736 1.00 98.50 340 PHE A C 1
ATOM 2798 O O . PHE A 1 340 ? -15.414 -8.078 18.455 1.00 98.50 340 PHE A O 1
ATOM 2805 N N . LYS A 1 341 ? -14.283 -6.612 19.727 1.00 97.88 341 LYS A N 1
ATOM 2806 C CA . L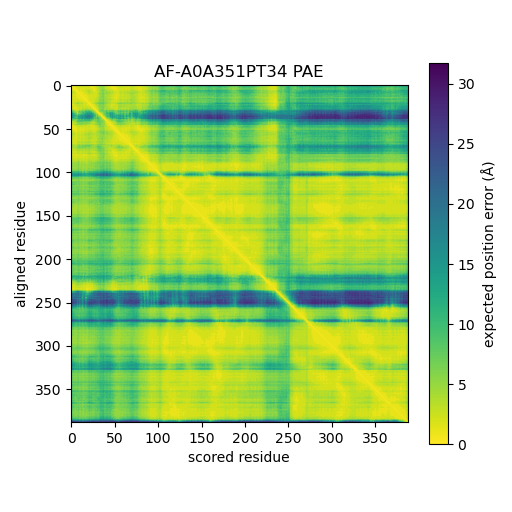YS A 1 341 ? -13.600 -7.623 20.558 1.00 97.88 341 LYS A CA 1
ATOM 2807 C C . LYS A 1 341 ? -14.551 -8.529 21.342 1.00 97.88 341 LYS A C 1
ATOM 2809 O O . LYS A 1 341 ? -14.208 -9.671 21.620 1.00 97.88 341 LYS A O 1
ATOM 2814 N N . LYS A 1 342 ? -15.753 -8.051 21.684 1.00 97.81 342 LYS A N 1
ATOM 2815 C CA . LYS A 1 342 ? -16.789 -8.885 22.324 1.00 97.81 342 LYS A CA 1
ATOM 2816 C C . LYS A 1 342 ? -17.355 -9.958 21.388 1.00 97.81 342 LYS A C 1
ATOM 2818 O O . LYS A 1 342 ? -17.897 -10.949 21.864 1.00 97.81 342 LYS A O 1
ATOM 2823 N N . ARG A 1 343 ? -17.282 -9.737 20.071 1.00 97.50 343 ARG A N 1
ATOM 2824 C CA . ARG A 1 343 ? -17.908 -10.582 19.038 1.00 97.50 343 ARG A CA 1
ATOM 2825 C C . ARG A 1 343 ? -16.901 -11.401 18.235 1.00 97.50 343 ARG A C 1
ATOM 2827 O O . ARG A 1 343 ? -17.265 -12.438 17.694 1.00 97.50 343 ARG A O 1
ATOM 2834 N N . TYR A 1 344 ? -15.662 -10.931 18.150 1.00 97.88 344 TYR A N 1
ATOM 2835 C CA . TYR A 1 344 ? -14.599 -11.526 17.352 1.00 97.88 344 TYR A CA 1
ATOM 2836 C C . TYR A 1 344 ? -13.308 -11.598 18.179 1.00 97.88 344 TYR A C 1
ATOM 2838 O O . TYR A 1 344 ? -12.980 -10.612 18.847 1.00 97.88 344 TYR A O 1
ATOM 2846 N N . PRO A 1 345 ? -12.545 -12.707 18.123 1.00 95.69 345 PRO A N 1
ATOM 2847 C CA . PRO A 1 345 ? -11.281 -12.853 18.845 1.00 95.69 345 PRO A CA 1
ATOM 2848 C C . PRO A 1 345 ? -10.151 -12.060 18.164 1.00 95.69 345 PRO A C 1
ATOM 2850 O O . PRO A 1 345 ? -9.200 -12.618 17.626 1.00 95.69 345 PRO A O 1
ATOM 2853 N N . ILE A 1 346 ? -10.271 -10.731 18.175 1.00 97.06 346 ILE A N 1
ATOM 2854 C CA . ILE A 1 346 ? -9.306 -9.803 17.579 1.00 97.06 346 ILE A CA 1
ATOM 2855 C C . ILE A 1 346 ? -8.386 -9.205 18.643 1.00 97.06 346 ILE A C 1
ATOM 2857 O O . ILE A 1 346 ? -8.812 -8.807 19.734 1.00 97.06 346 ILE A O 1
ATOM 2861 N N . ARG A 1 347 ? -7.110 -9.058 18.298 1.00 95.81 347 ARG A N 1
ATOM 2862 C CA . ARG A 1 347 ? -6.115 -8.357 19.114 1.00 95.81 347 ARG A CA 1
ATOM 2863 C C . ARG A 1 347 ? -5.972 -6.927 18.615 1.00 95.81 347 ARG A C 1
ATOM 2865 O O . ARG A 1 347 ? -6.120 -6.660 17.430 1.00 95.81 347 ARG A O 1
ATOM 2872 N N . PHE A 1 348 ? -5.706 -5.996 19.525 1.00 97.69 348 PHE A N 1
ATOM 2873 C CA . PHE A 1 348 ? -5.408 -4.609 19.165 1.00 97.69 348 PHE A CA 1
ATOM 2874 C C . PHE A 1 348 ? -4.175 -4.157 19.929 1.00 97.69 348 PHE A C 1
ATOM 2876 O O . PHE A 1 348 ? -4.208 -4.149 21.162 1.00 97.6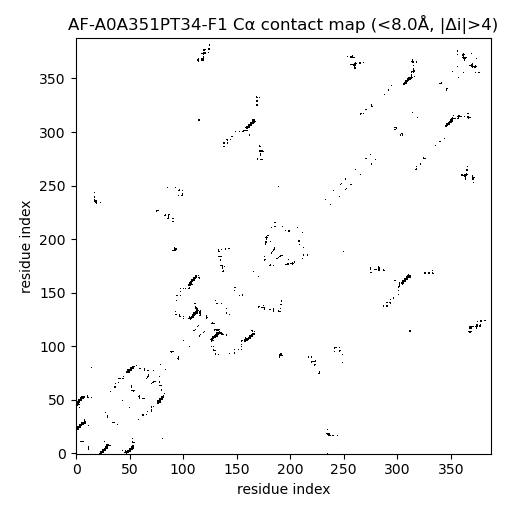9 348 PHE A O 1
ATOM 2883 N N . ILE A 1 349 ? -3.120 -3.812 19.194 1.00 97.25 349 ILE A N 1
ATOM 2884 C CA . ILE A 1 349 ? -1.834 -3.379 19.735 1.00 97.25 349 ILE A CA 1
ATOM 2885 C C . ILE A 1 349 ? -1.599 -1.929 19.320 1.00 97.25 349 ILE A C 1
ATOM 2887 O O . ILE A 1 349 ? -1.602 -1.587 18.137 1.00 97.25 349 ILE A O 1
ATOM 2891 N N . ASN A 1 350 ? -1.413 -1.056 20.304 1.00 96.50 350 ASN A N 1
ATOM 2892 C CA . ASN A 1 350 ? -1.221 0.367 20.068 1.00 96.50 350 ASN A CA 1
ATOM 2893 C C . ASN A 1 350 ? 0.256 0.741 20.235 1.00 96.50 350 ASN A C 1
ATOM 2895 O O . ASN A 1 350 ? 0.732 0.869 21.362 1.00 96.50 350 ASN A O 1
ATOM 2899 N N . TYR A 1 351 ? 0.966 0.958 19.124 1.00 97.06 351 TYR A N 1
ATOM 2900 C CA . TYR A 1 351 ? 2.382 1.328 19.151 1.00 97.06 351 TYR A CA 1
ATOM 2901 C C . TYR A 1 351 ? 2.637 2.833 19.197 1.00 97.06 351 TYR A C 1
ATOM 2903 O O . TYR A 1 351 ? 3.804 3.215 19.222 1.00 97.06 351 TYR A O 1
ATOM 2911 N N . LYS A 1 352 ? 1.606 3.692 19.246 1.00 92.81 352 LYS A N 1
ATOM 2912 C CA . LYS A 1 352 ? 1.758 5.159 19.157 1.00 92.81 352 LYS A CA 1
ATOM 2913 C C . LYS A 1 352 ? 2.820 5.744 20.097 1.00 92.81 352 LYS A C 1
ATOM 2915 O O . LYS A 1 352 ? 3.553 6.635 19.699 1.00 92.81 352 LYS A O 1
ATOM 2920 N N . ASN A 1 353 ? 2.967 5.186 21.299 1.00 91.69 353 ASN A N 1
ATOM 2921 C CA . ASN A 1 353 ? 3.932 5.653 22.304 1.00 91.69 353 ASN A CA 1
ATOM 2922 C C . ASN A 1 353 ? 5.086 4.661 22.552 1.00 91.69 353 ASN A C 1
ATOM 2924 O O . ASN A 1 353 ? 5.650 4.627 23.644 1.00 91.69 353 ASN A O 1
ATOM 2928 N N . CYS A 1 354 ? 5.409 3.792 21.589 1.00 95.38 354 CYS A N 1
ATOM 2929 C CA . CYS A 1 354 ? 6.556 2.893 21.725 1.00 95.38 354 CYS A CA 1
ATOM 2930 C C . CYS A 1 354 ? 7.885 3.652 21.573 1.00 95.38 354 CYS A C 1
ATOM 2932 O O . CYS A 1 354 ? 7.926 4.778 21.080 1.00 95.38 354 CYS A O 1
ATOM 2934 N N . PHE A 1 355 ? 9.000 3.015 21.945 1.00 96.19 355 PHE A N 1
ATOM 2935 C CA . PHE A 1 355 ? 10.327 3.644 21.894 1.00 96.19 355 PHE A CA 1
ATOM 2936 C C . PHE A 1 355 ? 10.705 4.173 20.497 1.00 96.19 355 PHE A C 1
ATOM 2938 O O . PHE A 1 355 ? 11.418 5.167 20.397 1.00 96.19 355 PHE A O 1
ATOM 2945 N N . LEU A 1 356 ? 10.196 3.555 19.421 1.00 97.06 356 LEU A N 1
ATOM 2946 C CA . LEU A 1 356 ? 10.446 4.000 18.046 1.00 97.06 356 LEU A CA 1
ATOM 2947 C C . LEU A 1 356 ? 9.824 5.366 17.747 1.00 97.06 356 LEU A C 1
ATOM 2949 O O . LEU A 1 356 ? 10.410 6.118 16.978 1.00 97.06 356 LEU A O 1
ATOM 2953 N N . ALA A 1 357 ? 8.702 5.721 18.385 1.00 96.50 357 ALA A N 1
ATOM 2954 C CA . ALA A 1 357 ? 8.057 7.025 18.207 1.00 96.50 357 ALA A CA 1
ATOM 2955 C C . ALA A 1 357 ? 8.989 8.189 18.581 1.00 96.50 357 ALA A C 1
ATOM 2957 O O . ALA A 1 357 ? 8.886 9.284 18.033 1.00 96.50 357 ALA A O 1
ATOM 2958 N N . HIS A 1 358 ? 9.934 7.951 19.490 1.00 96.31 358 HIS A N 1
ATOM 2959 C CA . HIS A 1 358 ? 10.865 8.956 20.001 1.00 96.31 358 HIS A CA 1
ATOM 2960 C C . HIS A 1 358 ? 12.198 9.000 19.241 1.00 96.31 358 HIS A C 1
ATOM 2962 O O . HIS A 1 358 ? 13.085 9.772 19.599 1.00 96.31 358 HIS A O 1
ATOM 2968 N N . GLU A 1 359 ? 12.357 8.192 18.194 1.00 96.31 359 GLU A N 1
ATOM 2969 C CA . GLU A 1 359 ? 13.624 7.998 17.499 1.00 96.31 359 GLU A CA 1
ATOM 2970 C C . GLU A 1 359 ? 13.558 8.572 16.076 1.00 96.31 359 GLU A C 1
ATOM 2972 O O . GLU A 1 359 ? 13.147 7.901 15.130 1.00 96.31 359 GLU A O 1
ATOM 2977 N N . LYS A 1 360 ? 13.983 9.831 15.901 1.00 95.19 360 LYS A N 1
ATOM 2978 C CA . LYS A 1 360 ? 13.879 10.554 14.617 1.00 95.19 360 LYS A CA 1
ATOM 2979 C C . LYS A 1 360 ? 14.550 9.812 13.458 1.00 95.19 360 LYS A C 1
ATOM 2981 O O . LYS A 1 360 ? 14.026 9.819 12.348 1.00 95.19 360 LYS A O 1
ATOM 2986 N N . ARG A 1 361 ? 15.666 9.109 13.703 1.00 94.81 361 ARG A N 1
ATOM 2987 C CA . ARG A 1 361 ? 16.378 8.351 12.651 1.00 94.81 361 ARG A CA 1
ATOM 2988 C C . ARG A 1 361 ? 15.553 7.205 12.060 1.00 94.81 361 ARG A C 1
ATOM 2990 O O . ARG A 1 361 ? 15.974 6.629 11.065 1.00 94.81 361 ARG A O 1
ATOM 2997 N N . CYS A 1 362 ? 14.428 6.841 12.676 1.00 96.00 362 CYS A N 1
ATOM 2998 C CA . CYS A 1 362 ? 13.503 5.844 12.153 1.00 96.00 362 CYS A CA 1
ATOM 2999 C C . CYS A 1 362 ? 12.507 6.414 11.138 1.00 96.00 362 CYS A C 1
ATOM 3001 O O . CYS A 1 362 ? 11.773 5.632 10.542 1.00 96.00 362 CYS A O 1
ATOM 3003 N N . TYR A 1 363 ? 12.461 7.728 10.920 1.00 95.38 363 TYR A N 1
ATOM 3004 C CA . TYR A 1 363 ? 11.416 8.387 10.141 1.00 95.38 363 TYR A CA 1
ATOM 3005 C C . TYR A 1 363 ? 11.936 8.938 8.816 1.00 95.38 363 TYR A C 1
ATOM 3007 O O . TYR A 1 363 ? 12.974 9.592 8.766 1.00 95.38 363 TYR A O 1
ATOM 3015 N N . PHE A 1 364 ? 11.201 8.646 7.742 1.00 93.00 364 PHE A N 1
ATOM 3016 C CA . PHE A 1 364 ? 11.442 9.168 6.395 1.00 93.00 364 PHE A CA 1
ATOM 3017 C C . PHE A 1 364 ? 10.833 10.561 6.253 1.00 93.00 364 PHE A C 1
ATOM 3019 O O . PHE A 1 364 ? 11.454 11.462 5.712 1.00 93.00 364 PHE A O 1
ATOM 3026 N N . ASP A 1 365 ? 9.628 10.726 6.787 1.00 91.88 365 ASP A N 1
ATOM 3027 C CA . ASP A 1 365 ? 8.938 12.000 6.940 1.00 91.88 365 ASP A CA 1
ATOM 3028 C C . ASP A 1 365 ? 8.278 12.048 8.329 1.00 91.88 365 ASP A C 1
ATOM 3030 O O . ASP A 1 365 ? 8.516 11.188 9.174 1.00 91.88 365 ASP A O 1
ATOM 3034 N N . ALA A 1 366 ? 7.431 13.040 8.590 1.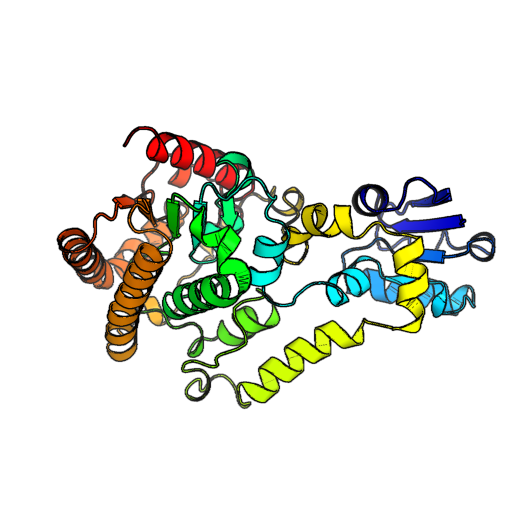00 91.19 366 ALA A N 1
ATOM 3035 C CA . ALA A 1 366 ? 6.827 13.252 9.903 1.00 91.19 366 ALA A CA 1
ATOM 3036 C C . ALA A 1 366 ? 5.971 12.083 10.446 1.00 91.19 366 ALA A C 1
ATOM 3038 O O . ALA A 1 366 ? 5.700 12.061 11.652 1.00 91.19 366 ALA A O 1
ATOM 3039 N N . ILE A 1 367 ? 5.521 11.149 9.596 1.00 91.88 367 ILE A N 1
ATOM 3040 C CA . ILE A 1 367 ? 4.622 10.049 9.987 1.00 91.88 367 ILE A CA 1
ATOM 3041 C C . ILE A 1 367 ? 5.058 8.672 9.474 1.00 91.88 367 ILE A C 1
ATOM 3043 O O . ILE A 1 367 ? 4.738 7.670 10.108 1.00 91.88 367 ILE A O 1
ATOM 3047 N N . HIS A 1 368 ? 5.785 8.586 8.362 1.00 93.62 368 HIS A N 1
ATOM 3048 C CA . HIS A 1 368 ? 6.200 7.320 7.772 1.00 93.62 368 HIS A CA 1
ATOM 3049 C C . HIS A 1 368 ? 7.606 6.951 8.227 1.00 93.62 368 HIS A C 1
ATOM 3051 O O . HIS A 1 368 ? 8.540 7.752 8.153 1.00 93.62 368 HIS A O 1
ATOM 3057 N N . PHE A 1 369 ? 7.789 5.689 8.610 1.00 93.94 369 PHE A N 1
ATOM 3058 C CA . PHE A 1 369 ? 9.123 5.155 8.854 1.00 93.94 369 PHE A CA 1
ATOM 3059 C C . PHE A 1 369 ? 10.005 5.239 7.615 1.00 93.94 369 PHE A C 1
ATOM 3061 O O . PHE A 1 369 ? 9.493 5.227 6.505 1.00 93.94 369 PHE A O 1
ATOM 3068 N N . ASN A 1 370 ? 11.317 5.271 7.796 1.00 92.00 370 ASN A N 1
ATOM 3069 C CA . ASN A 1 370 ? 12.304 4.947 6.771 1.00 92.00 370 ASN A CA 1
ATOM 3070 C C . ASN A 1 370 ? 12.659 3.445 6.845 1.00 92.00 370 ASN A C 1
ATOM 3072 O O . ASN A 1 370 ? 12.021 2.702 7.594 1.00 92.00 370 ASN A O 1
ATOM 3076 N N . TYR A 1 371 ? 13.651 2.959 6.091 1.00 89.12 371 TYR A N 1
ATOM 3077 C CA . TYR A 1 371 ? 14.011 1.531 6.105 1.00 89.12 371 TYR A CA 1
ATOM 3078 C C . TYR A 1 371 ? 14.427 1.035 7.499 1.00 89.12 371 TYR A C 1
ATOM 3080 O O . TYR A 1 371 ? 14.031 -0.054 7.925 1.00 89.12 371 TYR A O 1
ATOM 3088 N N . TRP A 1 372 ? 15.191 1.843 8.241 1.00 90.75 372 TRP A N 1
ATOM 3089 C CA . TRP A 1 372 ? 15.617 1.512 9.602 1.00 90.75 372 TRP A CA 1
ATOM 3090 C C . TRP A 1 372 ? 14.429 1.426 10.560 1.00 90.75 372 TRP A C 1
ATOM 3092 O O . TRP A 1 372 ? 14.332 0.475 11.338 1.00 90.75 372 TRP A O 1
ATOM 3102 N N . GLY A 1 373 ? 13.506 2.388 10.482 1.00 95.38 373 GLY A N 1
ATOM 3103 C CA . GLY A 1 373 ? 12.260 2.369 11.245 1.00 95.38 373 GLY A CA 1
ATOM 3104 C C . GLY A 1 373 ? 11.394 1.160 10.917 1.00 95.38 373 GLY A C 1
ATOM 3105 O O . GLY A 1 373 ? 11.009 0.435 11.829 1.00 95.38 373 GLY A O 1
ATOM 3106 N N . ALA A 1 374 ? 11.172 0.878 9.631 1.00 94.75 374 ALA A N 1
ATOM 3107 C CA . ALA A 1 374 ? 10.376 -0.258 9.171 1.00 94.75 374 ALA A CA 1
ATOM 3108 C C . ALA A 1 374 ? 10.977 -1.596 9.629 1.00 94.75 374 ALA A C 1
ATOM 3110 O O . ALA A 1 374 ? 10.270 -2.459 10.147 1.00 94.75 374 ALA A O 1
ATOM 3111 N N . SER A 1 375 ? 12.301 -1.744 9.531 1.00 93.44 375 SER A N 1
ATOM 3112 C CA . SER A 1 375 ? 13.019 -2.934 9.999 1.00 93.44 375 SER A CA 1
ATOM 3113 C C . SER A 1 375 ? 12.869 -3.142 11.507 1.00 93.44 375 SER A C 1
ATOM 3115 O O . SER A 1 375 ? 12.584 -4.252 11.961 1.00 93.44 375 SER A O 1
ATOM 3117 N N . ASN A 1 376 ? 13.054 -2.088 12.307 1.00 96.62 376 ASN A N 1
ATOM 3118 C CA . ASN A 1 376 ? 12.942 -2.185 13.763 1.00 96.62 376 ASN A CA 1
ATOM 3119 C C . ASN A 1 376 ? 11.494 -2.381 14.221 1.00 96.62 376 ASN A C 1
ATOM 3121 O O . ASN A 1 376 ? 11.248 -3.187 15.117 1.00 96.62 376 ASN A O 1
ATOM 3125 N N . PHE A 1 377 ? 10.540 -1.708 13.579 1.00 97.81 377 PHE A N 1
ATOM 3126 C CA . PHE A 1 377 ? 9.121 -1.908 13.838 1.00 97.81 377 PHE A CA 1
ATOM 3127 C C . PHE A 1 377 ? 8.693 -3.332 13.502 1.00 97.81 377 PHE A C 1
ATOM 3129 O O . PHE A 1 377 ? 8.034 -3.976 14.307 1.00 97.81 377 PHE A O 1
ATOM 3136 N N . THR A 1 378 ? 9.131 -3.868 12.363 1.00 96.94 378 THR A N 1
ATOM 3137 C CA . THR A 1 378 ? 8.788 -5.236 11.968 1.00 96.94 378 THR A CA 1
ATOM 3138 C C . THR A 1 378 ? 9.355 -6.269 12.946 1.00 96.94 378 THR A C 1
ATOM 3140 O O . THR A 1 378 ? 8.678 -7.244 13.259 1.00 96.94 378 THR A O 1
ATOM 3143 N N . LYS A 1 379 ? 10.559 -6.049 13.500 1.00 96.69 379 LYS A N 1
ATOM 3144 C CA . LYS A 1 379 ? 11.114 -6.892 14.580 1.00 96.69 379 LYS A CA 1
ATOM 3145 C C . LYS A 1 379 ? 10.289 -6.806 15.865 1.00 96.69 379 LYS A C 1
ATOM 3147 O O . LYS A 1 379 ? 10.017 -7.839 16.469 1.00 96.69 379 LYS A O 1
ATOM 3152 N N . LEU A 1 380 ? 9.898 -5.596 16.270 1.00 97.62 380 LEU A N 1
ATOM 3153 C CA . LEU A 1 380 ? 9.033 -5.379 17.432 1.00 97.62 380 LEU A CA 1
ATOM 3154 C C . LEU A 1 380 ? 7.693 -6.102 17.250 1.00 97.62 380 LEU A C 1
ATOM 3156 O O . LEU A 1 380 ? 7.327 -6.928 18.080 1.00 97.62 380 LEU A O 1
ATOM 3160 N N . LEU A 1 381 ? 7.034 -5.866 16.115 1.00 97.50 381 LEU A N 1
ATOM 3161 C CA . LEU A 1 381 ? 5.785 -6.517 15.742 1.00 97.50 381 LEU A CA 1
ATOM 3162 C C . LEU A 1 381 ? 5.935 -8.040 15.762 1.00 97.50 381 LEU A C 1
ATOM 3164 O O . LEU A 1 381 ? 5.138 -8.717 16.397 1.00 97.50 381 LEU A O 1
ATOM 3168 N N . LYS A 1 382 ? 6.982 -8.595 15.139 1.00 96.44 382 LYS A N 1
ATOM 3169 C CA . LYS A 1 382 ? 7.238 -10.043 15.139 1.00 96.44 382 LYS A CA 1
ATOM 3170 C C . LYS A 1 382 ? 7.308 -10.621 16.551 1.00 96.44 382 LYS A C 1
ATOM 3172 O O . LYS A 1 382 ? 6.711 -11.663 16.803 1.00 96.44 382 LYS A O 1
ATOM 3177 N N . ASN A 1 383 ? 8.015 -9.957 17.463 1.00 95.50 383 ASN A N 1
ATOM 3178 C CA . ASN A 1 383 ? 8.133 -10.416 18.846 1.00 95.50 383 ASN A CA 1
ATOM 3179 C C . ASN A 1 383 ? 6.771 -10.426 19.550 1.00 95.50 383 ASN A C 1
ATOM 3181 O O . ASN A 1 383 ? 6.412 -11.423 20.171 1.00 95.50 383 ASN A O 1
ATOM 3185 N N . ASP A 1 384 ? 5.982 -9.364 19.399 1.00 95.19 384 ASP A N 1
ATOM 3186 C CA . ASP A 1 384 ? 4.649 -9.282 20.010 1.00 95.19 384 ASP A CA 1
ATOM 3187 C C . ASP A 1 384 ? 3.662 -10.277 19.385 1.00 95.19 384 ASP A C 1
ATOM 3189 O O . ASP A 1 384 ? 2.749 -10.770 20.041 1.00 95.19 384 ASP A O 1
ATOM 3193 N N . LEU A 1 385 ? 3.863 -10.634 18.117 1.00 92.69 385 LEU A N 1
ATOM 3194 C CA . LEU A 1 385 ? 3.092 -11.673 17.442 1.00 92.69 385 LEU A CA 1
ATOM 3195 C C . LEU A 1 385 ? 3.398 -13.101 17.934 1.00 92.69 385 LEU A C 1
ATOM 3197 O O . LEU A 1 385 ? 2.599 -13.995 17.643 1.00 92.69 385 LEU A O 1
ATOM 3201 N N . HIS A 1 386 ? 4.527 -13.323 18.621 1.00 84.00 386 HIS A N 1
ATOM 3202 C CA . HIS A 1 386 ? 4.930 -14.616 19.198 1.00 84.00 386 HIS A CA 1
ATOM 3203 C C . HIS A 1 386 ? 4.716 -14.710 20.717 1.00 84.00 386 HIS A C 1
ATOM 3205 O O . HIS A 1 386 ? 4.532 -15.811 21.228 1.00 84.00 386 HIS A O 1
ATOM 3211 N N . ASN A 1 387 ? 4.776 -13.583 21.432 1.00 68.94 387 ASN A N 1
ATOM 3212 C CA . ASN A 1 387 ? 4.741 -13.525 22.900 1.00 68.94 387 ASN A CA 1
ATOM 3213 C C . ASN A 1 387 ? 3.335 -13.289 23.489 1.00 68.94 387 ASN A C 1
ATOM 3215 O O . ASN A 1 387 ? 3.205 -13.013 24.682 1.00 68.94 387 ASN A O 1
ATOM 3219 N N . LEU A 1 388 ? 2.300 -13.369 22.654 1.00 52.28 388 LEU A N 1
ATOM 3220 C CA . LEU A 1 388 ? 0.886 -13.161 22.974 1.00 52.28 388 LEU A CA 1
ATOM 3221 C C . LEU A 1 388 ? 0.075 -14.311 22.388 1.00 52.28 388 LEU A C 1
ATOM 3223 O O . LEU A 1 388 ? -0.944 -14.662 23.020 1.00 52.28 388 LEU A O 1
#

Secondary structure (DSSP, 8-state):
-EEEEEE-HHHHHHHHTTB-TT-EEEEEE-SSTTSTTSS--GGGGG-SEEEEE---HHHHHHHHHHHHHHTT--TTTEEEHHHHHHHHS-SSHHHHHHHH--TT--SEEEESSHHHHHH--HHHHSSEEE---TT--HHHHHHHHHHHHHHSHHHHTT--EEEEE--STTGGG--STTSTTHHHHHHTS----S--TTGGG-TT-SS-HHHHHHHHHHHHHTT--HHHHHHHHHHB-HHHHHHHHTTTTS---GGGGG----HHHHHH-----HHHHS--HHHHHHHHHHHHHHHHHHHHH-TT-EEEEEEPPPPHHHHHHHHHHHHHHHHHHHHHHHHHHTTS-EEEEE-TTSGGGG-GGGBSSSSSB-HHHHHHHHHHHHHHHH--

Foldseek 3Di:
DEEEEEEAPVLVVLVVVFWDPPYHYDYDHDPDLVCLLPPDDLVNVPGQAYEYRYPPPVSLVVNLVSNCPVNVDDNLRYYPDLLQVLLPDDLALLRLQLVLQDPPAAQAEEEEACQQVFQADCVLQPRYTYNYWHLDALLQSLVSLVVCCVPVLVRLLRYQEYEYECAALLRLLGDCLQDPCNLCQVQQRRTDLPDSPCNVVRPVDPDDSVVSNCCRNCSSNVSHDPSSVVVVVNTGDVVVVSNSCSCVSVPPVLVVLQAFADPCLQVPDDPPDVSLQDGDVVSNVVSLVSNVSSLVSSCVSPVNYAYEYEHDEFQQSNCVVCVVSSPVSNVVSVVSVVVVVVVHVYHYYYCHPPPLSPPRSQPNGRGHGGSNSSVVVNVVVSVVVVVD